Protein AF-A0A1Y1WIS0-F1 (afdb_monomer)

Organism: NCBI:txid61395

Nearest PDB structures (foldseek):
  7bo7-assembly1_AAA  TM=9.308E-01  e=7.725E-65  Homo sapiens
  8g1u-assembly1_M  TM=9.184E-01  e=1.164E-64  Homo sapiens
  6v0p-assembly1_A  TM=9.233E-01  e=1.388E-64  Homo sapiens
  7mxg-assembly1_A  TM=9.320E-01  e=3.154E-64  Homo sapiens
  7s0u-assembly1_A  TM=9.059E-01  e=1.343E-62  Homo sapiens

Structure (mmCIF, N/CA/C/O backbone):
data_AF-A0A1Y1WIS0-F1
#
_entry.id   AF-A0A1Y1WIS0-F1
#
loop_
_atom_site.group_PDB
_atom_site.id
_atom_site.type_symbol
_atom_site.label_atom_id
_atom_site.label_alt_id
_atom_site.label_comp_id
_atom_site.label_asym_id
_atom_site.label_entity_id
_atom_site.label_seq_id
_atom_site.pdbx_PDB_ins_code
_atom_site.Cartn_x
_atom_site.Cartn_y
_atom_site.Cartn_z
_atom_site.occupancy
_atom_site.B_iso_or_equiv
_atom_site.auth_seq_id
_atom_site.auth_comp_id
_atom_site.auth_asym_id
_atom_site.auth_atom_id
_atom_site.pdbx_PDB_model_num
ATOM 1 N N . MET A 1 1 ? 42.390 -12.615 -34.802 1.00 35.47 1 MET A N 1
ATOM 2 C CA . MET A 1 1 ? 42.098 -12.560 -33.358 1.00 35.47 1 MET A CA 1
ATOM 3 C C . MET A 1 1 ? 43.009 -11.518 -32.736 1.00 35.47 1 MET A C 1
ATOM 5 O O . MET A 1 1 ? 44.215 -11.689 -32.873 1.00 35.47 1 MET A O 1
ATOM 9 N N . PRO A 1 2 ? 42.492 -10.436 -32.137 1.00 27.25 2 PRO A N 1
ATOM 10 C CA . PRO A 1 2 ? 43.310 -9.546 -31.332 1.00 27.25 2 PRO A CA 1
ATOM 11 C C . PRO A 1 2 ? 42.933 -9.633 -29.846 1.00 27.25 2 PRO A C 1
ATOM 13 O O . PRO A 1 2 ? 41.808 -9.337 -29.464 1.00 27.25 2 PRO A O 1
ATOM 16 N N . HIS A 1 3 ? 43.951 -9.995 -29.069 1.00 24.56 3 HIS A N 1
ATOM 17 C CA . HIS A 1 3 ? 44.224 -9.646 -27.674 1.00 24.56 3 HIS A CA 1
ATOM 18 C C . HIS A 1 3 ? 43.219 -10.046 -26.587 1.00 24.56 3 HIS A C 1
ATOM 20 O O . HIS A 1 3 ? 42.264 -9.343 -26.267 1.00 24.56 3 HIS A O 1
ATOM 26 N N . ASP A 1 4 ? 43.584 -11.153 -25.943 1.00 29.61 4 ASP A N 1
ATOM 27 C CA . ASP A 1 4 ? 43.155 -11.610 -24.630 1.00 29.61 4 ASP A CA 1
ATOM 28 C C . ASP A 1 4 ? 43.255 -10.496 -23.572 1.00 29.61 4 ASP A C 1
ATOM 30 O O . ASP A 1 4 ? 44.343 -10.039 -23.209 1.00 29.61 4 ASP A O 1
ATOM 34 N N . LEU A 1 5 ? 42.105 -10.085 -23.036 1.00 27.08 5 LEU A N 1
ATOM 35 C CA . LEU A 1 5 ? 42.015 -9.411 -21.746 1.00 27.08 5 LEU A CA 1
ATOM 36 C C . LEU A 1 5 ? 42.003 -10.490 -20.661 1.00 27.08 5 LEU A C 1
ATOM 38 O O . LEU A 1 5 ? 40.980 -11.112 -20.383 1.00 27.08 5 LEU A O 1
ATOM 42 N N . VAL A 1 6 ? 43.162 -10.702 -20.042 1.00 27.97 6 VAL A N 1
ATOM 43 C CA . VAL A 1 6 ? 43.271 -11.383 -18.750 1.00 27.97 6 VAL A CA 1
ATOM 44 C C . VAL A 1 6 ? 42.554 -10.514 -17.716 1.00 27.97 6 VAL A C 1
ATOM 46 O O . VAL A 1 6 ? 43.018 -9.417 -17.405 1.00 27.97 6 VAL A O 1
ATOM 49 N N . ILE A 1 7 ? 41.426 -10.986 -17.182 1.00 33.34 7 ILE A N 1
ATOM 50 C CA . ILE A 1 7 ? 40.719 -10.322 -16.081 1.00 33.34 7 ILE A CA 1
ATOM 51 C C . ILE A 1 7 ? 40.799 -11.221 -14.849 1.00 33.34 7 ILE A C 1
ATOM 53 O O . ILE A 1 7 ? 40.333 -12.357 -14.848 1.00 33.34 7 ILE A O 1
ATOM 57 N N . ASN A 1 8 ? 41.444 -10.698 -13.807 1.00 27.84 8 ASN A N 1
ATOM 58 C CA . ASN A 1 8 ? 41.588 -11.327 -12.500 1.00 27.84 8 ASN A CA 1
ATOM 59 C C . ASN A 1 8 ? 40.209 -11.423 -11.819 1.00 27.84 8 ASN A C 1
ATOM 61 O O . ASN A 1 8 ? 39.588 -10.410 -11.511 1.00 27.84 8 ASN A O 1
ATOM 65 N N . THR A 1 9 ? 39.736 -12.648 -11.602 1.00 36.03 9 THR A N 1
ATOM 66 C CA . THR A 1 9 ? 38.376 -13.015 -11.172 1.00 36.03 9 THR A CA 1
ATOM 67 C C . THR A 1 9 ? 38.115 -12.899 -9.666 1.00 36.03 9 THR A C 1
ATOM 69 O O . THR A 1 9 ? 37.066 -13.337 -9.203 1.00 36.03 9 THR A O 1
ATOM 72 N N . SER A 1 10 ? 39.032 -12.335 -8.870 1.00 34.25 10 SER A N 1
ATOM 73 C CA . SER A 1 10 ? 38.993 -12.540 -7.410 1.00 34.25 10 SER A CA 1
ATOM 74 C C . SER A 1 10 ? 38.720 -11.313 -6.535 1.00 34.25 10 SER A C 1
ATOM 76 O O . SER A 1 10 ? 38.461 -11.494 -5.348 1.00 34.25 10 SER A O 1
ATOM 78 N N . GLN A 1 11 ? 38.724 -10.079 -7.053 1.00 32.22 11 GLN A N 1
ATOM 79 C CA . GLN A 1 11 ? 38.511 -8.894 -6.208 1.00 32.22 11 GLN A CA 1
ATOM 80 C C . GLN A 1 11 ? 37.678 -7.825 -6.925 1.00 32.22 11 GLN A C 1
ATOM 82 O O . GLN A 1 11 ? 38.159 -7.144 -7.825 1.00 32.22 11 GLN A O 1
ATOM 87 N N . ASN A 1 12 ? 36.430 -7.675 -6.466 1.00 35.31 12 ASN A N 1
ATOM 88 C CA . ASN A 1 12 ? 35.371 -6.780 -6.948 1.00 35.31 12 ASN A CA 1
ATOM 89 C C . ASN A 1 12 ? 34.746 -7.193 -8.287 1.00 35.31 12 ASN A C 1
ATOM 91 O O . ASN A 1 12 ? 35.320 -6.999 -9.354 1.00 35.31 12 ASN A O 1
ATOM 95 N N . ALA A 1 13 ? 33.516 -7.709 -8.214 1.00 35.38 13 ALA A N 1
ATOM 96 C CA . ALA A 1 13 ? 32.622 -7.927 -9.343 1.00 35.38 13 ALA A CA 1
ATOM 97 C C . ALA A 1 13 ? 32.288 -6.594 -10.043 1.00 35.38 13 ALA A C 1
ATOM 99 O O . ALA A 1 13 ? 31.209 -6.025 -9.877 1.00 35.38 13 ALA A O 1
ATOM 100 N N . TYR A 1 14 ? 33.221 -6.064 -10.830 1.00 44.31 14 TYR A N 1
ATOM 101 C CA . TYR A 1 14 ? 32.885 -5.115 -11.875 1.00 44.31 14 TYR A CA 1
ATOM 102 C C . TYR A 1 14 ? 31.940 -5.850 -12.827 1.00 44.31 14 TYR A C 1
ATOM 104 O O . TYR A 1 14 ? 32.324 -6.851 -13.429 1.00 44.31 14 TYR A O 1
ATOM 112 N N . ARG A 1 15 ? 30.682 -5.394 -12.904 1.00 56.09 15 ARG A N 1
ATOM 113 C CA . ARG A 1 15 ? 29.670 -5.867 -13.857 1.00 56.09 15 ARG A CA 1
ATOM 114 C C . ARG A 1 15 ? 30.181 -5.582 -15.268 1.00 56.09 15 ARG A C 1
ATOM 116 O O . ARG A 1 15 ? 29.914 -4.523 -15.830 1.00 56.09 15 ARG A O 1
ATOM 123 N N . LEU A 1 16 ? 31.000 -6.476 -15.803 1.00 58.47 16 LEU A N 1
ATOM 124 C CA . LEU A 1 16 ? 31.435 -6.413 -17.185 1.00 58.47 16 LEU A CA 1
ATOM 125 C C . LEU A 1 16 ? 30.202 -6.675 -18.045 1.00 58.47 16 LEU A C 1
ATOM 127 O O . LEU A 1 16 ? 29.525 -7.691 -17.895 1.00 58.47 16 LEU A O 1
ATOM 131 N N . ILE A 1 17 ? 29.896 -5.715 -18.908 1.00 59.66 17 ILE A N 1
ATOM 132 C CA . ILE A 1 17 ? 28.785 -5.799 -19.845 1.00 59.66 17 ILE A CA 1
ATOM 133 C C . ILE A 1 17 ? 29.390 -6.092 -21.211 1.00 59.66 17 ILE A C 1
ATOM 135 O O . ILE A 1 17 ? 30.136 -5.275 -21.755 1.00 59.66 17 ILE A O 1
ATOM 139 N N . GLY A 1 18 ? 29.090 -7.269 -21.754 1.00 63.62 18 GLY A N 1
ATOM 140 C CA . GLY A 1 18 ? 29.466 -7.609 -23.124 1.00 63.62 18 GLY A CA 1
ATOM 141 C C . GLY A 1 18 ? 28.663 -6.761 -24.105 1.00 63.62 18 GLY A C 1
ATOM 142 O O . GLY A 1 18 ? 27.506 -6.453 -23.834 1.00 63.62 18 GLY A O 1
ATOM 143 N N . LYS A 1 19 ? 29.247 -6.377 -25.241 1.00 70.00 19 LYS A N 1
ATOM 144 C CA . LYS A 1 19 ? 28.520 -5.704 -26.324 1.00 70.00 19 LYS A CA 1
ATOM 145 C C . LYS A 1 19 ? 28.497 -6.613 -27.540 1.00 70.00 19 LYS A C 1
ATOM 147 O O . LYS A 1 19 ? 29.556 -7.006 -28.019 1.00 70.00 19 LYS A O 1
ATOM 152 N N . THR A 1 20 ? 27.304 -6.885 -28.047 1.00 67.44 20 THR A N 1
ATOM 153 C CA . THR A 1 20 ? 27.106 -7.598 -29.313 1.00 67.44 20 THR A CA 1
ATOM 154 C C . THR A 1 20 ? 26.896 -6.601 -30.460 1.00 67.44 20 THR A C 1
ATOM 156 O O . THR A 1 20 ? 26.396 -5.490 -30.252 1.00 67.44 20 THR A O 1
ATOM 159 N N . GLN A 1 21 ? 27.308 -6.961 -31.675 1.00 61.03 21 GLN A N 1
ATOM 160 C CA . GLN A 1 21 ? 26.895 -6.275 -32.903 1.00 61.03 21 GLN A CA 1
ATOM 161 C C . GLN A 1 21 ? 25.784 -7.118 -33.520 1.00 61.03 21 GLN A C 1
ATOM 163 O O . GLN A 1 21 ? 26.097 -8.214 -33.957 1.00 61.03 21 GLN A O 1
ATOM 168 N N . LEU A 1 22 ? 24.526 -6.646 -33.526 1.00 59.94 22 LEU A N 1
ATOM 169 C CA . LEU A 1 22 ? 23.337 -7.415 -33.954 1.00 59.94 22 LEU A CA 1
ATOM 170 C C . LEU A 1 22 ? 23.622 -8.189 -35.242 1.00 59.94 22 LEU A C 1
ATOM 172 O O . LEU A 1 22 ? 23.715 -7.568 -36.304 1.00 59.94 22 LEU A O 1
ATOM 176 N N . PRO A 1 23 ? 23.761 -9.518 -35.174 1.00 54.09 23 PRO A N 1
ATOM 177 C CA . PRO A 1 23 ? 24.139 -10.287 -36.335 1.00 54.09 23 PRO A CA 1
ATOM 178 C C . PRO A 1 23 ? 23.074 -11.343 -36.639 1.00 54.09 23 PRO A C 1
ATOM 180 O O . PRO A 1 23 ? 22.205 -11.663 -35.833 1.00 54.09 23 PRO A O 1
ATOM 183 N N . THR A 1 24 ? 23.167 -11.936 -37.818 1.00 59.56 24 THR A N 1
ATOM 184 C CA . THR A 1 24 ? 22.511 -13.206 -38.150 1.00 59.56 24 THR A CA 1
ATOM 185 C C . THR A 1 24 ? 22.505 -14.185 -36.960 1.00 59.56 24 THR A C 1
ATOM 187 O O . THR A 1 24 ? 23.515 -14.281 -36.255 1.00 59.56 24 THR A O 1
ATOM 190 N N . SER A 1 25 ? 21.418 -14.946 -36.776 1.00 62.06 25 SER A N 1
ATOM 191 C CA . SER A 1 25 ? 21.138 -15.786 -35.591 1.00 62.06 25 SER A CA 1
ATOM 192 C C . SER A 1 25 ? 22.335 -16.565 -35.015 1.00 62.06 25 SER A C 1
ATOM 194 O O . SER A 1 25 ? 22.492 -16.628 -33.799 1.00 62.06 25 SER A O 1
ATOM 196 N N . GLY A 1 26 ? 23.206 -17.117 -35.868 1.00 66.69 26 GLY A N 1
ATOM 197 C CA . GLY A 1 26 ? 24.343 -17.942 -35.442 1.00 66.69 26 GLY A CA 1
ATOM 198 C C . GLY A 1 26 ? 25.510 -17.197 -34.778 1.00 66.69 26 GLY A C 1
ATOM 199 O O . GLY A 1 26 ? 26.268 -17.810 -34.031 1.00 66.69 26 GLY A O 1
ATOM 200 N N . THR A 1 27 ? 25.688 -15.896 -35.019 1.00 74.88 27 THR A N 1
ATOM 201 C CA . THR A 1 27 ? 26.751 -15.117 -34.352 1.00 74.88 27 THR A CA 1
ATOM 202 C C . THR A 1 27 ? 26.295 -14.659 -32.967 1.00 74.88 27 THR A C 1
ATOM 204 O O . THR A 1 27 ? 27.083 -14.691 -32.027 1.00 74.88 27 THR A O 1
ATOM 207 N N . PHE A 1 28 ? 25.010 -14.324 -32.815 1.00 75.56 28 PHE A N 1
ATOM 208 C CA . PHE A 1 28 ? 24.433 -13.886 -31.545 1.00 75.56 28 PHE A CA 1
ATOM 209 C C . PHE A 1 28 ? 24.485 -14.989 -30.480 1.00 75.56 28 PHE A C 1
ATOM 211 O O . PHE A 1 28 ? 24.931 -14.753 -29.360 1.00 75.56 28 PHE A O 1
ATOM 218 N N . GLU A 1 29 ? 24.121 -16.216 -30.860 1.00 78.00 29 GLU A N 1
ATOM 219 C CA . GLU A 1 29 ? 24.231 -17.405 -30.006 1.00 78.00 29 GLU A CA 1
ATOM 220 C C . GLU A 1 29 ? 25.664 -17.618 -29.492 1.00 78.00 29 GLU A C 1
ATOM 222 O O . GLU A 1 29 ? 25.879 -17.831 -28.299 1.00 78.00 29 GLU A O 1
ATOM 227 N N . ARG A 1 30 ? 26.668 -17.501 -30.373 1.00 80.75 30 ARG A N 1
ATOM 228 C CA . ARG A 1 30 ? 28.082 -17.663 -29.995 1.00 80.75 30 ARG A CA 1
ATOM 229 C C . ARG A 1 30 ? 28.555 -16.577 -29.037 1.00 80.75 30 ARG A C 1
ATOM 231 O O . ARG A 1 30 ? 29.301 -16.881 -28.111 1.00 80.75 30 ARG A O 1
ATOM 238 N N . GLU A 1 31 ? 28.146 -15.331 -29.256 1.00 80.69 31 GLU A N 1
ATOM 239 C CA . GLU A 1 31 ? 28.513 -14.212 -28.384 1.00 80.69 31 GLU A CA 1
ATOM 240 C C . GLU A 1 31 ? 27.876 -14.339 -26.995 1.00 80.69 31 GLU A C 1
ATOM 242 O O . GLU A 1 31 ? 28.558 -14.099 -25.999 1.00 80.69 31 GLU A O 1
ATOM 247 N N . LEU A 1 32 ? 26.619 -14.788 -26.905 1.00 79.25 32 LEU A N 1
ATOM 248 C CA . LEU A 1 32 ? 25.968 -15.079 -25.623 1.00 79.25 32 LEU A CA 1
ATOM 249 C C . LEU A 1 32 ? 26.608 -16.271 -24.905 1.00 79.25 32 LEU A C 1
ATOM 251 O O . LEU A 1 32 ? 26.878 -16.189 -23.708 1.00 79.25 32 LEU A O 1
ATOM 255 N N . ALA A 1 33 ? 26.917 -17.351 -25.626 1.00 80.94 33 ALA A N 1
ATOM 256 C CA . ALA A 1 33 ? 27.620 -18.498 -25.057 1.00 80.94 33 ALA A CA 1
ATOM 257 C C . ALA A 1 33 ? 29.015 -18.107 -24.537 1.00 80.94 33 ALA A C 1
ATOM 259 O O . ALA A 1 33 ? 29.427 -18.550 -23.465 1.00 80.94 33 ALA A O 1
ATOM 260 N N . TYR A 1 34 ? 29.730 -17.240 -25.260 1.00 82.44 34 TYR A N 1
ATOM 261 C CA . TYR A 1 34 ? 31.023 -16.721 -24.819 1.00 82.44 34 TYR A CA 1
ATOM 262 C C . TYR A 1 34 ? 30.889 -15.793 -23.606 1.00 82.44 34 TYR A C 1
ATOM 264 O O . TYR A 1 34 ? 31.662 -15.912 -22.657 1.00 82.44 34 TYR A O 1
ATOM 272 N N . ALA A 1 35 ? 29.878 -14.921 -23.586 1.00 81.31 35 ALA A N 1
ATOM 273 C CA . ALA A 1 35 ? 29.571 -14.081 -22.433 1.00 81.31 35 ALA A CA 1
ATOM 274 C C . ALA A 1 35 ? 29.331 -14.923 -21.170 1.00 81.31 35 ALA A C 1
ATOM 276 O O . ALA A 1 35 ? 29.949 -14.658 -20.135 1.00 81.31 35 ALA A O 1
ATOM 277 N N . ALA A 1 36 ? 28.522 -15.981 -21.282 1.00 79.88 36 ALA A N 1
ATOM 278 C CA . ALA A 1 36 ? 28.277 -16.932 -20.203 1.00 79.88 36 ALA A CA 1
ATOM 279 C C . ALA A 1 36 ? 29.564 -17.657 -19.770 1.00 79.88 36 ALA A C 1
ATOM 281 O O . ALA A 1 36 ? 29.858 -17.716 -18.578 1.00 79.88 36 ALA A O 1
ATOM 282 N N . TYR A 1 37 ? 30.377 -18.131 -20.724 1.00 82.25 37 TYR A N 1
ATOM 283 C CA . TYR A 1 37 ? 31.680 -18.754 -20.450 1.00 82.25 37 TYR A CA 1
ATOM 284 C C . TYR A 1 37 ? 32.620 -17.829 -19.660 1.00 82.25 37 TYR A C 1
ATOM 286 O O . TYR A 1 37 ? 33.292 -18.272 -18.731 1.00 82.25 37 TYR A O 1
ATOM 294 N N . THR A 1 38 ? 32.643 -16.536 -19.990 1.00 81.88 38 THR A N 1
ATOM 295 C CA . THR A 1 38 ? 33.457 -15.533 -19.280 1.00 81.88 38 THR A CA 1
ATOM 296 C C . THR A 1 38 ? 32.848 -15.048 -17.958 1.00 81.88 38 THR A C 1
ATOM 298 O O . THR A 1 38 ? 33.487 -14.276 -17.246 1.00 81.88 38 THR A O 1
ATOM 301 N N . GLY A 1 39 ? 31.633 -15.487 -17.610 1.00 78.44 39 GLY A N 1
ATOM 302 C CA . GLY A 1 39 ? 30.949 -15.098 -16.376 1.00 78.44 39 GLY A CA 1
ATOM 303 C C . GLY A 1 39 ? 30.385 -13.673 -16.382 1.00 78.44 39 GLY A C 1
ATOM 304 O O . GLY A 1 39 ? 30.272 -13.061 -15.319 1.00 78.44 39 GLY A O 1
ATOM 305 N N . LEU A 1 40 ? 30.043 -13.114 -17.552 1.00 80.44 40 LEU A N 1
ATOM 306 C CA . LEU A 1 40 ? 29.424 -11.785 -17.630 1.00 80.44 40 LEU A CA 1
ATOM 307 C C . LEU A 1 40 ? 28.023 -11.797 -17.008 1.00 80.44 40 LEU A C 1
ATOM 309 O O . LEU A 1 40 ? 27.181 -12.637 -17.331 1.00 80.44 40 LEU A O 1
ATOM 313 N N . SER A 1 41 ? 27.749 -10.804 -16.157 1.00 78.81 41 SER A N 1
ATOM 314 C CA . SER A 1 41 ? 26.449 -10.668 -15.489 1.00 78.81 41 SER A CA 1
ATOM 315 C C . SER A 1 41 ? 25.327 -10.283 -16.454 1.00 78.81 41 SER A C 1
ATOM 317 O O . SER A 1 41 ? 24.176 -10.679 -16.255 1.00 78.81 41 SER A O 1
ATOM 319 N N . SER A 1 42 ? 25.664 -9.497 -17.483 1.00 84.25 42 SER A N 1
ATOM 320 C CA . SER A 1 42 ? 24.707 -8.978 -18.459 1.00 84.25 42 SER A CA 1
ATOM 321 C C . SER A 1 42 ? 25.354 -8.756 -19.833 1.00 84.25 42 SER A C 1
ATOM 323 O O . SER A 1 42 ? 26.547 -8.458 -19.927 1.00 84.25 42 SER A O 1
ATOM 325 N N . VAL A 1 43 ? 24.556 -8.832 -20.900 1.00 86.25 43 VAL A N 1
ATOM 326 C CA . VAL A 1 43 ? 24.981 -8.538 -22.280 1.00 86.25 43 VAL A CA 1
ATOM 327 C C . VAL A 1 43 ? 24.140 -7.402 -22.854 1.00 86.25 43 VAL A C 1
ATOM 329 O O . VAL A 1 43 ? 22.916 -7.490 -22.880 1.00 86.25 43 VAL A O 1
ATOM 332 N N . LEU A 1 44 ? 24.796 -6.334 -23.312 1.00 87.38 44 LEU A N 1
ATOM 333 C CA . LEU A 1 44 ? 24.177 -5.196 -23.984 1.00 87.38 44 LEU A CA 1
ATOM 334 C C . LEU A 1 44 ? 23.955 -5.491 -25.459 1.00 87.38 44 LEU A C 1
ATOM 336 O O . LEU A 1 44 ? 24.902 -5.681 -26.231 1.00 87.38 44 LEU A O 1
ATOM 340 N N . LEU A 1 45 ? 22.684 -5.458 -25.836 1.00 84.94 45 LEU A N 1
ATOM 341 C CA . LEU A 1 45 ? 22.252 -5.516 -27.216 1.00 84.94 45 LEU A CA 1
ATOM 342 C C . LEU A 1 45 ? 22.349 -4.139 -27.871 1.00 84.94 45 LEU A C 1
ATOM 344 O O . LEU A 1 45 ? 22.324 -3.110 -27.190 1.00 84.94 45 LEU A O 1
ATOM 348 N N . PRO A 1 46 ? 22.429 -4.077 -29.204 1.00 78.81 46 PRO A N 1
ATOM 349 C CA . PRO A 1 46 ? 22.239 -2.830 -29.911 1.00 78.81 46 PRO A CA 1
ATOM 350 C C . PRO A 1 46 ? 20.783 -2.390 -29.811 1.00 78.81 46 PRO A C 1
ATOM 352 O O . PRO A 1 46 ? 19.908 -3.101 -29.314 1.00 78.81 46 PRO A O 1
ATOM 355 N N . GLU A 1 47 ? 20.563 -1.184 -30.309 1.00 80.00 47 GLU A N 1
ATOM 356 C CA . GLU A 1 47 ? 19.249 -0.575 -30.388 1.00 80.00 47 GLU A CA 1
ATOM 357 C C . GLU A 1 47 ? 18.279 -1.429 -31.211 1.00 80.00 47 GLU A C 1
ATOM 359 O O . GLU A 1 47 ? 18.665 -2.054 -32.203 1.00 80.00 47 GLU A O 1
ATOM 364 N N . ILE A 1 48 ? 17.023 -1.461 -30.770 1.00 75.12 48 ILE A N 1
ATOM 365 C CA . ILE A 1 48 ? 15.948 -2.174 -31.457 1.00 75.12 48 ILE A CA 1
ATOM 366 C C . ILE A 1 48 ? 15.700 -1.496 -32.814 1.00 75.12 48 ILE A C 1
ATOM 368 O O . ILE A 1 48 ? 15.526 -0.281 -32.875 1.00 75.12 48 ILE A O 1
ATOM 372 N N . SER A 1 49 ? 15.658 -2.273 -33.899 1.00 73.00 49 SER A N 1
ATOM 373 C CA . SER A 1 49 ? 15.206 -1.787 -35.209 1.00 73.00 49 SER A CA 1
ATOM 374 C C . SER A 1 49 ? 13.703 -2.023 -35.376 1.00 73.00 49 SER A C 1
ATOM 376 O O . SER A 1 49 ? 13.204 -3.093 -35.027 1.00 73.00 49 SER A O 1
ATOM 378 N N . GLU A 1 50 ? 12.980 -1.045 -35.926 1.00 70.06 50 GLU A N 1
ATOM 379 C CA . GLU A 1 50 ? 11.531 -1.141 -36.150 1.00 70.06 50 GLU A CA 1
ATOM 380 C C . GLU A 1 50 ? 11.134 -2.149 -37.240 1.00 70.06 50 GLU A C 1
ATOM 382 O O . GLU A 1 50 ? 10.004 -2.640 -37.219 1.00 70.06 50 GLU A O 1
ATOM 387 N N . SER A 1 51 ? 12.027 -2.459 -38.191 1.00 73.38 51 SER A N 1
ATOM 388 C CA . SER A 1 51 ? 11.666 -3.221 -39.395 1.00 73.38 51 SER A CA 1
ATOM 389 C C . SER A 1 51 ? 11.336 -4.692 -39.135 1.00 73.38 51 SER A C 1
ATOM 391 O O . SER A 1 51 ? 10.605 -5.266 -39.932 1.00 73.38 51 SER A O 1
ATOM 393 N N . ASP A 1 52 ? 11.809 -5.284 -38.028 1.00 78.12 52 ASP A N 1
ATOM 394 C CA . ASP A 1 52 ? 11.754 -6.738 -37.784 1.00 78.12 52 ASP A CA 1
ATOM 395 C C . ASP A 1 52 ? 11.623 -7.100 -36.285 1.00 78.12 52 ASP A C 1
ATOM 397 O O . ASP A 1 52 ? 12.331 -7.963 -35.756 1.00 78.12 52 ASP A O 1
ATOM 401 N N . VAL A 1 53 ? 10.730 -6.421 -35.557 1.00 86.94 53 VAL A N 1
ATOM 402 C CA . VAL A 1 53 ? 10.576 -6.581 -34.094 1.00 86.94 53 VAL A CA 1
ATOM 403 C C . VAL A 1 53 ? 10.231 -8.018 -33.680 1.00 86.94 53 VAL A C 1
ATOM 405 O O . VAL A 1 53 ? 10.748 -8.510 -32.677 1.00 86.94 53 VAL A O 1
ATOM 408 N N . GLU A 1 54 ? 9.382 -8.709 -34.442 1.00 88.69 54 GLU A N 1
ATOM 409 C CA . GLU A 1 54 ? 9.017 -10.109 -34.199 1.00 88.69 54 GLU A CA 1
ATOM 410 C C . GLU A 1 54 ? 10.214 -11.050 -34.298 1.00 88.69 54 GLU A C 1
ATOM 412 O O . GLU A 1 54 ? 10.410 -11.894 -33.422 1.00 88.69 54 GLU A O 1
ATOM 417 N N . ASP A 1 55 ? 11.028 -10.901 -35.342 1.00 84.56 55 ASP A N 1
ATOM 418 C CA . ASP A 1 55 ? 12.211 -11.734 -35.536 1.00 84.56 55 ASP A CA 1
ATOM 419 C C . ASP A 1 55 ? 13.295 -11.418 -34.509 1.00 84.56 55 ASP A C 1
ATOM 421 O O . ASP A 1 55 ? 13.942 -12.338 -34.000 1.00 84.56 55 ASP A O 1
ATOM 425 N N . TYR A 1 56 ? 13.433 -10.144 -34.132 1.00 85.06 56 TYR A N 1
ATOM 426 C CA . TYR A 1 56 ? 14.269 -9.730 -33.012 1.00 85.06 56 TYR A CA 1
ATOM 427 C C . TYR A 1 56 ? 13.832 -10.429 -31.717 1.00 85.06 56 TYR A C 1
ATOM 429 O O . TYR A 1 56 ? 14.636 -11.120 -31.093 1.00 85.06 56 TYR A O 1
ATOM 437 N N . ALA A 1 57 ? 12.551 -10.338 -31.342 1.00 89.00 57 ALA A N 1
ATOM 438 C CA . ALA A 1 57 ? 12.022 -10.971 -30.134 1.00 89.00 57 ALA A CA 1
ATOM 439 C C . ALA A 1 57 ? 12.156 -12.504 -30.168 1.00 89.00 57 ALA A C 1
ATOM 441 O O . ALA A 1 57 ? 12.579 -13.111 -29.184 1.00 89.00 57 ALA A O 1
ATOM 442 N N . ARG A 1 58 ? 11.878 -13.141 -31.313 1.00 87.12 58 ARG A N 1
ATOM 443 C CA . ARG A 1 58 ? 12.059 -14.588 -31.515 1.00 87.12 58 ARG A CA 1
ATOM 444 C C . ARG A 1 58 ? 13.515 -15.005 -31.319 1.00 87.12 58 ARG A C 1
ATOM 446 O O . ARG A 1 58 ? 13.776 -16.020 -30.675 1.00 87.12 58 ARG A O 1
ATOM 453 N N . MET A 1 59 ? 14.459 -14.242 -31.873 1.00 82.06 59 MET A N 1
ATOM 454 C CA . MET A 1 59 ? 15.891 -14.487 -31.707 1.00 82.06 59 MET A CA 1
ATOM 455 C C . MET A 1 59 ? 16.306 -14.363 -30.240 1.00 82.06 59 MET A C 1
ATOM 457 O O . MET A 1 59 ? 17.042 -15.221 -29.758 1.00 82.06 59 MET A O 1
ATOM 461 N N . LEU A 1 60 ? 15.817 -13.346 -29.523 1.00 84.62 60 LEU A N 1
ATOM 462 C CA . LEU A 1 60 ? 16.062 -13.223 -28.087 1.00 84.62 60 LEU A CA 1
ATOM 463 C C . LEU A 1 60 ? 15.525 -14.436 -27.338 1.00 84.62 60 LEU A C 1
ATOM 465 O O . LEU A 1 60 ? 16.279 -15.102 -26.636 1.00 84.62 60 LEU A O 1
ATOM 469 N N . LEU A 1 61 ? 14.253 -14.775 -27.539 1.00 85.44 61 LEU A N 1
ATOM 470 C CA . LEU A 1 61 ? 13.602 -15.871 -26.830 1.00 85.44 61 LEU A CA 1
ATOM 471 C C . LEU A 1 61 ? 14.294 -17.220 -27.062 1.00 85.44 61 LEU A C 1
ATOM 473 O O . LEU A 1 61 ? 14.453 -17.990 -26.118 1.00 85.44 61 LEU A O 1
ATOM 477 N N . ALA A 1 62 ? 14.771 -17.479 -28.283 1.00 83.25 62 ALA A N 1
ATOM 478 C CA . ALA A 1 62 ? 15.530 -18.686 -28.604 1.00 83.25 62 ALA A CA 1
ATOM 479 C C . ALA A 1 62 ? 16.845 -18.806 -27.811 1.00 83.25 62 ALA A C 1
ATOM 481 O O . ALA A 1 62 ? 17.327 -19.916 -27.604 1.00 83.25 62 ALA A O 1
ATOM 482 N N . GLN A 1 63 ? 17.417 -17.683 -27.370 1.00 78.31 63 GLN A N 1
ATOM 483 C CA . GLN A 1 63 ? 18.723 -17.627 -26.711 1.00 78.31 63 GLN A CA 1
ATOM 484 C C . GLN A 1 63 ? 18.653 -17.295 -25.216 1.00 78.31 63 GLN A C 1
ATOM 486 O O . GLN A 1 63 ? 19.642 -17.458 -24.508 1.00 78.31 63 GLN A O 1
ATOM 491 N N . LEU A 1 64 ? 17.499 -16.870 -24.691 1.00 76.38 64 LEU A N 1
ATOM 492 C CA . LEU A 1 64 ? 17.370 -16.436 -23.294 1.00 76.38 64 LEU A CA 1
ATOM 493 C C . LEU A 1 64 ? 17.622 -17.564 -22.265 1.00 76.38 64 LEU A C 1
ATOM 495 O O . LEU A 1 64 ? 17.794 -17.276 -21.088 1.00 76.38 64 LEU A O 1
ATOM 499 N N . GLY A 1 65 ? 17.743 -18.836 -22.667 1.00 64.69 65 GLY A N 1
ATOM 500 C CA . GLY A 1 65 ? 17.975 -19.994 -21.786 1.00 64.69 65 GLY A CA 1
ATOM 501 C C . GLY A 1 65 ? 19.374 -20.149 -21.155 1.00 64.69 65 GLY A C 1
ATOM 502 O O . GLY A 1 65 ? 19.513 -20.912 -20.199 1.00 64.69 65 GLY A O 1
ATOM 503 N N . SER A 1 66 ? 20.407 -19.450 -21.638 1.00 60.22 66 SER A N 1
ATOM 504 C CA . SER A 1 66 ? 21.823 -19.832 -21.438 1.00 60.22 66 SER A CA 1
ATOM 505 C C . SER A 1 66 ? 22.667 -18.947 -20.494 1.00 60.22 66 SER A C 1
ATOM 507 O O . SER A 1 66 ? 23.885 -18.939 -20.604 1.00 60.22 66 SER A O 1
ATOM 509 N N . HIS A 1 67 ? 22.046 -18.337 -19.471 1.00 61.12 67 HIS A N 1
ATOM 510 C CA . HIS A 1 67 ? 22.658 -17.959 -18.165 1.00 61.12 67 HIS A CA 1
ATOM 511 C C . HIS A 1 67 ? 22.934 -16.464 -17.854 1.00 61.12 67 HIS A C 1
ATOM 513 O O . HIS A 1 67 ? 23.227 -16.170 -16.697 1.00 61.12 67 HIS A O 1
ATOM 519 N N . SER A 1 68 ? 22.750 -15.503 -18.771 1.00 68.44 68 SER A N 1
ATOM 520 C CA . SER A 1 68 ? 22.969 -14.063 -18.477 1.00 68.44 68 SER A CA 1
ATOM 521 C C . SER A 1 68 ? 21.720 -13.200 -18.691 1.00 68.44 68 SER A C 1
ATOM 523 O O . SER A 1 68 ? 20.865 -13.518 -19.518 1.00 68.44 68 SER A O 1
ATOM 525 N N . ASN A 1 69 ? 21.635 -12.071 -17.974 1.00 81.94 69 ASN A N 1
ATOM 526 C CA . ASN A 1 69 ? 20.645 -11.035 -18.278 1.00 81.94 69 ASN A CA 1
ATOM 527 C C . ASN A 1 69 ? 20.958 -10.394 -19.633 1.00 81.94 69 ASN A C 1
ATOM 529 O O . ASN A 1 69 ? 22.120 -10.173 -19.985 1.00 81.94 69 ASN A O 1
ATOM 533 N N . VAL A 1 70 ? 19.917 -10.032 -20.367 1.00 87.75 70 VAL A N 1
ATOM 534 C CA . VAL A 1 70 ? 20.036 -9.355 -21.653 1.00 87.75 70 VAL A CA 1
ATOM 535 C C . VAL A 1 70 ? 19.520 -7.933 -21.497 1.00 87.75 70 VAL A C 1
ATOM 537 O O . VAL A 1 70 ? 18.371 -7.720 -21.119 1.00 87.75 70 VAL A O 1
ATOM 540 N N . LEU A 1 71 ? 20.384 -6.961 -21.778 1.00 90.12 71 LEU A N 1
ATOM 541 C CA . LEU A 1 71 ? 20.074 -5.539 -21.730 1.00 90.12 71 LEU A CA 1
ATOM 542 C C . LEU A 1 71 ? 19.687 -5.064 -23.130 1.00 90.12 71 LEU A C 1
ATOM 544 O O . LEU A 1 71 ? 20.545 -4.914 -24.003 1.00 90.12 71 LEU A O 1
ATOM 548 N N . VAL A 1 72 ? 18.404 -4.802 -23.343 1.00 90.94 72 VAL A N 1
ATOM 549 C CA . VAL A 1 72 ? 17.909 -4.197 -24.579 1.00 90.94 72 VAL A CA 1
ATOM 550 C C . VAL A 1 72 ? 18.172 -2.699 -24.525 1.00 90.94 72 VAL A C 1
ATOM 552 O O . VAL A 1 72 ? 17.663 -2.012 -23.637 1.00 90.94 72 VAL A O 1
ATOM 555 N N . ARG A 1 73 ? 18.983 -2.188 -25.456 1.00 90.94 73 ARG A N 1
ATOM 556 C CA . ARG A 1 73 ? 19.259 -0.753 -25.545 1.00 90.94 73 ARG A CA 1
ATOM 557 C C . ARG A 1 73 ? 18.063 -0.026 -26.148 1.00 90.94 73 ARG A C 1
ATOM 559 O O . ARG A 1 73 ? 17.655 -0.337 -27.265 1.00 90.94 73 ARG A O 1
ATOM 566 N N . VAL A 1 74 ? 17.549 0.968 -25.432 1.00 91.50 74 VAL A N 1
ATOM 567 C CA . VAL A 1 74 ? 16.427 1.806 -25.871 1.00 91.50 74 VAL A CA 1
ATOM 568 C C . VAL A 1 74 ? 16.775 3.270 -25.650 1.00 91.50 74 VAL A C 1
ATOM 570 O O . VAL A 1 74 ? 17.232 3.623 -24.567 1.00 91.50 74 VAL A O 1
ATOM 573 N N . ARG A 1 75 ? 16.553 4.127 -26.650 1.00 90.62 75 ARG A N 1
ATOM 574 C CA . ARG A 1 75 ? 16.677 5.583 -26.490 1.00 90.62 75 ARG A CA 1
ATOM 575 C C . ARG A 1 75 ? 15.381 6.140 -25.914 1.00 90.62 75 ARG A C 1
ATOM 577 O O . ARG A 1 75 ? 14.349 6.043 -26.566 1.00 90.62 75 ARG A O 1
ATOM 584 N N . ALA A 1 76 ? 15.425 6.678 -24.699 1.00 87.19 76 ALA A N 1
ATOM 585 C CA . ALA A 1 76 ? 14.232 6.976 -23.905 1.00 87.19 76 ALA A CA 1
ATOM 586 C C . ALA A 1 76 ? 13.286 7.989 -24.560 1.00 87.19 76 ALA A C 1
ATOM 588 O O . ALA A 1 76 ? 12.071 7.814 -24.496 1.00 87.19 76 ALA A O 1
ATOM 589 N N . GLU A 1 77 ? 13.844 9.036 -25.170 1.00 86.44 77 GLU A N 1
ATOM 590 C CA . GLU A 1 77 ? 13.102 10.166 -25.738 1.00 86.44 77 GLU A CA 1
ATOM 591 C C . GLU A 1 77 ? 12.861 10.029 -27.251 1.00 86.44 77 GLU A C 1
ATOM 593 O O . GLU A 1 77 ? 12.436 10.986 -27.894 1.00 86.44 77 GLU A O 1
ATOM 598 N N . ALA A 1 78 ? 13.150 8.863 -27.843 1.00 81.19 78 ALA A N 1
ATOM 599 C CA . ALA A 1 78 ? 12.781 8.595 -29.229 1.00 81.19 78 ALA A CA 1
ATOM 600 C C . ALA A 1 78 ? 11.269 8.335 -29.347 1.00 81.19 78 ALA A C 1
ATOM 602 O O . ALA A 1 78 ? 10.663 7.687 -28.486 1.00 81.19 78 ALA A O 1
ATOM 603 N N . ASP A 1 79 ? 10.662 8.818 -30.432 1.00 81.38 79 ASP A N 1
ATOM 604 C CA . ASP A 1 79 ? 9.236 8.623 -30.693 1.00 81.38 79 ASP A CA 1
ATOM 605 C C . ASP A 1 79 ? 8.894 7.125 -30.702 1.00 81.38 79 ASP A C 1
ATOM 607 O O . ASP A 1 79 ? 9.514 6.329 -31.401 1.00 81.38 79 ASP A O 1
ATOM 611 N N . GLY A 1 80 ? 7.921 6.718 -29.883 1.00 86.56 80 GLY A N 1
ATOM 612 C CA . GLY A 1 80 ? 7.495 5.317 -29.794 1.00 86.56 80 GLY A CA 1
ATOM 613 C C . GLY A 1 80 ? 8.472 4.367 -29.086 1.00 86.56 80 GLY A C 1
ATOM 614 O O . GLY A 1 80 ? 8.211 3.163 -29.065 1.00 86.56 80 GLY A O 1
ATOM 615 N N . ALA A 1 81 ? 9.544 4.860 -28.454 1.00 90.00 81 ALA A N 1
ATOM 616 C CA . ALA A 1 81 ? 10.562 4.029 -27.800 1.00 90.00 81 ALA A CA 1
ATOM 617 C C . ALA A 1 81 ? 9.995 3.047 -26.764 1.00 90.00 81 ALA A C 1
ATOM 619 O O . ALA A 1 81 ? 10.309 1.853 -26.785 1.00 90.00 81 ALA A O 1
ATOM 620 N N . TRP A 1 82 ? 9.123 3.532 -25.873 1.00 92.25 82 TRP A N 1
ATOM 621 C CA . TRP A 1 82 ? 8.468 2.674 -24.884 1.00 92.25 82 TRP A CA 1
ATOM 622 C C . TRP A 1 82 ? 7.557 1.640 -25.553 1.00 92.25 82 TRP A C 1
ATOM 624 O O . TRP A 1 82 ? 7.548 0.480 -25.152 1.00 92.25 82 TRP A O 1
ATOM 634 N N . THR A 1 83 ? 6.835 2.021 -26.608 1.00 91.44 83 THR A N 1
ATOM 635 C CA . THR A 1 83 ? 5.944 1.121 -27.357 1.00 91.44 83 THR A CA 1
ATOM 636 C C . THR A 1 83 ? 6.725 0.011 -28.055 1.00 91.44 83 THR A C 1
ATOM 638 O O . THR A 1 83 ? 6.301 -1.147 -28.039 1.00 91.44 83 THR A O 1
ATOM 641 N N . LEU A 1 84 ? 7.891 0.339 -28.613 1.00 91.50 84 LEU A N 1
ATOM 642 C CA . LEU A 1 84 ? 8.802 -0.614 -29.235 1.00 91.50 84 LEU A CA 1
ATOM 643 C C . LEU A 1 84 ? 9.352 -1.615 -28.208 1.00 91.50 84 LEU A C 1
ATOM 645 O O . LEU A 1 84 ? 9.251 -2.826 -28.414 1.00 91.50 84 LEU A O 1
ATOM 649 N N . TRP A 1 85 ? 9.846 -1.123 -27.067 1.00 93.31 85 TRP A N 1
ATOM 650 C CA . TRP A 1 85 ? 10.237 -1.963 -25.930 1.00 93.31 85 TRP A CA 1
ATOM 651 C C . TRP A 1 85 ? 9.083 -2.854 -25.455 1.00 93.31 85 TRP A C 1
ATOM 653 O O . TRP A 1 85 ? 9.249 -4.065 -25.289 1.00 93.31 85 TRP A O 1
ATOM 663 N N . ASN A 1 86 ? 7.896 -2.267 -25.287 1.00 93.38 86 ASN A N 1
ATOM 664 C CA . ASN A 1 86 ? 6.705 -2.974 -24.849 1.00 93.38 86 ASN A CA 1
ATOM 665 C C . ASN A 1 86 ? 6.365 -4.129 -25.807 1.00 93.38 86 ASN A C 1
ATOM 667 O O . ASN A 1 86 ? 6.110 -5.243 -25.358 1.00 93.38 86 ASN A O 1
ATOM 671 N N . ARG A 1 87 ? 6.427 -3.910 -27.125 1.00 92.38 87 ARG A N 1
ATOM 672 C CA . ARG A 1 87 ? 6.197 -4.968 -28.122 1.00 92.38 87 ARG A CA 1
ATOM 673 C C . ARG A 1 87 ? 7.194 -6.118 -27.966 1.00 92.38 87 ARG A C 1
ATOM 675 O O . ARG A 1 87 ? 6.768 -7.270 -27.939 1.00 92.38 87 ARG A O 1
ATOM 682 N N . VAL A 1 88 ? 8.486 -5.823 -27.787 1.00 92.44 88 VAL A N 1
ATOM 683 C CA . VAL A 1 88 ? 9.518 -6.852 -27.563 1.00 92.44 88 VAL A CA 1
ATOM 684 C C . VAL A 1 88 ? 9.235 -7.658 -26.292 1.00 92.44 88 VAL A C 1
ATOM 686 O O . VAL A 1 88 ? 9.172 -8.885 -26.360 1.00 92.44 88 VAL A O 1
ATOM 689 N N . ARG A 1 89 ? 9.016 -7.011 -25.136 1.00 92.25 89 ARG A N 1
ATOM 690 C CA . ARG A 1 89 ? 8.774 -7.747 -23.877 1.00 92.25 89 ARG A CA 1
ATOM 691 C C . ARG A 1 89 ? 7.492 -8.585 -23.920 1.00 92.25 89 ARG A C 1
ATOM 693 O O . ARG A 1 89 ? 7.473 -9.672 -23.347 1.00 92.25 89 ARG A O 1
ATOM 700 N N . MET A 1 90 ? 6.445 -8.106 -24.602 1.00 91.25 90 MET A N 1
ATOM 701 C CA . MET A 1 90 ? 5.175 -8.826 -24.740 1.00 91.25 90 MET A CA 1
ATOM 702 C C . MET A 1 90 ? 5.363 -10.089 -25.588 1.00 91.25 90 MET A C 1
ATOM 704 O O . MET A 1 90 ? 4.914 -11.162 -25.191 1.00 91.25 90 MET A O 1
ATOM 708 N N . LEU A 1 91 ? 6.088 -9.990 -26.711 1.00 92.19 91 LEU A N 1
ATOM 709 C CA . LEU A 1 91 ? 6.444 -11.141 -27.554 1.00 92.19 91 LEU A CA 1
ATOM 710 C C . LEU A 1 91 ? 7.332 -12.155 -26.814 1.00 92.19 91 LEU A C 1
ATOM 712 O O . LEU A 1 91 ? 7.202 -13.359 -27.024 1.00 92.19 91 LEU A O 1
ATOM 716 N N . CYS A 1 92 ? 8.183 -11.680 -25.903 1.00 90.88 92 CYS A N 1
ATOM 717 C CA . CYS A 1 92 ? 9.005 -12.512 -25.023 1.00 90.88 92 CYS A CA 1
ATOM 718 C C . CYS A 1 92 ? 8.284 -12.958 -23.732 1.00 90.88 92 CYS A C 1
ATOM 720 O O . CYS A 1 92 ? 8.939 -13.459 -22.821 1.00 90.88 92 CYS A O 1
ATOM 722 N N . ASN A 1 93 ? 6.962 -12.775 -23.616 1.00 87.94 93 ASN A N 1
ATOM 723 C CA . ASN A 1 93 ? 6.149 -13.187 -22.461 1.00 87.94 93 ASN A CA 1
ATOM 724 C C . ASN A 1 93 ? 6.667 -12.677 -21.094 1.00 87.94 93 ASN A C 1
ATOM 726 O O . ASN A 1 93 ? 6.634 -13.401 -20.091 1.00 87.94 93 ASN A O 1
ATOM 730 N N . HIS A 1 94 ? 7.145 -11.427 -21.059 1.00 88.88 94 HIS A N 1
ATOM 731 C CA . HIS A 1 94 ? 7.715 -10.779 -19.871 1.00 88.88 94 HIS A CA 1
ATOM 732 C C . HIS A 1 94 ? 8.875 -11.563 -19.230 1.00 88.88 94 HIS A C 1
ATOM 734 O O . HIS A 1 94 ? 8.995 -11.595 -18.006 1.00 88.88 94 HIS A O 1
ATOM 740 N N . ASP A 1 95 ? 9.728 -12.208 -20.034 1.00 89.81 95 ASP A N 1
ATOM 741 C CA . 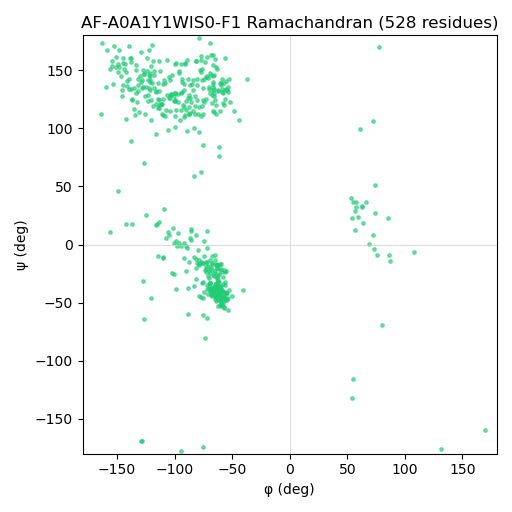ASP A 1 95 ? 10.882 -12.946 -19.510 1.00 89.81 95 ASP A CA 1
ATOM 742 C C . ASP A 1 95 ? 11.726 -12.070 -18.556 1.00 89.81 95 ASP A C 1
ATOM 744 O O . ASP A 1 95 ? 12.197 -11.003 -18.961 1.00 89.81 95 ASP A O 1
ATOM 748 N N . PRO A 1 96 ? 11.942 -12.486 -17.293 1.00 89.31 96 PRO A N 1
ATOM 749 C CA . PRO A 1 96 ? 12.604 -11.654 -16.290 1.00 89.31 96 PRO A CA 1
ATOM 750 C C . PRO A 1 96 ? 14.087 -11.399 -16.589 1.00 89.31 96 PRO A C 1
ATOM 752 O O . PRO A 1 96 ? 14.674 -10.487 -16.009 1.00 89.31 96 PRO A O 1
ATOM 755 N N . ARG A 1 97 ? 14.709 -12.167 -17.493 1.00 88.81 97 ARG A N 1
ATOM 756 C CA . ARG A 1 97 ? 16.097 -11.942 -17.933 1.00 88.81 97 ARG A CA 1
ATOM 757 C C . ARG A 1 97 ? 16.207 -10.791 -18.929 1.00 88.81 97 ARG A C 1
ATOM 759 O O . ARG A 1 97 ? 17.313 -10.307 -19.169 1.00 88.81 97 ARG A O 1
ATOM 766 N N . LEU A 1 98 ? 15.086 -10.358 -19.509 1.00 90.75 98 LEU A N 1
ATOM 767 C CA . LEU A 1 98 ? 15.022 -9.213 -20.401 1.00 90.75 98 LEU A CA 1
ATOM 768 C C . LEU A 1 98 ? 14.935 -7.923 -19.578 1.00 90.75 98 LEU A C 1
ATOM 770 O O . LEU A 1 98 ? 13.947 -7.655 -18.899 1.00 90.75 98 LEU A O 1
ATOM 774 N N . GLN A 1 99 ? 15.988 -7.122 -19.645 1.00 92.31 99 GLN A N 1
ATOM 775 C CA . GLN A 1 99 ? 16.157 -5.887 -18.885 1.00 92.31 99 GLN A CA 1
ATOM 776 C C . GLN A 1 99 ? 16.407 -4.725 -19.853 1.00 92.31 99 GLN A C 1
ATOM 778 O O . GLN A 1 99 ? 16.821 -4.929 -20.996 1.00 92.31 99 GLN A O 1
ATOM 783 N N . VAL A 1 100 ? 16.190 -3.492 -19.403 1.00 93.81 100 VAL A N 1
ATOM 784 C CA . VAL A 1 100 ? 16.380 -2.289 -20.225 1.00 93.81 100 VAL A CA 1
ATOM 785 C C . VAL A 1 100 ? 17.727 -1.639 -19.913 1.00 93.81 100 VAL A C 1
ATOM 787 O O . VAL A 1 100 ? 18.064 -1.389 -18.751 1.00 93.81 100 VAL A O 1
ATOM 790 N N . ALA A 1 101 ? 18.483 -1.340 -20.970 1.00 93.38 101 ALA A N 1
ATOM 791 C CA . ALA A 1 101 ? 19.532 -0.330 -20.962 1.00 93.38 101 ALA A CA 1
ATOM 792 C C . ALA A 1 101 ? 18.978 0.948 -21.595 1.00 93.38 101 ALA A C 1
ATOM 794 O O . ALA A 1 101 ? 18.852 1.052 -22.815 1.00 93.38 101 ALA A O 1
ATOM 795 N N . LEU A 1 102 ? 18.615 1.907 -20.755 1.00 93.69 102 LEU A N 1
ATOM 796 C CA . LEU A 1 102 ? 17.946 3.121 -21.178 1.00 93.69 102 LEU A CA 1
ATOM 797 C C . LEU A 1 102 ? 18.978 4.206 -21.481 1.00 93.69 102 LEU A C 1
ATOM 799 O O . LEU A 1 102 ? 19.667 4.692 -20.588 1.00 93.69 102 LEU A O 1
ATOM 803 N N . GLU A 1 103 ? 19.111 4.575 -22.743 1.00 93.06 103 GLU A N 1
ATOM 804 C CA . GLU A 1 103 ? 19.954 5.678 -23.178 1.00 93.06 103 GLU A CA 1
ATOM 805 C C . GLU A 1 103 ? 19.160 6.977 -23.186 1.00 93.06 103 GLU A C 1
ATOM 807 O O . GLU A 1 103 ? 18.125 7.066 -23.843 1.00 93.06 103 GLU A O 1
ATOM 812 N N . LEU A 1 104 ? 19.656 7.972 -22.453 1.00 92.81 104 LEU A N 1
ATOM 813 C CA . LEU A 1 104 ? 19.044 9.295 -22.397 1.00 92.81 104 LEU A CA 1
ATOM 814 C C . LEU A 1 104 ? 19.605 10.207 -23.486 1.00 92.81 104 LEU A C 1
ATOM 816 O O . LEU A 1 104 ? 20.721 10.021 -23.977 1.00 92.81 104 LEU A O 1
ATOM 820 N N . SER A 1 105 ? 18.852 11.244 -23.812 1.00 8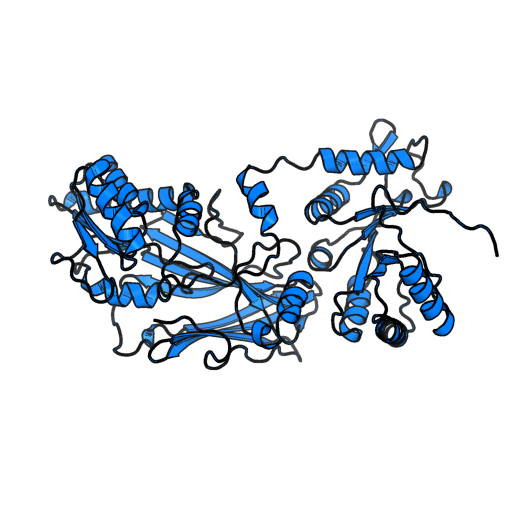8.50 105 SER A N 1
ATOM 821 C CA . SER A 1 105 ? 19.255 12.323 -24.709 1.00 88.50 105 SER A CA 1
ATOM 822 C C . SER A 1 105 ? 18.993 13.680 -24.050 1.00 88.50 105 SER A C 1
ATOM 824 O O . SER A 1 105 ? 18.761 13.769 -22.852 1.00 88.50 105 SER A O 1
ATOM 826 N N . SER A 1 106 ? 19.091 14.776 -24.804 1.00 84.56 106 SER A N 1
ATOM 827 C CA . SER A 1 106 ? 18.814 16.127 -24.285 1.00 84.56 106 SER A CA 1
ATOM 828 C C . SER A 1 106 ? 17.326 16.516 -24.357 1.00 84.56 106 SER A C 1
ATOM 830 O O . SER A 1 106 ? 16.993 17.679 -24.094 1.00 84.56 106 SER A O 1
ATOM 832 N N . GLY A 1 107 ? 16.464 15.591 -24.797 1.00 84.94 107 GLY A N 1
ATOM 833 C CA . GLY A 1 107 ? 15.029 15.791 -24.998 1.00 84.94 107 GLY A CA 1
ATOM 834 C C . GLY A 1 107 ? 14.205 15.743 -23.704 1.00 84.94 107 GLY A C 1
ATOM 835 O O . GLY A 1 107 ? 14.753 15.548 -22.621 1.00 84.94 107 GLY A O 1
ATOM 836 N N . PRO A 1 108 ? 12.882 15.961 -23.792 1.00 81.56 108 PRO A N 1
ATOM 837 C CA . PRO A 1 108 ? 11.979 15.781 -22.660 1.00 81.56 108 PRO A CA 1
ATOM 838 C C . PRO A 1 108 ? 11.829 14.291 -22.316 1.00 81.56 108 PRO A C 1
ATOM 840 O O . PRO A 1 108 ? 11.581 13.470 -23.195 1.00 81.56 108 PRO A O 1
ATOM 843 N N . LEU A 1 109 ? 11.927 13.956 -21.028 1.00 82.31 109 LEU A N 1
ATOM 844 C CA . LEU A 1 109 ? 11.863 12.584 -20.520 1.00 82.31 109 LEU A CA 1
ATOM 845 C C . LEU A 1 109 ? 10.612 12.376 -19.656 1.00 82.31 109 LEU A C 1
ATOM 847 O O . LEU A 1 109 ? 10.490 12.976 -18.586 1.00 82.31 109 LEU A O 1
ATOM 851 N N . ASP A 1 110 ? 9.707 11.483 -20.070 1.00 82.56 110 ASP A N 1
ATOM 852 C CA . ASP A 1 110 ? 8.613 11.022 -19.205 1.00 82.56 110 ASP A CA 1
ATOM 853 C C . ASP A 1 110 ? 9.046 9.800 -18.385 1.00 82.56 110 ASP A C 1
ATOM 855 O O . ASP A 1 110 ? 9.015 8.649 -18.826 1.00 82.56 110 ASP A O 1
ATOM 859 N N . MET A 1 111 ? 9.438 10.059 -17.141 1.00 84.38 111 MET A N 1
ATOM 860 C CA . MET A 1 111 ? 9.871 9.028 -16.197 1.00 84.38 111 MET A CA 1
ATOM 861 C C . MET A 1 111 ? 8.768 8.044 -15.805 1.00 84.38 111 MET A C 1
ATOM 863 O O . MET A 1 111 ? 9.071 6.926 -15.385 1.00 84.38 111 MET A O 1
ATOM 867 N N . ARG A 1 112 ? 7.490 8.430 -15.907 1.00 81.12 112 ARG A N 1
ATOM 868 C CA . ARG A 1 112 ? 6.374 7.634 -15.367 1.00 81.12 112 ARG A CA 1
ATOM 869 C C . ARG A 1 112 ? 6.183 6.315 -16.098 1.00 81.12 112 ARG A C 1
ATOM 871 O O . ARG A 1 112 ? 5.648 5.381 -15.501 1.00 81.12 112 ARG A O 1
ATOM 878 N N . GLN A 1 113 ? 6.587 6.253 -17.366 1.00 82.44 113 GLN A N 1
ATOM 879 C CA . GLN A 1 113 ? 6.569 5.026 -18.155 1.00 82.44 113 GLN A CA 1
ATOM 880 C C . GLN A 1 113 ? 7.732 4.113 -17.770 1.00 82.44 113 GLN A C 1
ATOM 882 O O . GLN A 1 113 ? 7.512 2.932 -17.538 1.00 82.44 113 GLN A O 1
ATOM 887 N N . TRP A 1 114 ? 8.940 4.665 -17.622 1.00 92.44 114 TRP A N 1
ATOM 888 C CA . TRP A 1 114 ? 10.168 3.897 -17.390 1.00 92.44 114 TRP A CA 1
ATOM 889 C C . TRP A 1 114 ? 10.394 3.466 -15.936 1.00 92.44 114 TRP A C 1
ATOM 891 O O . TRP A 1 114 ? 11.128 2.512 -15.696 1.00 92.44 114 TRP A O 1
ATOM 901 N N . ILE A 1 115 ? 9.761 4.116 -14.954 1.00 91.75 115 ILE A N 1
ATOM 902 C CA . ILE A 1 115 ? 9.918 3.759 -13.533 1.00 91.75 115 ILE A CA 1
ATOM 903 C C . ILE A 1 115 ? 9.351 2.373 -13.188 1.00 91.75 115 ILE A C 1
ATOM 905 O O . ILE A 1 115 ? 9.801 1.731 -12.243 1.00 91.75 115 ILE A O 1
ATOM 909 N N . ALA A 1 116 ? 8.357 1.920 -13.956 1.00 92.88 116 ALA A N 1
ATOM 910 C CA . ALA A 1 116 ? 7.711 0.619 -13.803 1.00 92.88 116 ALA A CA 1
ATOM 911 C C . ALA A 1 116 ? 8.387 -0.490 -14.635 1.00 92.88 116 ALA A C 1
ATOM 913 O O . ALA A 1 116 ? 7.941 -1.643 -14.611 1.00 92.88 116 ALA A O 1
ATOM 914 N N . GLU A 1 117 ? 9.425 -0.137 -15.395 1.00 94.38 117 GLU A N 1
ATOM 915 C CA . GLU A 1 117 ? 10.154 -1.026 -16.295 1.00 94.38 117 GLU A CA 1
ATOM 916 C C . GLU A 1 117 ? 11.385 -1.628 -15.611 1.00 94.38 117 GLU A C 1
ATOM 918 O O . GLU A 1 117 ? 11.943 -1.020 -14.695 1.00 94.38 117 GLU A O 1
ATOM 923 N N . PRO A 1 118 ? 11.863 -2.801 -16.065 1.00 93.50 118 PRO A N 1
ATOM 924 C CA . PRO A 1 118 ? 13.063 -3.434 -15.529 1.00 93.50 118 PRO A CA 1
ATOM 925 C C . PRO A 1 118 ? 14.338 -2.741 -16.054 1.00 93.50 118 PRO A C 1
ATOM 927 O O . PRO A 1 118 ? 15.135 -3.326 -16.787 1.00 93.50 118 PRO A O 1
ATOM 930 N N . VAL A 1 119 ? 14.517 -1.455 -15.735 1.00 94.06 119 VAL A N 1
ATOM 931 C CA . VAL A 1 119 ? 15.710 -0.677 -16.104 1.00 94.06 119 VAL A CA 1
ATOM 932 C C . VAL A 1 119 ? 16.872 -1.086 -15.205 1.00 94.06 119 VAL A C 1
ATOM 934 O O . VAL A 1 119 ? 16.877 -0.801 -14.013 1.00 94.06 119 VAL A O 1
ATOM 937 N N . GLN A 1 120 ? 17.883 -1.732 -15.784 1.00 91.88 120 GLN A N 1
ATOM 938 C CA . GLN A 1 120 ? 19.083 -2.163 -15.057 1.00 91.88 120 GLN A CA 1
ATOM 939 C C . GLN A 1 120 ? 20.278 -1.230 -15.305 1.00 91.88 120 GLN A C 1
ATOM 941 O O . GLN A 1 120 ? 21.178 -1.142 -14.463 1.00 91.88 120 GLN A O 1
ATOM 946 N N . LEU A 1 121 ? 20.287 -0.522 -16.439 1.00 93.12 121 LEU A N 1
ATOM 947 C CA . LEU A 1 121 ? 21.352 0.396 -16.830 1.00 93.12 121 LEU A CA 1
ATOM 948 C C . LEU A 1 121 ? 20.765 1.683 -17.418 1.00 93.12 121 LEU A C 1
ATOM 950 O O . LEU A 1 121 ? 19.926 1.618 -18.309 1.00 93.12 121 LEU A O 1
ATOM 954 N N . VAL A 1 122 ? 21.265 2.837 -16.985 1.00 93.94 122 VAL A N 1
ATOM 955 C CA . VAL A 1 122 ? 21.027 4.136 -17.624 1.00 93.94 122 VAL A CA 1
ATOM 956 C C . VAL A 1 122 ? 22.321 4.612 -18.283 1.00 93.94 122 VAL A C 1
ATOM 958 O O . VAL A 1 122 ? 23.374 4.691 -17.643 1.00 93.94 122 VAL A O 1
ATOM 961 N N . MET A 1 123 ? 22.256 4.916 -19.575 1.00 93.25 123 MET A N 1
ATOM 962 C CA . MET A 1 123 ? 23.374 5.427 -20.362 1.00 93.25 123 MET A CA 1
ATOM 963 C C . MET A 1 123 ? 23.240 6.942 -20.513 1.00 93.25 123 MET A C 1
ATOM 965 O O . MET A 1 123 ? 22.194 7.437 -20.927 1.00 93.25 123 MET A O 1
ATOM 969 N N . LEU A 1 124 ? 24.309 7.664 -20.182 1.00 93.25 124 LEU A N 1
ATOM 970 C CA . LEU A 1 124 ? 24.384 9.122 -20.198 1.00 93.25 124 LEU A CA 1
ATOM 971 C C . LEU A 1 124 ? 25.417 9.570 -21.246 1.00 93.25 124 LEU A C 1
ATOM 973 O O . LEU A 1 124 ? 26.616 9.609 -20.936 1.00 93.25 124 LEU A O 1
ATOM 977 N N . PRO A 1 125 ? 24.996 9.886 -22.483 1.00 92.44 125 PRO A N 1
ATOM 978 C CA . PRO A 1 125 ? 25.893 10.392 -23.515 1.00 92.44 125 PRO A CA 1
ATOM 979 C C . PRO A 1 125 ? 26.555 11.709 -23.110 1.00 92.44 125 PRO A C 1
ATOM 981 O O . PRO A 1 125 ? 25.901 12.607 -22.586 1.00 92.44 125 PRO A O 1
ATOM 984 N N . THR A 1 126 ? 27.845 11.890 -23.400 1.00 91.81 126 THR A N 1
ATOM 985 C CA . THR A 1 126 ? 28.564 13.124 -23.020 1.00 91.81 126 THR A CA 1
ATOM 986 C C . THR A 1 126 ? 27.979 14.400 -23.640 1.00 91.81 126 THR A C 1
ATOM 988 O O . THR A 1 126 ? 28.173 15.477 -23.083 1.00 91.81 126 THR A O 1
ATOM 991 N N . CYS A 1 127 ? 27.229 14.306 -24.745 1.00 90.88 127 CYS A N 1
ATOM 992 C CA . CYS A 1 127 ? 26.540 15.444 -25.368 1.00 90.88 127 CYS A CA 1
ATOM 993 C C . CYS A 1 127 ? 25.322 15.960 -24.587 1.00 90.88 127 CYS A C 1
ATOM 995 O O . CYS A 1 127 ? 24.875 17.073 -24.859 1.00 90.88 127 CYS A O 1
ATOM 997 N N . MET A 1 128 ? 24.792 15.205 -23.616 1.00 91.75 128 MET A N 1
ATOM 998 C CA . MET A 1 128 ? 23.640 15.654 -22.818 1.00 91.75 128 MET A CA 1
ATOM 999 C C . MET A 1 128 ? 24.022 16.645 -21.708 1.00 91.75 128 MET A C 1
ATOM 1001 O O . MET A 1 128 ? 23.170 17.331 -21.139 1.00 91.75 128 MET A O 1
ATOM 1005 N N . PHE A 1 129 ? 25.308 16.697 -21.362 1.00 93.06 129 PHE A N 1
ATOM 1006 C CA . PHE A 1 129 ? 25.812 17.555 -20.303 1.00 93.06 129 PHE A CA 1
ATOM 1007 C C . PHE A 1 129 ? 25.994 18.981 -20.819 1.00 93.06 129 PHE A C 1
ATOM 1009 O O . PHE A 1 129 ? 26.432 19.216 -21.945 1.00 93.06 129 PHE A O 1
ATOM 1016 N N . ILE A 1 130 ? 25.688 19.937 -19.953 1.00 92.88 130 ILE A N 1
ATOM 1017 C CA . ILE A 1 130 ? 25.856 21.370 -20.185 1.00 92.88 130 ILE A CA 1
ATOM 1018 C C . ILE A 1 130 ? 26.923 21.928 -19.242 1.00 92.88 130 ILE A C 1
ATOM 1020 O O . ILE A 1 130 ? 27.216 21.329 -18.207 1.00 92.88 130 ILE A O 1
ATOM 1024 N N . GLY A 1 131 ? 27.523 23.064 -19.597 1.00 92.25 131 GLY A N 1
ATOM 1025 C CA . GLY A 1 131 ? 28.465 23.752 -18.720 1.00 92.25 131 GLY A CA 1
ATOM 1026 C C . GLY A 1 131 ? 27.720 24.469 -17.596 1.00 92.25 131 GLY A C 1
ATOM 1027 O O . GLY A 1 131 ? 26.722 25.149 -17.833 1.00 92.25 131 GLY A O 1
ATOM 1028 N N . ASN A 1 132 ? 28.189 24.341 -16.356 1.00 92.06 132 ASN A N 1
ATOM 1029 C CA . ASN A 1 132 ? 27.753 25.233 -15.282 1.00 92.06 132 ASN A CA 1
ATOM 1030 C C . ASN A 1 132 ? 28.417 26.625 -15.416 1.00 92.06 132 ASN A C 1
ATOM 1032 O O . ASN A 1 132 ? 29.164 26.890 -16.354 1.00 92.06 132 ASN A O 1
ATOM 1036 N N . LYS A 1 133 ? 28.210 27.522 -14.437 1.00 90.62 133 LYS A N 1
ATOM 1037 C CA . LYS A 1 133 ? 28.820 28.873 -14.432 1.00 90.62 133 LYS A CA 1
ATOM 1038 C C . LYS A 1 133 ? 30.354 28.879 -14.527 1.00 90.62 133 LYS A C 1
ATOM 1040 O O . LYS A 1 133 ? 30.926 29.889 -14.920 1.00 90.62 133 LYS A O 1
ATOM 1045 N N . THR A 1 134 ? 31.014 27.792 -14.132 1.00 89.50 134 THR A N 1
ATOM 1046 C CA . THR A 1 134 ? 32.472 27.616 -14.190 1.00 89.50 134 THR A CA 1
ATOM 1047 C C . THR A 1 134 ? 32.913 26.679 -15.324 1.00 89.50 134 THR A C 1
ATOM 1049 O O . THR A 1 134 ? 34.090 26.342 -15.406 1.00 89.50 134 THR A O 1
ATOM 1052 N N . GLY A 1 135 ? 31.989 26.273 -16.202 1.00 87.38 135 GLY A N 1
ATOM 1053 C CA . GLY A 1 135 ? 32.220 25.419 -17.367 1.00 87.38 135 GLY A CA 1
ATOM 1054 C C . GLY A 1 135 ? 32.165 23.910 -17.104 1.00 87.38 135 GLY A C 1
ATOM 1055 O O . GLY A 1 135 ? 32.153 23.147 -18.059 1.00 87.38 135 GLY A O 1
ATOM 1056 N N . TYR A 1 136 ? 32.094 23.433 -15.859 1.00 92.44 136 TYR A N 1
ATOM 1057 C CA . TYR A 1 136 ? 32.102 21.987 -15.578 1.00 92.44 136 TYR A CA 1
ATOM 1058 C C . TYR A 1 136 ? 30.808 21.288 -16.037 1.00 92.44 136 TYR A C 1
ATOM 1060 O O . TYR A 1 136 ? 29.739 21.904 -15.958 1.00 92.44 136 TYR A O 1
ATOM 1068 N N . PRO A 1 137 ? 30.881 20.008 -16.465 1.00 94.25 137 PRO A N 1
ATOM 1069 C CA . PRO A 1 137 ? 29.731 19.266 -16.970 1.00 94.25 137 PRO A CA 1
ATOM 1070 C C . PRO A 1 137 ? 28.690 19.028 -15.875 1.00 94.25 137 PRO A C 1
ATOM 1072 O O . PRO A 1 137 ? 28.999 18.480 -14.817 1.00 94.25 137 PRO A O 1
ATOM 1075 N N . VAL A 1 138 ? 27.443 19.396 -16.158 1.00 95.38 138 VAL A N 1
ATOM 1076 C CA . VAL A 1 138 ? 26.272 19.150 -15.310 1.00 95.38 138 VAL A CA 1
ATOM 1077 C C . VAL A 1 138 ? 25.067 18.733 -16.158 1.00 95.38 138 VAL A C 1
ATOM 1079 O O . VAL A 1 138 ? 25.023 18.994 -17.358 1.00 95.38 138 VAL A O 1
ATOM 1082 N N . LEU A 1 139 ? 24.069 18.099 -15.544 1.00 94.31 139 LEU A N 1
ATOM 1083 C CA . LEU A 1 139 ? 22.797 17.772 -16.194 1.00 94.31 139 LEU A CA 1
ATOM 1084 C C . LEU A 1 139 ? 21.775 18.895 -15.994 1.00 94.31 139 LEU A C 1
ATOM 1086 O O . LEU A 1 139 ? 21.839 19.648 -15.018 1.00 94.31 139 LEU A O 1
ATOM 1090 N N . ARG A 1 140 ? 20.785 18.982 -16.887 1.00 92.38 140 ARG A N 1
ATOM 1091 C CA . ARG A 1 140 ? 19.597 19.828 -16.680 1.00 92.38 140 ARG A CA 1
ATOM 1092 C C . ARG A 1 140 ? 18.786 19.328 -15.485 1.00 92.38 140 ARG A C 1
ATOM 1094 O O . ARG A 1 140 ? 18.800 18.136 -15.197 1.00 92.38 140 ARG A O 1
ATOM 1101 N N . LYS A 1 141 ? 18.044 20.219 -14.820 1.00 91.12 141 LYS A N 1
ATOM 1102 C CA . LYS A 1 141 ? 17.298 19.901 -13.589 1.00 91.12 141 LYS A CA 1
ATOM 1103 C C . LYS A 1 141 ? 16.360 18.693 -13.745 1.00 91.12 141 LYS A C 1
ATOM 1105 O O . LYS A 1 141 ? 16.445 17.775 -12.942 1.00 91.12 141 LYS A O 1
ATOM 1110 N N . GLU A 1 142 ? 15.586 18.641 -14.826 1.00 88.31 142 GLU A N 1
ATOM 1111 C CA . GLU A 1 142 ? 14.688 17.514 -15.143 1.00 88.31 142 GLU A CA 1
ATOM 1112 C C . GLU A 1 142 ? 15.430 16.163 -15.200 1.00 88.31 142 GLU A C 1
ATOM 1114 O O . GLU A 1 142 ? 14.977 15.166 -14.644 1.00 88.31 142 GLU A O 1
ATOM 1119 N N . HIS A 1 143 ? 16.629 16.146 -15.790 1.00 92.12 143 HIS A N 1
ATOM 1120 C CA . HIS A 1 143 ? 17.471 14.952 -15.880 1.00 92.12 143 HIS A CA 1
ATOM 1121 C C . HIS A 1 143 ? 18.153 14.618 -14.551 1.00 92.12 143 HIS A C 1
ATOM 1123 O O . HIS A 1 143 ? 18.369 13.447 -14.253 1.00 92.12 143 HIS A O 1
ATOM 1129 N N . GLN A 1 144 ? 18.490 15.623 -13.734 1.00 94.19 144 GLN A N 1
ATOM 1130 C CA . GLN A 1 144 ? 19.005 15.384 -12.384 1.00 94.19 144 GLN A CA 1
ATOM 1131 C C . GLN A 1 144 ? 17.968 14.644 -11.539 1.00 94.19 144 GLN A C 1
ATOM 1133 O O . GLN A 1 144 ? 18.323 13.684 -10.862 1.00 94.19 144 GLN A O 1
ATOM 1138 N N . ASP A 1 145 ? 16.704 15.064 -11.599 1.00 91.62 145 ASP A N 1
ATOM 1139 C CA . ASP A 1 145 ? 15.625 14.458 -10.815 1.00 91.62 145 ASP A CA 1
ATOM 1140 C C . ASP A 1 145 ? 15.351 13.015 -11.281 1.00 91.62 145 ASP A C 1
ATOM 1142 O O . ASP A 1 145 ? 15.265 12.104 -10.456 1.00 91.62 145 ASP A O 1
ATOM 1146 N N . ALA A 1 146 ? 15.347 12.774 -12.597 1.00 91.62 146 ALA A N 1
ATOM 1147 C CA . ALA A 1 146 ? 15.274 11.435 -13.186 1.00 91.62 146 ALA A CA 1
ATOM 1148 C C . ALA A 1 146 ? 16.434 10.519 -12.750 1.00 91.62 146 ALA A C 1
ATOM 1150 O O . ALA A 1 146 ? 16.217 9.407 -12.264 1.00 91.62 146 ALA A O 1
ATOM 1151 N N . VAL A 1 147 ? 17.677 10.998 -12.874 1.00 92.69 147 VAL A N 1
ATOM 1152 C CA . VAL A 1 147 ? 18.881 10.258 -12.467 1.00 92.69 147 VAL A CA 1
ATOM 1153 C C . VAL A 1 147 ? 18.842 9.938 -10.976 1.00 92.69 147 VAL A C 1
ATOM 1155 O O . VAL A 1 147 ? 19.062 8.789 -10.604 1.00 92.69 147 VAL A O 1
ATOM 1158 N N . LYS A 1 148 ? 18.495 10.906 -10.121 1.00 92.75 148 LYS A N 1
ATOM 1159 C CA . LYS A 1 148 ? 18.341 10.680 -8.676 1.00 92.75 148 LYS A CA 1
ATOM 1160 C C . LYS A 1 148 ? 17.277 9.628 -8.373 1.00 92.75 148 LYS A C 1
ATOM 1162 O O . LYS A 1 148 ? 17.496 8.776 -7.515 1.00 92.75 148 LYS A O 1
ATOM 1167 N N . ARG A 1 149 ? 16.158 9.630 -9.103 1.00 91.88 149 ARG A N 1
ATOM 1168 C CA . ARG A 1 149 ? 15.121 8.610 -8.930 1.00 91.88 149 ARG A CA 1
ATOM 1169 C C . ARG A 1 149 ? 15.629 7.208 -9.285 1.00 91.88 149 ARG A C 1
ATOM 1171 O O . ARG A 1 149 ? 15.381 6.271 -8.535 1.00 91.88 149 ARG A O 1
ATOM 1178 N N . TRP A 1 150 ? 16.387 7.047 -10.368 1.00 92.12 150 TRP A N 1
ATOM 1179 C CA . TRP A 1 150 ? 17.007 5.757 -10.706 1.00 92.12 150 TRP A CA 1
ATOM 1180 C C . TRP A 1 150 ? 18.136 5.346 -9.753 1.00 92.12 150 TRP A C 1
ATOM 1182 O O . TRP A 1 150 ? 18.329 4.155 -9.518 1.00 92.12 150 TRP A O 1
ATOM 1192 N N . MET A 1 151 ? 18.840 6.305 -9.147 1.00 91.06 151 MET A N 1
ATOM 1193 C CA . MET A 1 151 ? 19.790 6.024 -8.066 1.00 91.06 151 MET A CA 1
ATOM 1194 C C . MET A 1 151 ? 19.089 5.390 -6.858 1.00 91.06 151 MET A C 1
ATOM 1196 O O . MET A 1 151 ? 19.557 4.373 -6.358 1.00 91.06 151 MET A O 1
ATOM 1200 N N . GLN A 1 152 ? 17.928 5.919 -6.456 1.00 87.88 152 GLN A N 1
ATOM 1201 C CA . GLN A 1 152 ? 17.090 5.342 -5.389 1.00 87.88 152 GLN A CA 1
ATOM 1202 C C . GLN A 1 152 ? 16.529 3.953 -5.743 1.00 87.88 152 GLN A C 1
ATOM 1204 O O . GLN A 1 152 ? 16.199 3.168 -4.858 1.00 87.88 152 GLN A O 1
ATOM 1209 N N . LEU A 1 153 ? 16.432 3.630 -7.036 1.00 88.56 153 LEU A N 1
ATOM 1210 C CA . LEU A 1 153 ? 16.086 2.295 -7.535 1.00 88.56 153 LEU A CA 1
ATOM 1211 C C . LEU A 1 153 ? 17.304 1.365 -7.689 1.00 88.56 153 LEU A C 1
ATOM 1213 O O . LEU A 1 153 ? 17.162 0.255 -8.197 1.00 88.56 153 LEU A O 1
ATOM 1217 N N . ASN A 1 154 ? 18.501 1.789 -7.268 1.00 88.12 154 ASN A N 1
ATOM 1218 C CA . ASN A 1 154 ? 19.753 1.035 -7.400 1.00 88.12 154 ASN A CA 1
ATOM 1219 C C . ASN A 1 154 ? 20.115 0.653 -8.851 1.00 88.12 154 ASN A C 1
ATOM 1221 O O . ASN A 1 154 ? 20.738 -0.384 -9.108 1.00 88.12 154 ASN A O 1
ATOM 1225 N N . VAL A 1 155 ? 19.748 1.503 -9.814 1.00 90.75 155 VAL A N 1
ATOM 1226 C CA . VAL A 1 155 ? 20.080 1.320 -11.233 1.00 90.75 155 VAL A CA 1
ATOM 1227 C C . VAL A 1 155 ? 21.542 1.687 -11.494 1.00 90.75 155 VAL A C 1
ATOM 1229 O O . VAL A 1 155 ? 22.080 2.634 -10.918 1.00 90.75 155 VAL A O 1
ATOM 1232 N N . ALA A 1 156 ? 22.212 0.931 -12.369 1.00 91.06 156 ALA A N 1
ATOM 1233 C CA . ALA A 1 156 ? 23.588 1.227 -12.759 1.00 91.06 156 ALA A CA 1
ATOM 1234 C C . ALA A 1 156 ? 23.641 2.372 -13.781 1.00 91.06 156 ALA A C 1
ATOM 1236 O O . ALA A 1 156 ? 22.752 2.509 -14.616 1.00 91.06 156 ALA A O 1
ATOM 1237 N N . PHE A 1 157 ? 24.726 3.148 -13.778 1.00 90.88 157 PHE A N 1
ATOM 1238 C CA . PHE A 1 157 ? 24.937 4.238 -14.733 1.00 90.88 157 PHE A CA 1
ATOM 1239 C C . PHE A 1 157 ? 26.217 4.025 -15.535 1.00 90.88 157 PHE A C 1
ATOM 1241 O O . PHE A 1 157 ? 27.245 3.629 -14.982 1.00 90.88 157 PHE A O 1
ATOM 1248 N N . VAL A 1 158 ? 26.179 4.354 -16.826 1.00 90.56 158 VAL A N 1
ATOM 1249 C CA . VAL A 1 158 ? 27.368 4.441 -17.681 1.00 90.56 158 VAL A CA 1
ATOM 1250 C C . VAL A 1 158 ? 27.397 5.787 -18.389 1.00 90.56 158 VAL A C 1
ATOM 1252 O O . VAL A 1 158 ? 26.386 6.244 -18.912 1.00 90.56 158 VAL A O 1
ATOM 1255 N N . VAL A 1 159 ? 28.565 6.426 -18.423 1.00 90.56 159 VAL A N 1
ATOM 1256 C CA . VAL A 1 159 ? 28.783 7.607 -19.263 1.00 90.56 159 VAL A CA 1
ATOM 1257 C C . VAL A 1 159 ? 29.301 7.129 -20.614 1.00 90.56 159 VAL A C 1
ATOM 1259 O O . VAL A 1 159 ? 30.388 6.554 -20.689 1.00 90.56 159 VAL A O 1
ATOM 1262 N N . SER A 1 160 ? 28.530 7.349 -21.677 1.00 86.00 160 SER A N 1
ATOM 1263 C CA . SER A 1 160 ? 28.926 7.008 -23.044 1.00 86.00 160 SER A CA 1
ATOM 1264 C C . SER A 1 160 ? 29.586 8.213 -23.710 1.00 86.00 160 SER A C 1
ATOM 1266 O O . SER A 1 160 ? 28.989 9.277 -23.854 1.00 86.00 160 SER A O 1
ATOM 1268 N N . HIS A 1 161 ? 30.845 8.067 -24.123 1.00 82.06 161 HIS A N 1
ATOM 1269 C CA . HIS A 1 161 ? 31.514 9.127 -24.869 1.00 82.06 161 HIS A CA 1
ATOM 1270 C C . HIS A 1 161 ? 30.978 9.176 -26.301 1.00 82.06 161 HIS A C 1
ATOM 1272 O O . HIS A 1 161 ? 31.066 8.188 -27.032 1.00 82.06 161 HIS A O 1
ATOM 1278 N N . VAL A 1 162 ? 30.453 10.334 -26.686 1.00 77.44 162 VAL A N 1
ATOM 1279 C CA . VAL A 1 162 ? 30.203 10.689 -28.087 1.00 77.44 162 VAL A CA 1
ATOM 1280 C C . VAL A 1 162 ? 31.341 11.575 -28.587 1.00 77.44 162 VAL A C 1
ATOM 1282 O O . VAL A 1 162 ? 32.029 12.200 -27.777 1.00 77.44 162 VAL A O 1
ATOM 1285 N N . GLY A 1 163 ? 31.577 11.610 -29.902 1.00 74.75 163 GLY A N 1
ATOM 1286 C CA . GLY A 1 163 ? 32.712 12.338 -30.474 1.00 74.75 163 GLY A CA 1
ATOM 1287 C C . GLY A 1 163 ? 32.764 13.794 -30.000 1.00 74.75 163 GLY A C 1
ATOM 1288 O O . GLY A 1 163 ? 31.730 14.444 -29.871 1.00 74.75 163 GLY A O 1
ATOM 1289 N N . SER A 1 164 ? 33.964 14.335 -29.755 1.00 74.50 164 SER A N 1
ATOM 1290 C CA . SER A 1 164 ? 34.140 15.658 -29.126 1.00 74.50 164 SER A CA 1
ATOM 1291 C C . SER A 1 164 ? 33.417 16.812 -29.836 1.00 74.50 164 SER A C 1
ATOM 1293 O O . SER A 1 164 ? 33.134 17.826 -29.209 1.00 74.50 164 SER A O 1
ATOM 1295 N N . ALA A 1 165 ? 33.109 16.671 -31.129 1.00 74.75 165 ALA A N 1
ATOM 1296 C CA . ALA A 1 165 ? 32.353 17.656 -31.903 1.00 74.75 165 ALA A CA 1
ATOM 1297 C C . ALA A 1 165 ? 30.868 17.762 -31.499 1.00 74.75 165 ALA A C 1
ATOM 1299 O O . ALA A 1 165 ? 30.240 18.780 -31.777 1.00 74.75 165 ALA A O 1
ATOM 1300 N N . GLU A 1 166 ? 30.316 16.731 -30.857 1.00 76.62 166 GLU A N 1
ATOM 1301 C CA . GLU A 1 166 ? 28.917 16.658 -30.414 1.00 76.62 166 GLU A CA 1
ATOM 1302 C C . GLU A 1 166 ? 28.723 17.170 -28.979 1.00 76.62 166 GLU A C 1
ATOM 1304 O O . GLU A 1 166 ? 27.596 17.369 -28.530 1.00 76.62 166 GLU A O 1
ATOM 1309 N N . ILE A 1 167 ? 29.815 17.387 -28.240 1.00 81.56 167 ILE A N 1
ATOM 1310 C CA . ILE A 1 167 ? 29.775 17.941 -26.886 1.00 81.56 167 ILE A CA 1
ATOM 1311 C C . ILE A 1 167 ? 29.617 19.463 -26.984 1.00 81.56 167 ILE A C 1
ATOM 1313 O O . ILE A 1 167 ? 30.273 20.117 -27.798 1.00 81.56 167 ILE A O 1
ATOM 1317 N N . SER A 1 168 ? 28.754 20.043 -26.143 1.00 79.69 168 SER A N 1
ATOM 1318 C CA . SER A 1 168 ? 28.583 21.498 -26.086 1.00 79.69 168 SER A CA 1
ATOM 1319 C C . SER A 1 168 ? 29.924 22.200 -25.849 1.00 79.69 168 SER A C 1
ATOM 1321 O O . SER A 1 168 ? 30.675 21.846 -24.942 1.00 79.69 168 SER A O 1
ATOM 1323 N N . ARG A 1 169 ? 30.199 23.251 -26.633 1.00 81.00 169 ARG A N 1
ATOM 1324 C CA . ARG A 1 169 ? 31.429 24.059 -26.526 1.00 81.00 169 ARG A CA 1
ATOM 1325 C C . ARG A 1 169 ? 31.563 24.785 -25.186 1.00 81.00 169 ARG A C 1
ATOM 1327 O O . ARG A 1 169 ? 32.650 25.234 -24.844 1.00 81.00 169 ARG A O 1
ATOM 1334 N N . GLU A 1 170 ? 30.463 24.914 -24.453 1.00 81.81 170 GLU A N 1
ATOM 1335 C CA . GLU A 1 170 ? 30.413 25.524 -23.122 1.00 81.81 170 GLU A CA 1
ATOM 1336 C C . GLU A 1 170 ? 30.899 24.568 -22.022 1.00 81.81 170 GLU A C 1
ATOM 1338 O O . GLU A 1 170 ? 31.141 24.997 -20.894 1.00 81.81 170 GLU A O 1
ATOM 1343 N N . VAL A 1 171 ? 31.037 23.274 -22.334 1.00 85.94 171 VAL A N 1
ATOM 1344 C CA . VAL A 1 171 ? 31.485 22.252 -21.388 1.00 85.94 171 VAL A CA 1
ATOM 1345 C C . VAL A 1 171 ? 33.006 22.168 -21.405 1.00 85.94 171 VAL A C 1
ATOM 1347 O O . VAL A 1 171 ? 33.627 21.688 -22.351 1.00 85.94 171 VAL A O 1
ATOM 1350 N N . PHE A 1 172 ? 33.608 22.579 -20.302 1.00 85.88 172 PHE A N 1
ATOM 1351 C CA . PHE A 1 172 ? 34.999 22.332 -19.978 1.00 85.88 172 PHE A CA 1
ATOM 1352 C C . PHE A 1 172 ? 35.145 20.983 -19.262 1.00 85.88 172 PHE A C 1
ATOM 1354 O O . PHE A 1 172 ? 34.629 20.789 -18.160 1.00 85.88 172 PHE A O 1
ATOM 1361 N N . TYR A 1 173 ? 35.891 20.060 -19.869 1.00 83.81 173 TYR A N 1
ATOM 1362 C CA . TYR A 1 173 ? 36.270 18.782 -19.267 1.00 83.81 173 TYR A CA 1
ATOM 1363 C C . TYR A 1 173 ? 37.728 18.448 -19.608 1.00 83.81 173 TYR A C 1
ATOM 1365 O O . TYR A 1 173 ? 38.206 18.726 -20.707 1.00 83.81 173 TYR A O 1
ATOM 1373 N N . ARG A 1 174 ? 38.453 17.858 -18.658 1.00 82.00 174 ARG A N 1
ATOM 1374 C CA . ARG A 1 174 ? 39.845 17.404 -18.823 1.00 82.00 174 ARG A CA 1
ATOM 1375 C C . ARG A 1 174 ? 39.902 15.983 -19.357 1.00 82.00 174 ARG A C 1
ATOM 1377 O O . ARG A 1 174 ? 40.782 15.646 -20.141 1.00 82.00 174 ARG A O 1
ATOM 1384 N N . SER A 1 175 ? 38.972 15.144 -18.910 1.00 83.81 175 SER A N 1
ATOM 1385 C CA . SER A 1 175 ? 38.795 13.787 -19.417 1.00 83.81 175 SER A CA 1
ATOM 1386 C C . SER A 1 175 ? 37.345 13.331 -19.249 1.00 83.81 175 SER A C 1
ATOM 1388 O O . SER A 1 175 ? 36.545 13.979 -18.571 1.00 83.81 175 SER A O 1
ATOM 1390 N N . THR A 1 176 ? 36.997 12.186 -19.835 1.00 78.50 176 THR A N 1
ATOM 1391 C CA . THR A 1 176 ? 35.664 11.583 -19.689 1.00 78.50 176 THR A CA 1
ATOM 1392 C C . THR A 1 176 ? 35.313 11.239 -18.231 1.00 78.50 176 THR A C 1
ATOM 1394 O O . THR A 1 176 ? 34.134 11.092 -17.908 1.00 78.50 176 THR A O 1
ATOM 1397 N N . SER A 1 177 ? 36.293 11.184 -17.315 1.00 85.44 177 SER A N 1
ATOM 1398 C CA . SER A 1 177 ? 36.051 10.966 -15.882 1.00 85.44 177 SER A CA 1
ATOM 1399 C C . SER A 1 177 ? 35.321 12.118 -15.190 1.00 85.44 177 SER A C 1
ATOM 1401 O O . SER A 1 177 ? 34.725 11.903 -14.132 1.00 85.44 177 SER A O 1
ATOM 1403 N N . ASP A 1 178 ? 35.361 13.331 -15.746 1.00 88.88 178 ASP A N 1
ATOM 1404 C CA . ASP A 1 178 ? 34.754 14.515 -15.122 1.00 88.88 178 ASP A CA 1
ATOM 1405 C C . ASP A 1 178 ? 33.221 14.408 -15.124 1.00 88.88 178 ASP A C 1
ATOM 1407 O O . ASP A 1 178 ? 32.567 14.695 -14.122 1.00 88.88 178 ASP A O 1
ATOM 1411 N N . PHE A 1 179 ? 32.651 13.860 -16.199 1.00 91.94 179 PHE A N 1
ATOM 1412 C CA . PHE A 1 179 ? 31.225 13.538 -16.304 1.00 91.94 179 PHE A CA 1
ATOM 1413 C C . PHE A 1 179 ? 30.803 12.493 -15.261 1.00 91.94 179 PHE A C 1
ATOM 1415 O O . PHE A 1 179 ? 29.817 12.675 -14.548 1.00 91.94 179 PHE A O 1
ATOM 1422 N N . ALA A 1 180 ? 31.585 11.418 -15.107 1.00 90.00 180 ALA A N 1
ATOM 1423 C CA . ALA A 1 180 ? 31.324 10.393 -14.094 1.00 90.00 180 ALA A CA 1
ATOM 1424 C C . ALA A 1 180 ? 31.459 10.948 -12.665 1.00 90.00 180 ALA A C 1
ATOM 1426 O O . ALA A 1 180 ? 30.721 10.551 -11.766 1.00 90.00 180 ALA A O 1
ATOM 1427 N N . THR A 1 181 ? 32.379 11.891 -12.450 1.00 92.38 181 THR A N 1
ATOM 1428 C CA . THR A 1 181 ? 32.527 12.601 -11.171 1.00 92.38 181 THR A CA 1
ATOM 1429 C C . THR A 1 181 ? 31.279 13.410 -10.840 1.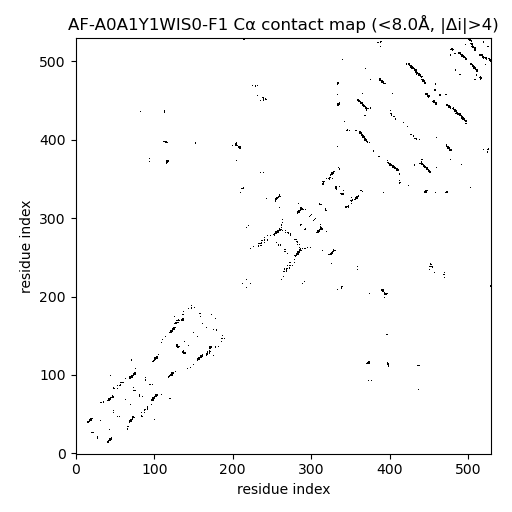00 92.38 181 THR A C 1
ATOM 1431 O O . THR A 1 181 ? 30.815 13.352 -9.704 1.00 92.38 181 THR A O 1
ATOM 1434 N N . TYR A 1 182 ? 30.676 14.084 -11.821 1.00 94.44 182 TYR A N 1
ATOM 1435 C CA . TYR A 1 182 ? 29.401 14.770 -11.619 1.00 94.44 182 TYR A CA 1
ATOM 1436 C C . TYR A 1 182 ? 28.251 13.805 -11.278 1.00 94.44 182 TYR A C 1
ATOM 1438 O O . TYR A 1 182 ? 27.471 14.081 -10.370 1.00 94.44 182 TYR A O 1
ATOM 1446 N N . VAL A 1 183 ? 28.164 12.641 -11.930 1.00 93.50 183 VAL A N 1
ATOM 1447 C CA . VAL A 1 183 ? 27.148 11.627 -11.580 1.00 93.50 183 VAL A CA 1
ATOM 1448 C C . VAL A 1 183 ? 27.331 11.137 -10.135 1.00 93.50 183 VAL A C 1
ATOM 1450 O O . VAL A 1 183 ? 26.358 11.031 -9.394 1.00 93.50 183 VAL A O 1
ATOM 1453 N N . ARG A 1 184 ? 28.574 10.924 -9.677 1.00 92.38 184 ARG A N 1
ATOM 1454 C CA . ARG A 1 184 ? 28.854 10.619 -8.257 1.00 92.38 184 ARG A CA 1
ATOM 1455 C C . ARG A 1 184 ? 28.503 11.779 -7.327 1.00 92.38 184 ARG A C 1
ATOM 1457 O O . ARG A 1 184 ? 28.030 11.548 -6.220 1.00 92.38 184 ARG A O 1
ATOM 1464 N N . HIS A 1 185 ? 28.715 13.018 -7.767 1.00 93.69 185 HIS A N 1
ATOM 1465 C CA . HIS A 1 185 ? 28.282 14.190 -7.015 1.00 93.69 185 HIS A CA 1
ATOM 1466 C C . HIS A 1 185 ? 26.759 14.196 -6.837 1.00 93.69 185 HIS A C 1
ATOM 1468 O O . HIS A 1 185 ? 26.304 14.388 -5.716 1.00 93.69 185 HIS A O 1
ATOM 1474 N N . LEU A 1 186 ? 25.974 13.899 -7.882 1.00 93.56 186 LEU A N 1
ATOM 1475 C CA . LEU A 1 186 ? 24.516 13.784 -7.762 1.00 93.56 186 LEU A CA 1
ATOM 1476 C C . LEU A 1 186 ? 24.098 12.753 -6.709 1.00 93.56 186 LEU A C 1
ATOM 1478 O O . LEU A 1 186 ? 23.222 13.068 -5.903 1.00 93.56 186 LEU A O 1
ATOM 1482 N N . TRP A 1 187 ? 24.766 11.596 -6.657 1.00 90.06 187 TRP A N 1
ATOM 1483 C CA . TRP A 1 187 ? 24.550 10.591 -5.608 1.00 90.06 187 TRP A CA 1
ATOM 1484 C C . TRP A 1 187 ? 24.781 11.166 -4.205 1.00 90.06 187 TRP A C 1
ATOM 1486 O O . TRP A 1 187 ? 23.957 10.992 -3.314 1.00 90.06 187 TRP A O 1
ATOM 1496 N N . GLY A 1 188 ? 25.865 11.924 -4.014 1.00 89.25 188 GLY A N 1
ATOM 1497 C CA . GLY A 1 188 ? 26.155 12.609 -2.749 1.00 89.25 188 GLY A CA 1
ATOM 1498 C C . GLY A 1 188 ? 25.182 13.740 -2.388 1.00 89.25 188 GLY A C 1
ATOM 1499 O O . GLY A 1 188 ? 25.244 14.251 -1.276 1.00 89.25 188 GLY A O 1
ATOM 1500 N N . THR A 1 189 ? 24.295 14.140 -3.306 1.00 91.38 189 THR A N 1
ATOM 1501 C CA . THR A 1 189 ? 23.234 15.138 -3.071 1.00 91.38 189 THR A CA 1
ATOM 1502 C C . THR A 1 189 ? 21.840 14.521 -2.952 1.00 91.38 189 THR A C 1
ATOM 1504 O O . THR A 1 189 ? 20.843 15.246 -3.044 1.00 91.38 189 THR A O 1
ATOM 1507 N N . LEU A 1 190 ? 21.734 13.193 -2.850 1.00 86.81 190 LEU A N 1
ATOM 1508 C CA . LEU A 1 190 ? 20.479 12.560 -2.456 1.00 86.81 190 LEU A CA 1
ATOM 1509 C C . LEU A 1 190 ? 20.140 13.028 -1.037 1.00 86.81 190 LEU A C 1
ATOM 1511 O O . LEU A 1 190 ? 21.017 13.100 -0.177 1.00 86.81 190 LEU A O 1
ATOM 1515 N N . GLU A 1 191 ? 18.888 13.425 -0.829 1.00 77.75 191 GLU A N 1
ATOM 1516 C CA . GLU A 1 191 ? 18.428 13.882 0.480 1.00 77.75 191 GLU A CA 1
ATOM 1517 C C . GLU A 1 191 ? 18.606 12.760 1.503 1.00 77.75 191 GLU A C 1
ATOM 1519 O O . GLU A 1 191 ? 18.334 11.592 1.215 1.00 77.75 191 GLU A O 1
ATOM 1524 N N . THR A 1 192 ? 19.086 13.113 2.695 1.00 70.81 192 THR A N 1
ATOM 1525 C CA . THR A 1 192 ? 19.139 12.176 3.815 1.00 70.81 192 THR A CA 1
ATOM 1526 C C . THR A 1 192 ? 17.713 11.835 4.209 1.00 70.81 192 THR A C 1
ATOM 1528 O O . THR A 1 192 ? 16.970 12.704 4.667 1.00 70.81 192 THR A O 1
ATOM 1531 N N . GLN A 1 193 ? 17.341 10.579 4.002 1.00 69.00 193 GLN A N 1
ATOM 1532 C CA . GLN A 1 193 ? 16.094 10.027 4.500 1.00 69.00 193 GLN A CA 1
ATOM 1533 C C . GLN A 1 193 ? 16.122 9.960 6.032 1.00 69.00 193 GLN A C 1
ATOM 1535 O O . GLN A 1 193 ? 17.194 9.903 6.640 1.00 69.00 193 GLN A O 1
ATOM 1540 N N . ASP A 1 194 ? 14.946 9.990 6.658 1.00 70.81 194 ASP A N 1
ATOM 1541 C CA . ASP A 1 194 ? 14.849 9.685 8.083 1.00 70.81 194 ASP A CA 1
ATOM 1542 C C . ASP A 1 194 ? 15.186 8.203 8.354 1.00 70.81 194 ASP A C 1
ATOM 1544 O O . ASP A 1 194 ? 15.220 7.370 7.442 1.00 70.81 194 ASP A O 1
ATOM 1548 N N . GLU A 1 195 ? 15.477 7.875 9.616 1.00 70.00 195 GLU A N 1
ATOM 1549 C CA . GLU A 1 195 ? 15.888 6.520 10.019 1.00 70.00 195 GLU A CA 1
ATOM 1550 C C . GLU A 1 195 ? 14.865 5.450 9.610 1.00 70.00 195 GLU A C 1
ATOM 1552 O O . GLU A 1 195 ? 15.238 4.319 9.291 1.00 70.00 195 GLU A O 1
ATOM 1557 N N . TYR A 1 196 ? 13.579 5.806 9.587 1.00 67.06 196 TYR A N 1
ATOM 1558 C CA . TYR A 1 196 ? 12.518 4.879 9.234 1.00 67.06 196 TYR A CA 1
ATOM 1559 C C . TYR A 1 196 ? 12.467 4.622 7.727 1.00 67.06 196 TYR A C 1
ATOM 1561 O O . TYR A 1 196 ? 12.402 3.469 7.309 1.00 67.06 196 TYR A O 1
ATOM 1569 N N . ALA A 1 197 ? 12.534 5.667 6.902 1.00 71.38 197 ALA A N 1
ATOM 1570 C CA . ALA A 1 197 ? 12.588 5.541 5.453 1.00 71.38 197 ALA A CA 1
ATOM 1571 C C . ALA A 1 197 ? 13.762 4.637 5.036 1.00 71.38 197 ALA A C 1
ATOM 1573 O O . ALA A 1 197 ? 13.554 3.700 4.264 1.00 71.38 197 ALA A O 1
ATOM 1574 N N . MET A 1 198 ? 14.929 4.789 5.673 1.00 73.06 198 MET A N 1
ATOM 1575 C CA . MET A 1 198 ? 16.071 3.888 5.476 1.00 73.06 198 MET A CA 1
ATOM 1576 C C . MET A 1 198 ? 15.786 2.435 5.893 1.00 73.06 198 MET A C 1
ATOM 1578 O O . MET A 1 198 ? 16.224 1.501 5.224 1.00 73.06 198 MET A O 1
ATOM 1582 N N . ALA A 1 199 ? 15.058 2.207 6.991 1.00 74.12 199 ALA A N 1
ATOM 1583 C CA . ALA A 1 199 ? 14.650 0.859 7.398 1.00 74.12 199 ALA A CA 1
ATOM 1584 C C . ALA A 1 199 ? 13.604 0.255 6.438 1.00 74.12 199 ALA A C 1
ATOM 1586 O O . ALA A 1 199 ? 13.607 -0.953 6.186 1.00 74.12 199 ALA A O 1
ATOM 1587 N N . SER A 1 200 ? 12.733 1.094 5.871 1.00 80.50 200 SER A N 1
ATOM 1588 C CA . SER A 1 200 ? 11.690 0.702 4.921 1.00 80.50 200 SER A CA 1
ATOM 1589 C C . SER A 1 200 ? 12.239 0.334 3.537 1.00 80.50 200 SER A C 1
ATOM 1591 O O . SER A 1 200 ? 11.593 -0.438 2.821 1.00 80.50 200 SER A O 1
ATOM 1593 N N . ASP A 1 201 ? 13.447 0.800 3.190 1.00 81.69 201 ASP A N 1
ATOM 1594 C CA . ASP A 1 201 ? 14.121 0.490 1.922 1.00 81.69 201 ASP A CA 1
ATOM 1595 C C . ASP A 1 201 ? 14.312 -1.018 1.718 1.00 81.69 201 ASP A C 1
ATOM 1597 O O . ASP A 1 201 ? 14.211 -1.517 0.595 1.00 81.69 201 ASP A O 1
ATOM 1601 N N . ALA A 1 202 ? 14.539 -1.764 2.805 1.00 85.62 202 ALA A N 1
ATOM 1602 C CA . ALA A 1 202 ? 14.671 -3.220 2.770 1.00 85.62 202 ALA A CA 1
ATOM 1603 C C . ALA A 1 202 ? 13.386 -3.929 2.298 1.00 85.62 202 ALA A C 1
ATOM 1605 O O . ALA A 1 202 ? 13.444 -5.070 1.842 1.00 85.62 202 ALA A O 1
ATOM 1606 N N . TYR A 1 203 ? 12.239 -3.250 2.380 1.00 89.50 203 TYR A N 1
ATOM 1607 C CA . TYR A 1 203 ? 10.927 -3.763 1.992 1.00 89.50 203 TYR A CA 1
ATOM 1608 C C . TYR A 1 203 ? 10.470 -3.271 0.613 1.00 89.50 203 TYR A C 1
ATOM 1610 O O . TYR A 1 203 ? 9.376 -3.634 0.169 1.00 89.50 203 TYR A O 1
ATOM 1618 N N . HIS A 1 204 ? 11.286 -2.475 -0.089 1.00 92.69 204 HIS A N 1
ATOM 1619 C CA . HIS A 1 204 ? 10.952 -1.987 -1.423 1.00 92.69 204 HIS A CA 1
ATOM 1620 C C . HIS A 1 204 ? 10.683 -3.132 -2.407 1.00 92.69 204 HIS A C 1
ATOM 1622 O O . HIS A 1 204 ? 11.524 -3.997 -2.664 1.00 92.69 204 HIS A O 1
ATOM 1628 N N . ASP A 1 205 ? 9.479 -3.111 -2.977 1.00 94.31 205 ASP A N 1
ATOM 1629 C CA . ASP A 1 205 ? 8.951 -4.109 -3.905 1.00 94.31 205 ASP A CA 1
ATOM 1630 C C . ASP A 1 205 ? 9.000 -5.556 -3.372 1.00 94.31 205 ASP A C 1
ATOM 1632 O O . ASP A 1 205 ? 9.028 -6.509 -4.157 1.00 94.31 205 ASP A O 1
ATOM 1636 N N . VAL A 1 206 ? 9.054 -5.757 -2.053 1.00 94.88 206 VAL A N 1
ATOM 1637 C CA . VAL A 1 206 ? 9.001 -7.088 -1.434 1.00 94.88 206 VAL A CA 1
ATOM 1638 C C . VAL A 1 206 ? 7.539 -7.491 -1.254 1.00 94.88 206 VAL A C 1
ATOM 1640 O O . VAL A 1 206 ? 6.770 -6.784 -0.604 1.00 94.88 206 VAL A O 1
ATOM 1643 N N . LEU A 1 207 ? 7.157 -8.629 -1.842 1.00 95.31 207 LEU A N 1
ATOM 1644 C CA . LEU A 1 207 ? 5.816 -9.192 -1.699 1.00 95.31 207 LEU A CA 1
ATOM 1645 C C . LEU A 1 207 ? 5.680 -9.844 -0.322 1.00 95.31 207 LEU A C 1
ATOM 1647 O O . LEU A 1 207 ? 6.409 -10.784 -0.010 1.00 95.31 207 LEU A O 1
ATOM 1651 N N . GLN A 1 208 ? 4.752 -9.348 0.492 1.00 94.62 208 GLN A N 1
ATOM 1652 C CA . GLN A 1 208 ? 4.474 -9.882 1.825 1.00 94.62 208 GLN A CA 1
ATOM 1653 C C . GLN A 1 208 ? 3.028 -10.365 1.890 1.00 94.62 208 GLN A C 1
ATOM 1655 O O . GLN A 1 208 ? 2.126 -9.706 1.371 1.00 94.62 208 GLN A O 1
ATOM 1660 N N . ALA A 1 209 ? 2.791 -11.509 2.528 1.00 93.75 209 ALA A N 1
ATOM 1661 C CA . ALA A 1 209 ? 1.430 -11.952 2.801 1.00 93.75 209 ALA A CA 1
ATOM 1662 C C . ALA A 1 209 ? 0.760 -10.969 3.785 1.00 93.75 209 ALA A C 1
ATOM 1664 O O . ALA A 1 209 ? 1.391 -10.599 4.779 1.00 93.75 209 ALA A O 1
ATOM 1665 N N . PRO A 1 210 ? -0.490 -10.535 3.541 1.00 94.50 210 PRO A N 1
ATOM 1666 C CA . PRO A 1 210 ? -1.234 -9.749 4.517 1.00 94.50 210 PRO A CA 1
ATOM 1667 C C . PRO A 1 210 ? -1.408 -10.542 5.813 1.00 94.50 210 PRO A C 1
ATOM 1669 O O . PRO A 1 210 ? -1.701 -11.740 5.772 1.00 94.50 210 PRO A O 1
ATOM 1672 N N . LEU A 1 211 ? -1.251 -9.874 6.955 1.00 93.00 211 LEU A N 1
ATOM 1673 C CA . LEU A 1 211 ? -1.478 -10.491 8.258 1.00 93.00 211 LEU A CA 1
ATOM 1674 C C . LEU A 1 211 ? -2.949 -10.905 8.407 1.00 93.00 211 LEU A C 1
ATOM 1676 O O . LEU A 1 211 ? -3.844 -10.274 7.847 1.00 93.00 211 LEU A O 1
ATOM 1680 N N . GLN A 1 212 ? -3.204 -11.952 9.198 1.00 9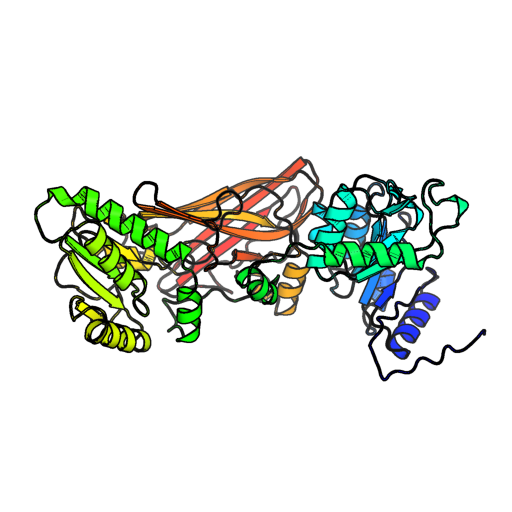3.94 212 GLN A N 1
ATOM 1681 C CA . GLN A 1 212 ? -4.558 -12.375 9.572 1.00 93.94 212 GLN A CA 1
ATOM 1682 C C . GLN A 1 212 ? -4.697 -12.482 11.103 1.00 93.94 212 GLN A C 1
ATOM 1684 O O . GLN A 1 212 ? -4.837 -13.587 11.627 1.00 93.94 212 GLN A O 1
ATOM 1689 N N . PRO A 1 213 ? -4.688 -11.365 11.865 1.00 91.94 213 PRO A N 1
ATOM 1690 C CA . PRO A 1 213 ? -4.663 -11.409 13.335 1.00 91.94 213 PRO A CA 1
ATOM 1691 C C . PRO A 1 213 ? -5.898 -12.060 13.973 1.00 91.94 213 PRO A C 1
ATOM 1693 O O . PRO A 1 213 ? -5.867 -12.450 15.144 1.00 91.94 213 PRO A O 1
ATOM 1696 N N . LEU A 1 214 ? -7.002 -12.187 13.227 1.00 90.44 214 LEU A N 1
ATOM 1697 C CA . LEU A 1 214 ? -8.171 -12.942 13.673 1.00 90.44 214 LEU A CA 1
ATOM 1698 C C . LEU A 1 214 ? -7.952 -14.460 13.600 1.00 90.44 214 LEU A C 1
ATOM 1700 O O . LEU A 1 214 ? -8.320 -15.162 14.543 1.00 90.44 214 LEU A O 1
ATOM 1704 N N . MET A 1 215 ? -7.310 -14.957 12.544 1.00 87.38 215 MET A N 1
ATOM 1705 C CA . MET A 1 215 ? -7.006 -16.381 12.388 1.00 87.38 215 MET A CA 1
ATOM 1706 C C . MET A 1 215 ? -5.794 -16.787 13.235 1.00 87.38 215 MET A C 1
ATOM 1708 O O . MET A 1 215 ? -5.848 -17.786 13.948 1.00 87.38 215 MET A O 1
ATOM 1712 N N . ASP A 1 216 ? -4.744 -15.969 13.222 1.00 89.00 216 ASP A N 1
ATOM 1713 C CA . ASP A 1 216 ? -3.451 -16.292 13.815 1.00 89.00 216 ASP A CA 1
ATOM 1714 C C . ASP A 1 216 ? -3.192 -15.523 15.115 1.00 89.00 216 ASP A C 1
ATOM 1716 O O . ASP A 1 216 ? -3.779 -14.475 15.400 1.00 89.00 216 ASP A O 1
ATOM 1720 N N . HIS A 1 217 ? -2.283 -16.045 15.936 1.00 86.50 217 HIS A N 1
ATOM 1721 C CA . HIS A 1 217 ? -1.726 -15.302 17.061 1.00 86.50 217 HIS A CA 1
ATOM 1722 C C . HIS A 1 217 ? -0.422 -14.640 16.631 1.00 86.50 217 HIS A C 1
ATOM 1724 O O . HIS A 1 217 ? 0.549 -15.323 16.322 1.00 86.50 217 HIS A O 1
ATOM 1730 N N . LEU A 1 218 ? -0.403 -13.306 16.639 1.00 89.19 218 LEU A N 1
ATOM 1731 C CA . LEU A 1 218 ? 0.786 -12.543 16.275 1.00 89.19 218 LEU A CA 1
ATOM 1732 C C . LEU A 1 218 ? 1.922 -12.750 17.283 1.00 89.19 218 LEU A C 1
ATOM 1734 O O . LEU A 1 218 ? 1.699 -12.866 18.496 1.00 89.19 218 LEU A O 1
ATOM 1738 N N . GLU A 1 219 ? 3.145 -12.738 16.763 1.00 88.75 219 GLU A N 1
ATOM 1739 C CA . GLU A 1 219 ? 4.370 -12.813 17.549 1.00 88.75 219 GLU A CA 1
ATOM 1740 C C . GLU A 1 219 ? 4.696 -11.471 18.223 1.00 88.75 219 GLU A C 1
ATOM 1742 O O . GLU A 1 219 ? 4.265 -10.398 17.797 1.00 88.75 219 GLU A O 1
ATOM 1747 N N . SER A 1 220 ? 5.511 -11.509 19.283 1.00 87.50 220 SER A N 1
ATOM 1748 C CA . SER A 1 220 ? 5.874 -10.301 20.041 1.00 87.50 220 SER A CA 1
ATOM 1749 C C . SER A 1 220 ? 6.597 -9.248 19.192 1.00 87.50 220 SER A C 1
ATOM 1751 O O . SER A 1 220 ? 6.378 -8.056 19.400 1.00 87.50 220 SER A O 1
ATOM 1753 N N . VAL A 1 221 ? 7.444 -9.675 18.248 1.00 87.62 221 VAL A N 1
ATOM 1754 C CA . VAL A 1 221 ? 8.190 -8.769 17.356 1.00 87.62 221 VAL A CA 1
ATOM 1755 C C . VAL A 1 221 ? 7.239 -8.004 16.435 1.00 87.62 221 VAL A C 1
ATOM 1757 O O . VAL A 1 221 ? 7.429 -6.812 16.220 1.00 87.62 221 VAL A O 1
ATOM 1760 N N . THR A 1 222 ? 6.163 -8.637 15.960 1.00 86.38 222 THR A N 1
ATOM 1761 C CA . THR A 1 222 ? 5.142 -7.969 15.139 1.00 86.38 222 THR A CA 1
ATOM 1762 C C . THR A 1 222 ? 4.479 -6.822 15.903 1.00 86.38 222 THR A C 1
ATOM 1764 O O . THR A 1 222 ? 4.378 -5.713 15.385 1.00 86.38 222 THR A O 1
ATOM 1767 N N . TYR A 1 223 ? 4.104 -7.046 17.170 1.00 88.19 223 TYR A N 1
ATOM 1768 C CA . TYR A 1 223 ? 3.569 -5.973 18.015 1.00 88.19 223 TYR A CA 1
ATOM 1769 C C . TYR A 1 223 ? 4.590 -4.857 18.267 1.00 88.19 223 TYR A C 1
ATOM 1771 O O . TYR A 1 223 ? 4.216 -3.692 18.332 1.00 88.19 223 TYR A O 1
ATOM 1779 N N . GLU A 1 224 ? 5.874 -5.190 18.410 1.00 88.62 224 GLU A N 1
ATOM 1780 C CA . GLU A 1 224 ? 6.928 -4.192 18.607 1.00 88.62 224 GLU A CA 1
ATOM 1781 C C . GLU A 1 224 ? 7.075 -3.265 17.401 1.00 88.62 224 GLU A C 1
ATOM 1783 O O . GLU A 1 224 ? 7.130 -2.052 17.587 1.00 88.62 224 GLU A O 1
ATOM 1788 N N . VAL A 1 225 ? 7.028 -3.808 16.181 1.00 86.12 225 VAL A N 1
ATOM 1789 C CA . VAL A 1 225 ? 7.004 -3.004 14.950 1.00 86.12 225 VAL A CA 1
ATOM 1790 C C . VAL A 1 225 ? 5.773 -2.095 14.923 1.00 86.12 225 VAL A C 1
ATOM 1792 O O . VAL A 1 225 ? 5.898 -0.899 14.668 1.00 86.12 225 VAL A O 1
ATOM 1795 N N . PHE A 1 226 ? 4.588 -2.612 15.267 1.00 87.50 226 PHE A N 1
ATOM 1796 C CA . PHE A 1 226 ? 3.372 -1.792 15.331 1.00 87.50 226 PHE A CA 1
ATOM 1797 C C . PHE A 1 226 ? 3.456 -0.661 16.351 1.00 87.50 226 PHE A C 1
ATOM 1799 O O . PHE A 1 226 ? 2.795 0.358 16.180 1.00 87.50 226 PHE A O 1
ATOM 1806 N N . GLU A 1 227 ? 4.178 -0.859 17.450 1.00 90.44 227 GLU A N 1
ATOM 1807 C CA . GLU A 1 227 ? 4.285 0.089 18.562 1.00 90.44 227 GLU A CA 1
ATOM 1808 C C . GLU A 1 227 ? 5.259 1.243 18.286 1.00 90.44 227 GLU A C 1
ATOM 1810 O O . GLU A 1 227 ? 5.174 2.271 18.959 1.00 90.44 227 GLU A O 1
ATOM 1815 N N . GLN A 1 228 ? 6.131 1.110 17.282 1.00 89.00 228 GLN A N 1
ATOM 1816 C CA . GLN A 1 228 ? 7.061 2.163 16.859 1.00 89.00 228 GLN A CA 1
ATOM 1817 C C . GLN A 1 228 ? 6.362 3.308 16.098 1.00 89.00 228 GLN A C 1
ATOM 1819 O O . GLN A 1 228 ? 6.846 4.444 16.114 1.00 89.00 228 GLN A O 1
ATOM 1824 N N . ASP A 1 229 ? 5.180 3.060 15.520 1.00 89.31 229 ASP A N 1
ATOM 1825 C CA . ASP A 1 229 ? 4.394 4.074 14.806 1.00 89.31 229 ASP A CA 1
ATOM 1826 C C . ASP A 1 229 ? 3.696 5.043 15.771 1.00 89.31 229 ASP A C 1
ATOM 1828 O O . ASP A 1 229 ? 2.538 4.890 16.170 1.00 89.31 229 ASP A O 1
ATOM 1832 N N . THR A 1 230 ? 4.432 6.078 16.163 1.00 92.62 230 THR A N 1
ATOM 1833 C CA . THR A 1 230 ? 3.937 7.112 17.076 1.00 92.62 230 THR A CA 1
ATOM 1834 C C . THR A 1 230 ? 2.768 7.926 16.493 1.00 92.62 230 THR A C 1
ATOM 1836 O O . THR A 1 230 ? 1.798 8.136 17.234 1.00 92.62 230 THR A O 1
ATOM 1839 N N . PRO A 1 231 ? 2.787 8.367 15.214 1.00 94.56 231 PRO A N 1
ATOM 1840 C CA . PRO A 1 231 ? 1.667 9.092 14.608 1.00 94.56 231 PRO A CA 1
ATOM 1841 C C . PRO A 1 231 ? 0.331 8.348 14.674 1.00 94.56 231 PRO A C 1
ATOM 1843 O O . PRO A 1 231 ? -0.677 8.964 15.028 1.00 94.56 231 PRO A O 1
ATOM 1846 N N . LYS A 1 232 ? 0.314 7.027 14.433 1.00 97.25 232 LYS A N 1
ATOM 1847 C CA . LYS A 1 232 ? -0.902 6.205 14.561 1.00 97.25 232 LYS A CA 1
ATOM 1848 C C . LYS A 1 232 ? -1.546 6.363 15.938 1.00 97.25 232 LYS A C 1
ATOM 1850 O O . LYS A 1 232 ? -2.711 6.742 16.054 1.00 97.25 232 LYS A O 1
ATOM 1855 N N . TYR A 1 233 ? -0.791 6.098 17.004 1.00 98.00 233 TYR A N 1
ATOM 1856 C CA . TYR A 1 233 ? -1.333 6.138 18.365 1.00 98.00 233 TYR A CA 1
ATOM 1857 C C . TYR A 1 233 ? -1.646 7.554 18.852 1.00 98.00 233 TYR A C 1
ATOM 1859 O O . TYR A 1 233 ? -2.530 7.713 19.694 1.00 98.00 233 TYR A O 1
ATOM 1867 N N . ALA A 1 234 ? -0.953 8.572 18.336 1.00 98.06 234 ALA A N 1
ATOM 1868 C CA . ALA A 1 234 ? -1.275 9.966 18.618 1.00 98.06 234 ALA A CA 1
ATOM 1869 C C . ALA A 1 234 ? -2.665 10.341 18.078 1.00 98.06 234 ALA A C 1
ATOM 1871 O O . ALA A 1 234 ? -3.444 10.964 18.796 1.00 98.06 234 ALA A O 1
ATOM 1872 N N . GLN A 1 235 ? -3.016 9.889 16.869 1.00 98.50 235 GLN A N 1
ATOM 1873 C CA . GLN A 1 235 ? -4.350 10.110 16.303 1.00 98.50 235 GLN A CA 1
ATOM 1874 C C . GLN A 1 235 ? -5.437 9.358 17.079 1.00 98.50 235 GLN A C 1
ATOM 1876 O O . GLN A 1 235 ? -6.500 9.916 17.334 1.00 98.50 235 GLN A O 1
ATOM 1881 N N . TYR A 1 236 ? -5.180 8.126 17.527 1.00 98.75 236 TYR A N 1
ATOM 1882 C CA . TYR A 1 236 ? -6.128 7.422 18.402 1.00 98.75 236 TYR A CA 1
ATOM 1883 C C . TYR A 1 236 ? -6.317 8.124 19.755 1.00 98.75 236 TYR A C 1
ATOM 1885 O O . TYR A 1 236 ? -7.445 8.224 20.231 1.00 98.75 236 TYR A O 1
ATOM 1893 N N . GLU A 1 237 ? -5.247 8.637 20.372 1.00 98.81 237 GLU A N 1
ATOM 1894 C CA . GLU A 1 237 ? -5.353 9.435 21.603 1.00 98.81 237 GLU A CA 1
ATOM 1895 C C . GLU A 1 237 ? -6.189 10.696 21.384 1.00 98.81 237 GLU A C 1
ATOM 1897 O O . GLU A 1 237 ? -7.047 11.009 22.207 1.00 98.81 237 GLU A O 1
ATOM 1902 N N . GLU A 1 238 ? -5.966 11.394 20.269 1.00 98.81 238 GLU A N 1
ATOM 1903 C CA . GLU A 1 238 ? -6.724 12.588 19.902 1.00 98.81 238 GLU A CA 1
ATOM 1904 C C . GLU A 1 238 ? -8.208 12.279 19.681 1.00 98.81 238 GLU A C 1
ATOM 1906 O O . GLU A 1 238 ? -9.065 12.969 20.230 1.00 98.81 238 GLU A O 1
ATOM 1911 N N . ALA A 1 239 ? -8.523 11.201 18.959 1.00 98.88 239 ALA A N 1
ATOM 1912 C CA . ALA A 1 239 ? -9.896 10.766 18.724 1.00 98.88 239 ALA A CA 1
ATOM 1913 C C . ALA A 1 239 ? -10.625 10.421 20.033 1.00 98.88 239 ALA A C 1
ATOM 1915 O O . ALA A 1 239 ? -11.742 10.884 20.264 1.00 98.88 239 ALA A O 1
ATOM 1916 N N . VAL A 1 240 ? -9.981 9.654 20.922 1.00 98.88 240 VAL A N 1
ATOM 1917 C CA . VAL A 1 240 ? -10.553 9.315 22.235 1.00 98.88 240 VAL A CA 1
ATOM 1918 C C . VAL A 1 240 ? -10.704 10.567 23.098 1.00 98.88 240 VAL A C 1
ATOM 1920 O O . VAL A 1 240 ? -11.723 10.730 23.761 1.00 98.88 240 VAL A O 1
ATOM 1923 N N . TYR A 1 241 ? -9.731 11.480 23.080 1.00 98.88 241 TYR A N 1
ATOM 1924 C CA . TYR A 1 241 ? -9.807 12.737 23.823 1.00 98.88 241 TYR A CA 1
ATOM 1925 C C . TYR A 1 241 ? -11.006 13.583 23.389 1.00 98.88 241 TYR A C 1
ATOM 1927 O O . TYR A 1 241 ? -11.779 14.006 24.247 1.00 98.88 241 TYR A O 1
ATOM 1935 N N . GLN A 1 242 ? -11.193 13.795 22.084 1.00 98.81 242 GLN A N 1
ATOM 1936 C CA . GLN A 1 242 ? -12.331 14.558 21.567 1.00 98.81 242 GLN A CA 1
ATOM 1937 C C . GLN A 1 242 ? -13.663 13.893 21.935 1.00 98.81 242 GLN A C 1
ATOM 1939 O O . GLN A 1 242 ? -14.568 14.560 22.433 1.00 98.81 242 GLN A O 1
ATOM 1944 N N . ALA A 1 243 ? -13.754 12.567 21.803 1.00 98.69 243 ALA A N 1
ATOM 1945 C CA . ALA A 1 243 ? -14.947 11.818 22.186 1.00 98.69 243 ALA A CA 1
ATOM 1946 C C . ALA A 1 243 ? -15.288 11.922 23.684 1.00 98.69 243 ALA A C 1
ATOM 1948 O O . ALA A 1 243 ? -16.470 11.951 24.043 1.00 98.69 243 ALA A O 1
ATOM 1949 N N . LEU A 1 244 ? -14.273 11.974 24.554 1.00 98.69 244 LEU A N 1
ATOM 1950 C CA . LEU A 1 244 ? -14.448 12.178 25.994 1.00 98.69 244 LEU A CA 1
ATOM 1951 C C . LEU A 1 244 ? -14.896 13.607 26.314 1.00 98.69 244 LEU A C 1
ATOM 1953 O O . LEU A 1 244 ? -15.798 13.780 27.131 1.00 98.69 244 LEU A O 1
ATOM 1957 N N . VAL A 1 245 ? -14.313 14.617 25.661 1.00 98.19 245 VAL A N 1
ATOM 1958 C CA . VAL A 1 245 ? -14.707 16.027 25.828 1.00 98.19 245 VAL A CA 1
ATOM 1959 C C . VAL A 1 245 ? -16.178 16.228 25.459 1.00 98.19 245 VAL A C 1
ATOM 1961 O O . VAL A 1 245 ? -16.928 16.801 26.248 1.00 98.19 245 VAL A O 1
ATOM 1964 N N . ASP A 1 246 ? -16.632 15.672 24.335 1.00 97.88 246 ASP A N 1
ATOM 1965 C CA . ASP A 1 246 ? -18.032 15.782 23.896 1.00 97.88 246 ASP A CA 1
ATOM 1966 C C . ASP A 1 246 ? -19.027 15.135 24.879 1.00 97.88 246 ASP A C 1
ATOM 1968 O O . ASP A 1 246 ? -20.195 15.529 24.970 1.00 97.88 246 ASP A O 1
ATOM 1972 N N . ARG A 1 247 ? -18.562 14.147 25.652 1.00 96.75 247 ARG A N 1
ATOM 1973 C CA . ARG A 1 247 ? -19.349 13.412 26.656 1.00 96.75 247 ARG A CA 1
ATOM 1974 C C . ARG A 1 247 ? -19.155 13.917 28.082 1.00 96.75 247 ARG A C 1
ATOM 1976 O O . ARG A 1 247 ? -19.830 13.435 28.988 1.00 96.75 247 ARG A O 1
ATOM 1983 N N . GLN A 1 248 ? -18.305 14.920 28.306 1.00 94.19 248 GLN A N 1
ATOM 1984 C CA . GLN A 1 248 ? -18.014 15.452 29.643 1.00 94.19 248 GLN A CA 1
ATOM 1985 C C . GLN A 1 248 ? -19.283 15.921 30.375 1.00 94.19 248 GLN A C 1
ATOM 1987 O O . GLN A 1 248 ? -19.417 15.750 31.588 1.00 94.19 248 GLN A O 1
ATOM 1992 N N . GLN A 1 249 ? -20.247 16.463 29.627 1.00 94.00 249 GLN A N 1
ATOM 1993 C CA . GLN A 1 249 ? -21.527 16.951 30.145 1.00 94.00 249 GLN A CA 1
ATOM 1994 C C . GLN A 1 249 ? -22.438 15.864 30.739 1.00 94.00 249 GLN A C 1
ATOM 1996 O O . GLN A 1 249 ? -23.402 16.197 31.423 1.00 94.00 249 GLN A O 1
ATOM 2001 N N . TRP A 1 250 ? -22.157 14.575 30.516 1.00 94.75 250 TRP A N 1
ATOM 2002 C CA . TRP A 1 250 ? -22.958 13.482 31.080 1.00 94.75 250 TRP A CA 1
ATOM 2003 C C . TRP A 1 250 ? -22.822 13.365 32.602 1.00 94.75 250 TRP A C 1
ATOM 2005 O O . TRP A 1 250 ? -23.673 12.753 33.243 1.00 94.75 250 TRP A O 1
ATOM 2015 N N . GLY A 1 251 ? -21.764 13.936 33.194 1.00 91.50 251 GLY A N 1
ATOM 2016 C CA . GLY A 1 251 ? -21.593 13.989 34.649 1.00 91.50 251 GLY A CA 1
ATOM 2017 C C . GLY A 1 251 ? -21.443 12.620 35.326 1.00 91.50 251 GLY A C 1
ATOM 2018 O O . GLY A 1 251 ? -21.643 12.515 36.535 1.00 91.50 251 GLY A O 1
ATOM 2019 N N . ARG A 1 252 ? -21.097 11.575 34.564 1.00 94.75 252 ARG A N 1
ATOM 2020 C CA . ARG A 1 252 ? -20.842 10.211 35.046 1.00 94.75 252 ARG A CA 1
ATOM 2021 C C . ARG A 1 252 ? -19.508 9.683 34.530 1.00 94.75 252 ARG A C 1
ATOM 2023 O O . ARG A 1 252 ? -18.932 10.240 33.600 1.00 94.75 252 ARG A O 1
ATOM 2030 N N . GLU A 1 253 ? -19.041 8.592 35.128 1.00 96.75 253 GLU A N 1
ATOM 2031 C CA . GLU A 1 253 ? -17.901 7.839 34.605 1.00 96.75 253 GLU A CA 1
ATOM 2032 C C . GLU A 1 253 ? -18.234 7.271 33.214 1.00 96.75 253 GLU A C 1
ATOM 2034 O O . GLU A 1 253 ? -19.314 6.703 33.008 1.00 96.75 253 GLU A O 1
ATOM 2039 N N . ILE A 1 254 ? -17.311 7.457 32.266 1.00 98.44 254 ILE A N 1
ATOM 2040 C CA . ILE A 1 254 ? -17.438 6.998 30.879 1.00 98.44 254 ILE A CA 1
ATOM 2041 C C . ILE A 1 254 ? -16.760 5.635 30.725 1.00 98.44 254 ILE A C 1
ATOM 2043 O O . ILE A 1 254 ? -15.612 5.441 31.128 1.00 98.44 254 ILE A O 1
ATOM 2047 N N . VAL A 1 255 ? -17.449 4.673 30.123 1.00 98.69 255 VAL A N 1
ATOM 2048 C CA . VAL A 1 255 ? -16.927 3.320 29.914 1.00 98.69 255 VAL A CA 1
ATOM 2049 C C . VAL A 1 255 ? -16.243 3.234 28.553 1.00 98.69 255 VAL A C 1
ATOM 2051 O O . VAL A 1 255 ? -16.885 3.395 27.516 1.00 98.69 255 VAL A O 1
ATOM 2054 N N . VAL A 1 256 ? -14.943 2.937 28.550 1.00 98.81 256 VAL A N 1
ATOM 2055 C CA . VAL A 1 256 ? -14.143 2.751 27.332 1.00 98.81 256 VAL A CA 1
ATOM 2056 C C . VAL A 1 256 ? -13.754 1.283 27.205 1.00 98.81 256 VAL A C 1
ATOM 2058 O O . VAL A 1 256 ? -13.079 0.741 28.079 1.00 98.81 256 VAL A O 1
ATOM 2061 N N . ALA A 1 257 ? -14.141 0.630 26.114 1.00 98.75 257 ALA A N 1
ATOM 2062 C CA . ALA A 1 257 ? -13.745 -0.743 25.820 1.00 98.75 257 ALA A CA 1
ATOM 2063 C C . ALA A 1 257 ? -12.777 -0.770 24.635 1.00 98.75 257 ALA A C 1
ATOM 2065 O O . ALA A 1 257 ? -13.161 -0.505 23.501 1.00 98.75 257 ALA A O 1
ATOM 2066 N N . VAL A 1 258 ? -11.516 -1.111 24.901 1.00 98.81 258 VAL A N 1
ATOM 2067 C CA . VAL A 1 258 ? -10.507 -1.360 23.869 1.00 98.81 258 VAL A CA 1
ATOM 2068 C C . VAL A 1 258 ? -10.596 -2.829 23.457 1.00 98.81 258 VAL A C 1
ATOM 2070 O O . VAL A 1 258 ? -10.284 -3.709 24.262 1.00 98.81 258 VAL A O 1
ATOM 2073 N N . VAL A 1 259 ? -11.028 -3.104 22.226 1.00 98.62 259 VAL A N 1
ATOM 2074 C CA . VAL A 1 259 ? -11.197 -4.463 21.690 1.00 98.62 259 VAL A CA 1
ATOM 2075 C C . VAL A 1 259 ? -10.102 -4.792 20.677 1.00 98.62 259 VAL A C 1
ATOM 2077 O O . VAL A 1 259 ? -9.835 -4.010 19.768 1.00 98.62 259 VAL A O 1
ATOM 2080 N N . GLY A 1 260 ? -9.437 -5.937 20.860 1.00 98.00 260 GLY A N 1
ATOM 2081 C CA . GLY A 1 260 ? -8.170 -6.227 20.177 1.00 98.00 260 GLY A CA 1
ATOM 2082 C C . GLY A 1 260 ? -7.027 -5.420 20.793 1.00 98.00 260 GLY A C 1
ATOM 2083 O O . GLY A 1 260 ? -6.326 -4.684 20.107 1.00 98.00 260 GLY A O 1
ATOM 2084 N N . ALA A 1 261 ? -6.892 -5.478 22.121 1.00 98.06 261 ALA A N 1
ATOM 2085 C CA . ALA A 1 261 ? -5.989 -4.597 22.859 1.00 98.06 261 ALA A CA 1
ATOM 2086 C C . ALA A 1 261 ? -4.491 -4.846 22.585 1.00 98.06 261 ALA A C 1
ATOM 2088 O O . ALA A 1 261 ? -3.667 -3.987 22.924 1.00 98.06 261 ALA A O 1
ATOM 2089 N N . GLY A 1 262 ? -4.116 -5.991 22.007 1.00 97.38 262 GLY A N 1
ATOM 2090 C CA . GLY A 1 262 ? -2.733 -6.386 21.767 1.00 97.38 262 GLY A CA 1
ATOM 2091 C C . GLY A 1 262 ? -1.916 -6.326 23.055 1.00 97.38 262 GLY A C 1
ATOM 2092 O O . GLY A 1 262 ? -2.359 -6.768 24.112 1.00 97.38 262 GLY A O 1
ATOM 2093 N N . ARG A 1 263 ? -0.734 -5.703 23.004 1.00 97.50 263 ARG A N 1
ATOM 2094 C CA . ARG A 1 263 ? 0.083 -5.432 24.204 1.00 97.50 263 ARG A CA 1
ATOM 2095 C C . ARG A 1 263 ? -0.300 -4.123 24.914 1.00 97.50 263 ARG A C 1
ATOM 2097 O O . ARG A 1 263 ? 0.451 -3.634 25.755 1.00 97.50 263 ARG A O 1
ATOM 2104 N N . GLY A 1 264 ? -1.439 -3.513 24.590 1.00 98.00 264 GLY A N 1
ATOM 2105 C CA . GLY A 1 264 ? -2.017 -2.361 25.290 1.00 98.00 264 GLY A CA 1
ATOM 2106 C C . GLY A 1 264 ? -1.549 -0.944 24.918 1.00 98.00 264 GLY A C 1
ATOM 2107 O O . GLY A 1 264 ? -1.695 -0.062 25.776 1.00 98.00 264 GLY A O 1
ATOM 2108 N N . PRO A 1 265 ? -1.000 -0.641 23.722 1.00 98.12 265 PRO A N 1
ATOM 2109 C CA . PRO A 1 265 ? -0.703 0.749 23.373 1.00 98.12 265 PRO A CA 1
ATOM 2110 C C . PRO A 1 265 ? -1.978 1.609 23.342 1.00 98.12 265 PRO A C 1
ATOM 2112 O O . PRO A 1 265 ? -1.999 2.669 23.963 1.00 98.12 265 PRO A O 1
ATOM 2115 N N . LEU A 1 266 ? -3.079 1.126 22.752 1.00 98.62 266 LEU A N 1
ATOM 2116 C CA . LEU A 1 266 ? -4.358 1.852 22.746 1.00 98.62 266 LEU A CA 1
ATOM 2117 C C . LEU A 1 266 ? -4.973 2.023 24.137 1.00 98.62 266 LEU A C 1
ATOM 2119 O O . LEU A 1 266 ? -5.517 3.081 24.432 1.00 98.62 266 LEU A O 1
ATOM 2123 N N . VAL A 1 267 ? -4.829 1.032 25.019 1.00 98.81 267 VAL A N 1
ATOM 2124 C CA . VAL A 1 267 ? -5.239 1.153 26.430 1.00 98.81 267 VAL A CA 1
ATOM 2125 C C . VAL A 1 267 ? -4.490 2.305 27.102 1.00 98.81 267 VAL A C 1
ATOM 2127 O O . VAL A 1 267 ? -5.089 3.150 27.763 1.00 98.81 267 VAL A O 1
ATOM 2130 N N . THR A 1 268 ? -3.178 2.383 26.871 1.00 98.56 268 THR A N 1
ATOM 2131 C CA . THR A 1 268 ? -2.341 3.473 27.391 1.00 98.56 268 THR A CA 1
ATOM 2132 C C . THR A 1 268 ? -2.782 4.830 26.835 1.00 98.56 268 THR A C 1
ATOM 2134 O O . THR A 1 268 ? -2.875 5.793 27.595 1.00 98.56 268 THR A O 1
ATOM 2137 N N . ARG A 1 269 ? -3.112 4.908 25.539 1.00 98.62 269 ARG A N 1
ATOM 2138 C CA . ARG A 1 269 ? -3.619 6.138 24.908 1.00 98.62 269 ARG A CA 1
ATOM 2139 C C . ARG A 1 269 ? -4.997 6.544 25.420 1.00 98.62 269 ARG A C 1
ATOM 2141 O O . ARG A 1 269 ? -5.204 7.721 25.684 1.00 98.62 269 ARG A O 1
ATOM 2148 N N . ALA A 1 270 ? -5.904 5.599 25.656 1.00 98.75 270 ALA A N 1
ATOM 2149 C CA . ALA A 1 270 ? -7.212 5.890 26.238 1.00 98.75 270 ALA A CA 1
ATOM 2150 C C . ALA A 1 270 ? -7.091 6.486 27.654 1.00 98.75 270 ALA A C 1
ATOM 2152 O O . ALA A 1 270 ? -7.734 7.487 27.965 1.00 98.75 270 ALA A O 1
ATOM 2153 N N . LEU A 1 271 ? -6.207 5.932 28.493 1.00 98.75 271 LEU A N 1
ATOM 2154 C CA . LEU A 1 271 ? -5.914 6.481 29.824 1.00 98.75 271 LEU A CA 1
ATOM 2155 C C . LEU A 1 271 ? -5.264 7.874 29.748 1.00 98.75 271 LEU A C 1
ATOM 2157 O O . LEU A 1 271 ? -5.593 8.755 30.544 1.00 98.75 271 LEU A O 1
ATOM 2161 N N . ALA A 1 272 ? -4.360 8.095 28.789 1.00 98.62 272 ALA A N 1
ATOM 2162 C CA . ALA A 1 272 ? -3.746 9.403 28.560 1.00 98.62 272 ALA A CA 1
ATOM 2163 C C . ALA A 1 272 ? -4.782 10.452 28.121 1.00 98.62 272 ALA A C 1
ATOM 2165 O O . ALA A 1 272 ? -4.822 11.546 28.686 1.00 98.62 272 ALA A O 1
ATOM 2166 N N . ALA A 1 273 ? -5.671 10.096 27.191 1.00 98.75 273 ALA A N 1
ATOM 2167 C CA . ALA A 1 273 ? -6.778 10.934 26.743 1.00 98.75 273 ALA A CA 1
ATOM 2168 C C . ALA A 1 273 ? -7.746 11.284 27.887 1.00 98.75 273 ALA A C 1
ATOM 2170 O O . ALA A 1 273 ? -8.156 12.440 28.016 1.00 98.75 273 ALA A O 1
ATOM 2171 N N . ALA A 1 274 ? -8.056 10.327 28.767 1.00 98.44 274 ALA A N 1
ATOM 2172 C CA . ALA A 1 274 ? -8.866 10.559 29.964 1.00 98.44 274 ALA A CA 1
ATOM 2173 C C . ALA A 1 274 ? -8.200 11.531 30.944 1.00 98.44 274 ALA A C 1
ATOM 2175 O O . ALA A 1 274 ? -8.814 12.503 31.386 1.00 98.44 274 ALA A O 1
ATOM 2176 N N . LYS A 1 275 ? -6.902 11.345 31.212 1.00 98.12 275 LYS A N 1
ATOM 2177 C CA . LYS A 1 275 ? -6.126 12.281 32.035 1.00 98.12 275 LYS A CA 1
ATOM 2178 C C . LYS A 1 275 ? -6.106 13.687 31.428 1.00 98.12 275 LYS A C 1
ATOM 2180 O O . LYS A 1 275 ? -6.225 14.664 32.160 1.00 98.12 275 LYS A O 1
ATOM 2185 N N . ARG A 1 276 ? -5.961 13.794 30.104 1.00 98.44 276 ARG A N 1
ATOM 2186 C CA . ARG A 1 276 ? -5.900 15.070 29.378 1.00 98.44 276 ARG A CA 1
ATOM 2187 C C . ARG A 1 276 ? -7.245 15.799 29.354 1.00 98.44 276 ARG A C 1
ATOM 2189 O O . ARG A 1 276 ? -7.269 17.015 29.495 1.00 98.44 276 ARG A O 1
ATOM 2196 N N . SER A 1 277 ? -8.349 15.066 29.215 1.00 97.94 277 SER A N 1
ATOM 2197 C CA . SER A 1 277 ? -9.719 15.610 29.224 1.00 97.94 277 SER A CA 1
ATOM 2198 C C . SER A 1 277 ? -10.277 15.854 30.631 1.00 97.94 277 SER A C 1
ATOM 2200 O O . SER A 1 277 ? -11.289 16.532 30.774 1.00 97.94 277 SER A O 1
ATOM 2202 N N . SER A 1 278 ? -9.623 15.336 31.679 1.00 96.88 278 SER A N 1
ATOM 2203 C CA . SER A 1 278 ? -10.142 15.335 33.057 1.00 96.88 278 SER A CA 1
ATOM 2204 C C . SER A 1 278 ? -11.514 14.654 33.192 1.00 96.88 278 SER A C 1
ATOM 2206 O O . SER A 1 278 ? -12.295 14.991 34.082 1.00 96.88 278 SER A O 1
ATOM 2208 N N . VAL A 1 279 ? -11.806 13.687 32.317 1.00 97.81 279 VAL A N 1
ATOM 2209 C CA . VAL A 1 279 ? -13.020 12.863 32.362 1.00 97.81 279 VAL A CA 1
ATOM 2210 C C . VAL A 1 279 ? -12.695 11.542 33.054 1.00 97.81 279 VAL A C 1
ATOM 2212 O O . VAL A 1 279 ? -11.719 10.873 32.713 1.00 97.81 279 VAL A O 1
ATOM 2215 N N . ALA A 1 280 ? -13.506 11.163 34.044 1.00 97.50 280 ALA A N 1
ATOM 2216 C CA . ALA A 1 280 ? -13.373 9.874 34.715 1.00 97.50 280 ALA A CA 1
ATOM 2217 C C . ALA A 1 280 ? -13.765 8.740 33.760 1.00 97.50 280 ALA A C 1
ATOM 2219 O O . ALA A 1 280 ? -14.832 8.795 33.141 1.00 97.50 280 ALA A O 1
ATOM 2220 N N . VAL A 1 281 ? -12.915 7.715 33.658 1.00 98.38 281 VAL A N 1
ATOM 2221 C CA . VAL A 1 281 ? -13.142 6.575 32.766 1.00 98.38 281 VAL A CA 1
ATOM 2222 C C . VAL A 1 281 ? -12.981 5.239 33.472 1.00 98.38 281 VAL A C 1
ATOM 2224 O O . VAL A 1 281 ? -12.068 5.053 34.278 1.00 98.38 281 VAL A O 1
ATOM 2227 N N . LYS A 1 282 ? -13.800 4.273 33.059 1.00 98.44 282 LYS A N 1
ATOM 2228 C CA . LYS A 1 282 ? -13.616 2.852 33.346 1.00 98.44 282 LYS A CA 1
ATOM 2229 C C . LYS A 1 282 ? -13.165 2.140 32.079 1.00 98.44 282 LYS A C 1
ATOM 2231 O O . LYS A 1 282 ? -13.918 2.082 31.109 1.00 98.44 282 LYS A O 1
ATOM 2236 N N . VAL A 1 283 ? -11.948 1.594 32.084 1.00 98.69 283 VAL A N 1
ATOM 2237 C CA . VAL A 1 283 ? -11.343 0.996 30.882 1.00 98.69 283 VAL A CA 1
ATOM 2238 C C . VAL A 1 283 ? -11.389 -0.530 30.926 1.00 98.69 283 VAL A C 1
ATOM 2240 O O . VAL A 1 283 ? -10.933 -1.152 31.889 1.00 98.69 283 VAL A O 1
ATOM 2243 N N . PHE A 1 284 ? -11.884 -1.133 29.848 1.00 98.75 284 PHE A N 1
ATOM 2244 C CA . PHE A 1 284 ? -11.799 -2.564 29.570 1.00 98.75 284 PHE A CA 1
ATOM 2245 C C . PHE A 1 284 ? -10.816 -2.817 28.427 1.00 98.75 284 PHE A C 1
ATOM 2247 O O . PHE A 1 284 ? -10.809 -2.084 27.441 1.00 98.75 284 PHE A O 1
ATOM 2254 N N . ALA A 1 285 ? -10.005 -3.865 28.545 1.00 98.69 285 ALA A N 1
ATOM 2255 C CA . ALA A 1 285 ? -9.102 -4.323 27.492 1.00 98.69 285 ALA A CA 1
ATOM 2256 C C . ALA A 1 285 ? -9.453 -5.769 27.124 1.00 98.69 285 ALA A C 1
ATOM 2258 O O . ALA A 1 285 ? -9.195 -6.673 27.917 1.00 98.69 285 ALA A O 1
ATOM 2259 N N . VAL A 1 286 ? -10.056 -5.976 25.952 1.00 98.62 286 VAL A N 1
ATOM 2260 C CA . VAL A 1 286 ? -10.471 -7.294 25.447 1.00 98.62 286 VAL A CA 1
ATOM 2261 C C . VAL A 1 286 ? -9.433 -7.804 24.449 1.00 98.62 286 VAL A C 1
ATOM 2263 O O . VAL A 1 286 ? -9.141 -7.128 23.461 1.00 98.62 286 VAL A O 1
ATOM 2266 N N . GLU A 1 287 ? -8.876 -8.990 24.691 1.00 98.44 287 GLU A N 1
ATOM 2267 C CA . GLU A 1 287 ? -7.846 -9.594 23.837 1.00 98.44 287 GLU A CA 1
ATOM 2268 C C . GLU A 1 287 ? -7.978 -11.122 23.792 1.00 98.44 287 GLU A C 1
ATOM 2270 O O . GLU A 1 287 ? -8.087 -11.774 24.833 1.00 98.44 287 GLU A O 1
ATOM 2275 N N . LYS A 1 288 ? -7.928 -11.702 22.585 1.00 97.06 288 LYS A N 1
ATOM 2276 C CA . LYS A 1 288 ? -8.027 -13.155 22.367 1.00 97.06 288 LYS A CA 1
ATOM 2277 C C . LYS A 1 288 ? -6.675 -13.866 22.389 1.00 97.06 288 LYS A C 1
ATOM 2279 O O . LYS A 1 288 ? -6.640 -15.075 22.585 1.00 97.06 288 LYS A O 1
ATOM 2284 N N . ASN A 1 289 ? -5.576 -13.160 22.131 1.00 96.88 289 ASN A N 1
ATOM 2285 C CA . ASN A 1 289 ? -4.231 -13.717 22.088 1.00 96.88 289 ASN A CA 1
ATOM 2286 C C . ASN A 1 289 ? -3.713 -13.942 23.523 1.00 96.88 289 ASN A C 1
ATOM 2288 O O . ASN A 1 289 ? -3.420 -12.969 24.228 1.00 96.88 289 ASN A O 1
ATOM 2292 N N . PRO A 1 290 ? -3.555 -15.203 23.973 1.00 95.69 290 PRO A N 1
ATOM 2293 C CA . PRO A 1 290 ? -3.123 -15.497 25.340 1.00 95.69 290 PRO A CA 1
ATOM 2294 C C . PRO A 1 290 ? -1.707 -14.978 25.640 1.00 95.69 290 PRO A C 1
ATOM 2296 O O . PRO A 1 290 ? -1.404 -14.622 26.781 1.00 95.69 290 PRO A O 1
ATOM 2299 N N . SER A 1 291 ? -0.845 -14.868 24.625 1.00 94.94 291 SER A N 1
ATOM 2300 C CA . SER A 1 291 ? 0.507 -14.321 24.778 1.00 94.94 291 SER A CA 1
ATOM 2301 C C . SER A 1 291 ? 0.472 -12.820 25.077 1.00 94.94 291 SER A C 1
ATOM 2303 O O . SER A 1 291 ? 1.155 -12.347 25.987 1.00 94.94 291 SER A O 1
ATOM 2305 N N . ALA A 1 292 ? -0.375 -12.068 24.370 1.00 95.56 292 ALA A N 1
ATOM 2306 C CA . ALA A 1 292 ? -0.549 -10.632 24.586 1.00 95.56 292 ALA A CA 1
ATOM 2307 C C . ALA A 1 292 ? -1.237 -10.327 25.932 1.00 95.56 292 ALA A C 1
ATOM 2309 O O . ALA A 1 292 ? -0.884 -9.357 26.607 1.00 95.56 292 ALA A O 1
ATOM 2310 N N . LEU A 1 293 ? -2.144 -11.206 26.379 1.00 95.88 293 LEU A N 1
ATOM 2311 C CA . LEU A 1 293 ? -2.816 -11.110 27.679 1.00 95.88 293 LEU A CA 1
ATOM 2312 C C . LEU A 1 293 ? -1.831 -11.011 28.853 1.00 95.88 293 LEU A C 1
ATOM 2314 O O . LEU A 1 293 ? -2.033 -10.207 29.765 1.00 95.88 293 LEU A O 1
ATOM 2318 N N . THR A 1 294 ? -0.754 -11.801 28.821 1.00 94.88 294 THR A N 1
ATOM 2319 C CA . THR A 1 294 ? 0.279 -11.793 29.870 1.00 94.88 294 THR A CA 1
ATOM 2320 C C . THR A 1 294 ? 0.906 -10.402 30.010 1.00 94.88 294 THR A C 1
ATOM 2322 O O . THR A 1 294 ? 1.108 -9.900 31.119 1.00 94.88 294 THR A O 1
ATOM 2325 N N . GLU A 1 295 ? 1.154 -9.734 28.883 1.00 96.44 295 GLU A N 1
ATOM 2326 C CA . GLU A 1 295 ? 1.705 -8.382 28.860 1.00 96.44 295 GLU A CA 1
ATOM 2327 C C . GLU A 1 295 ? 0.681 -7.332 29.315 1.00 96.44 295 GLU A C 1
ATOM 2329 O O . GLU A 1 295 ? 1.031 -6.431 30.080 1.00 96.44 295 GLU A O 1
ATOM 2334 N N . LEU A 1 296 ? -0.596 -7.475 28.938 1.00 98.06 296 LEU A N 1
ATOM 2335 C CA . LEU A 1 296 ? -1.679 -6.609 29.422 1.00 98.06 296 LEU A CA 1
ATOM 2336 C C . LEU A 1 296 ? -1.823 -6.673 30.946 1.00 98.06 296 LEU A C 1
ATOM 2338 O O . LEU A 1 296 ? -1.890 -5.634 31.601 1.00 98.06 296 LEU A O 1
ATOM 2342 N N . GLN A 1 297 ? -1.829 -7.873 31.531 1.00 98.00 297 GLN A N 1
ATOM 2343 C CA . GLN A 1 297 ? -1.908 -8.058 32.985 1.00 98.00 297 GLN A CA 1
ATOM 2344 C C . GLN A 1 297 ? -0.696 -7.439 33.692 1.00 98.00 297 GLN A C 1
ATOM 2346 O O . GLN A 1 297 ? -0.844 -6.737 34.697 1.00 98.00 297 GLN A O 1
ATOM 2351 N N . ARG A 1 298 ? 0.508 -7.630 33.133 1.00 97.62 298 ARG A N 1
ATOM 2352 C CA . ARG A 1 298 ? 1.741 -7.024 33.648 1.00 97.62 298 ARG A CA 1
ATOM 2353 C C . ARG A 1 298 ? 1.689 -5.496 33.596 1.00 97.62 298 ARG A C 1
ATOM 2355 O O . ARG A 1 298 ? 2.037 -4.854 34.590 1.00 97.62 298 ARG A O 1
ATOM 2362 N N . LYS A 1 299 ? 1.264 -4.905 32.472 1.00 97.56 299 LYS A N 1
ATOM 2363 C CA . LYS A 1 299 ? 1.096 -3.448 32.328 1.00 97.56 299 LYS A CA 1
ATOM 2364 C C . LYS A 1 299 ? 0.024 -2.914 33.266 1.00 97.56 299 LYS A C 1
ATOM 2366 O O . LYS A 1 299 ? 0.248 -1.881 33.889 1.00 97.56 299 LYS A O 1
ATOM 2371 N N . ASN A 1 300 ? -1.074 -3.637 33.456 1.00 98.38 300 ASN A N 1
ATOM 2372 C CA . ASN A 1 300 ? -2.108 -3.227 34.394 1.00 98.38 300 ASN A CA 1
ATOM 2373 C C . ASN A 1 300 ? -1.568 -3.117 35.824 1.00 98.38 300 ASN A C 1
ATOM 2375 O O . ASN A 1 300 ? -1.715 -2.076 36.460 1.00 98.38 300 ASN A O 1
ATOM 2379 N N . ALA A 1 301 ? -0.841 -4.136 36.287 1.00 97.88 301 ALA A N 1
ATOM 2380 C CA . ALA A 1 301 ? -0.267 -4.148 37.628 1.00 97.88 301 ALA A CA 1
ATOM 2381 C C . ALA A 1 301 ? 0.866 -3.122 37.823 1.00 97.88 301 ALA A C 1
ATOM 2383 O O . ALA A 1 301 ? 0.979 -2.532 38.895 1.00 97.88 301 ALA A O 1
ATOM 2384 N N . LYS A 1 302 ? 1.728 -2.922 36.813 1.00 97.75 302 LYS A N 1
ATOM 2385 C CA . LYS A 1 302 ? 2.972 -2.138 36.957 1.00 97.75 302 LYS A CA 1
ATOM 2386 C C . LYS A 1 302 ? 2.907 -0.707 36.423 1.00 97.75 302 LYS A C 1
ATOM 2388 O O . LYS A 1 302 ? 3.706 0.116 36.851 1.00 97.75 302 LYS A O 1
ATOM 2393 N N . VAL A 1 303 ? 2.025 -0.427 35.466 1.00 97.62 303 VAL A N 1
ATOM 2394 C CA . VAL A 1 303 ? 1.985 0.845 34.721 1.00 97.62 303 VAL A CA 1
ATOM 2395 C C . VAL A 1 303 ? 0.643 1.545 34.896 1.00 97.62 303 VAL A C 1
ATOM 2397 O O . VAL A 1 303 ? 0.616 2.739 35.170 1.00 97.62 303 VAL A O 1
ATOM 2400 N N . TRP A 1 304 ? -0.470 0.816 34.777 1.00 98.31 304 TRP A N 1
ATOM 2401 C CA . TRP A 1 304 ? -1.813 1.405 34.855 1.00 98.31 304 TRP A CA 1
ATOM 2402 C C . TRP A 1 304 ? -2.403 1.409 36.271 1.00 98.31 304 TRP A C 1
ATOM 2404 O O . TRP A 1 304 ? -3.529 1.856 36.453 1.00 98.31 304 TRP A O 1
ATOM 2414 N N . GLY A 1 305 ? -1.673 0.921 37.280 1.00 96.88 305 GLY A N 1
ATOM 2415 C CA . GLY A 1 305 ? -2.106 0.963 38.681 1.00 96.88 305 GLY A CA 1
ATOM 2416 C C . GLY A 1 305 ? -3.385 0.169 38.963 1.00 96.88 305 GLY A C 1
ATOM 2417 O O . GLY A 1 305 ? -4.175 0.570 39.810 1.00 96.88 305 GLY A O 1
ATOM 2418 N N . ASN A 1 306 ? -3.601 -0.935 38.242 1.00 97.69 306 ASN A N 1
ATOM 2419 C CA . ASN A 1 306 ? -4.824 -1.743 38.260 1.00 97.69 306 ASN A CA 1
ATOM 2420 C C . ASN A 1 306 ? -6.101 -0.976 37.859 1.00 97.69 306 ASN A C 1
ATOM 2422 O O . ASN A 1 306 ? -7.201 -1.390 38.217 1.00 97.69 306 ASN A O 1
ATOM 2426 N N . ALA A 1 307 ? -5.974 0.120 37.102 1.00 97.12 307 ALA A N 1
ATOM 2427 C CA . ALA A 1 307 ? -7.114 0.903 36.621 1.00 97.12 307 ALA A CA 1
ATOM 2428 C C . ALA A 1 307 ? -7.889 0.239 35.464 1.00 97.12 307 ALA A C 1
ATOM 2430 O O . ALA A 1 307 ? -8.957 0.719 35.088 1.00 97.12 307 ALA A O 1
ATOM 2431 N N . VAL A 1 308 ? -7.365 -0.841 34.871 1.00 98.56 308 VAL A N 1
ATOM 2432 C CA . VAL A 1 308 ? -7.949 -1.494 33.688 1.00 98.56 308 VAL A CA 1
ATOM 2433 C C . VAL A 1 308 ? -8.526 -2.859 34.053 1.00 98.56 308 VAL A C 1
ATOM 2435 O O . VAL A 1 308 ? -7.899 -3.644 34.762 1.00 98.56 308 VAL A O 1
ATOM 2438 N N . THR A 1 309 ? -9.702 -3.190 33.522 1.00 98.44 309 THR A N 1
ATOM 2439 C CA . THR A 1 309 ? -10.244 -4.555 33.579 1.00 98.44 309 THR A CA 1
ATOM 2440 C C . THR A 1 309 ? -9.823 -5.320 32.327 1.00 98.44 309 THR A C 1
ATOM 2442 O O . THR A 1 309 ? -10.285 -5.026 31.226 1.00 98.44 309 THR A O 1
ATOM 2445 N N . VAL A 1 310 ? -8.924 -6.294 32.479 1.00 98.31 310 VAL A N 1
ATOM 2446 C CA . VAL A 1 310 ? -8.441 -7.124 31.365 1.00 98.31 310 VAL A CA 1
ATOM 2447 C C . VAL A 1 310 ? -9.381 -8.317 31.168 1.00 98.31 310 VAL A C 1
ATOM 2449 O O . VAL A 1 310 ? -9.627 -9.066 32.111 1.00 98.31 310 VAL A O 1
ATOM 2452 N N . VAL A 1 311 ? -9.888 -8.499 29.948 1.00 98.06 311 VAL A N 1
ATOM 2453 C CA . VAL A 1 311 ? -10.842 -9.549 29.565 1.00 98.06 311 VAL A CA 1
ATOM 2454 C C . VAL A 1 311 ? -10.207 -10.436 28.497 1.00 98.06 311 VAL A C 1
ATOM 2456 O O . VAL A 1 311 ? -9.858 -9.969 27.414 1.00 98.06 311 VAL A O 1
ATOM 2459 N N . PHE A 1 312 ? -10.054 -11.725 28.800 1.00 97.88 312 PHE A N 1
ATOM 2460 C CA . PHE A 1 312 ? -9.508 -12.696 27.855 1.00 97.88 312 PHE A CA 1
ATOM 2461 C C . PHE A 1 312 ? -10.603 -13.289 26.969 1.00 97.88 312 PHE A C 1
ATOM 2463 O O . PHE A 1 312 ? -11.594 -13.816 27.470 1.00 97.88 312 PHE A O 1
ATOM 2470 N N . GLY A 1 313 ? -10.379 -13.264 25.659 1.00 96.88 313 GLY A N 1
ATOM 2471 C CA . GLY A 1 313 ? -11.168 -13.982 24.668 1.00 96.88 313 GLY A CA 1
ATOM 2472 C C . GLY A 1 313 ? -11.593 -13.115 23.488 1.00 96.88 313 GLY A C 1
ATOM 2473 O O . GLY A 1 313 ? -11.211 -11.956 23.348 1.00 96.88 313 GLY A O 1
ATOM 2474 N N . ASP A 1 314 ? -12.389 -13.718 22.612 1.00 97.50 314 ASP A N 1
ATOM 2475 C CA . ASP A 1 314 ? -12.846 -13.092 21.378 1.00 97.50 314 ASP A CA 1
ATOM 2476 C C . ASP A 1 314 ? -13.902 -12.006 21.637 1.00 97.50 314 ASP A C 1
ATOM 2478 O O . ASP A 1 314 ? -14.954 -12.269 22.230 1.00 97.50 314 ASP A O 1
ATOM 2482 N N . MET A 1 315 ? -13.659 -10.792 21.136 1.00 97.44 315 MET A N 1
ATOM 2483 C CA . MET A 1 315 ? -14.574 -9.657 21.283 1.00 97.44 315 MET A CA 1
ATOM 2484 C C . MET A 1 315 ? -15.980 -9.927 20.747 1.00 97.44 315 MET A C 1
ATOM 2486 O O . MET A 1 315 ? -16.916 -9.284 21.208 1.00 97.44 315 MET A O 1
ATOM 2490 N N . ARG A 1 316 ? -16.162 -10.893 19.838 1.00 95.81 316 ARG A N 1
ATOM 2491 C CA . ARG A 1 316 ? -17.455 -11.306 19.269 1.00 95.81 316 ARG A CA 1
ATOM 2492 C C . ARG A 1 316 ? -18.300 -12.153 20.223 1.00 95.81 316 ARG A C 1
ATOM 2494 O O . ARG A 1 316 ? -19.501 -12.279 20.013 1.00 95.81 316 ARG A O 1
ATOM 2501 N N . THR A 1 317 ? -17.703 -12.706 21.284 1.00 95.81 317 THR A N 1
ATOM 2502 C CA . THR A 1 317 ? -18.403 -13.578 22.251 1.00 95.81 317 THR A CA 1
ATOM 2503 C C . THR A 1 317 ? -18.254 -13.156 23.717 1.00 95.81 317 THR A C 1
ATOM 2505 O O . THR A 1 317 ? -19.195 -13.318 24.491 1.00 95.81 317 THR A O 1
ATOM 2508 N N . GLN A 1 318 ? -17.131 -12.546 24.113 1.00 93.56 318 GLN A N 1
ATOM 2509 C CA . GLN A 1 318 ? -16.852 -12.165 25.506 1.00 93.56 318 GLN A CA 1
ATOM 2510 C C . GLN A 1 318 ? -17.703 -11.016 26.046 1.00 93.56 318 GLN A C 1
ATOM 2512 O O . GLN A 1 318 ? -17.841 -9.992 25.393 1.00 93.56 318 GLN A O 1
ATOM 2517 N N . ALA A 1 319 ? -18.226 -11.126 27.264 1.00 92.00 319 ALA A N 1
ATOM 2518 C CA . ALA A 1 319 ? -18.948 -10.032 27.912 1.00 92.00 319 ALA A CA 1
ATOM 2519 C C . ALA A 1 319 ? -18.016 -9.196 28.804 1.00 92.00 319 ALA A C 1
ATOM 2521 O O . ALA A 1 319 ? -17.203 -9.737 29.548 1.00 92.00 319 ALA A O 1
ATOM 2522 N N . THR A 1 320 ? -18.186 -7.875 28.789 1.00 90.75 320 THR A N 1
ATOM 2523 C CA . THR A 1 320 ? -17.554 -6.943 29.745 1.00 90.75 320 THR A CA 1
ATOM 2524 C C . THR A 1 320 ? -18.386 -6.763 31.020 1.00 90.75 320 THR A C 1
ATOM 2526 O O . THR A 1 320 ? -17.897 -6.235 32.016 1.00 90.75 320 THR A O 1
ATOM 2529 N N . GLY A 1 321 ? -19.659 -7.175 30.994 1.00 92.75 321 GLY A N 1
ATOM 2530 C CA . GLY A 1 321 ? -20.630 -6.989 32.080 1.00 92.75 321 GLY A CA 1
ATOM 2531 C C . GLY A 1 321 ? -21.189 -5.565 32.198 1.00 92.75 321 GLY A C 1
ATOM 2532 O O . GLY A 1 321 ? -22.141 -5.351 32.942 1.00 92.75 321 GLY A O 1
ATOM 2533 N N . VAL A 1 322 ? -20.628 -4.603 31.459 1.00 95.06 322 VAL A N 1
ATOM 2534 C CA . VAL A 1 322 ? -21.073 -3.205 31.395 1.00 95.06 322 VAL A CA 1
ATOM 2535 C C . VAL A 1 322 ? -20.974 -2.731 29.948 1.00 95.06 322 VAL A C 1
ATOM 2537 O O . VAL A 1 322 ? -19.956 -2.980 29.298 1.00 95.06 322 VAL A O 1
ATOM 2540 N N . ALA A 1 323 ? -22.016 -2.060 29.457 1.00 97.56 323 ALA A N 1
ATOM 2541 C CA . ALA A 1 323 ? -22.016 -1.466 28.125 1.00 97.56 323 ALA A CA 1
ATOM 2542 C C . ALA A 1 323 ? -21.001 -0.311 28.041 1.00 97.56 323 ALA A C 1
ATOM 2544 O O . ALA A 1 323 ? -20.867 0.480 28.974 1.00 97.56 323 ALA A O 1
ATOM 2545 N N . ALA A 1 324 ? -20.270 -0.247 26.934 1.00 98.31 324 ALA A N 1
ATOM 2546 C CA . ALA A 1 324 ? -19.270 0.762 26.641 1.00 98.31 324 ALA A CA 1
ATOM 2547 C C . ALA A 1 324 ? -19.911 1.987 25.988 1.00 98.31 324 ALA A C 1
ATOM 2549 O O . ALA A 1 324 ? -20.709 1.865 25.064 1.00 98.31 324 ALA A O 1
ATOM 2550 N N . ASP A 1 325 ? -19.496 3.169 26.424 1.00 98.69 325 ASP A N 1
ATOM 2551 C CA . ASP A 1 325 ? -19.853 4.438 25.789 1.00 98.69 325 ASP A CA 1
ATOM 2552 C C . ASP A 1 325 ? -18.954 4.711 24.572 1.00 98.69 325 ASP A C 1
ATOM 2554 O O . ASP A 1 325 ? -19.357 5.372 23.614 1.00 98.69 325 ASP A O 1
ATOM 2558 N N . ILE A 1 326 ? -17.716 4.202 24.616 1.00 98.81 326 ILE A N 1
ATOM 2559 C CA . ILE A 1 326 ? -16.724 4.313 23.546 1.00 98.81 326 ILE A CA 1
ATOM 2560 C C . ILE A 1 326 ? -16.061 2.948 23.346 1.00 98.81 326 ILE A C 1
ATOM 2562 O O . ILE A 1 326 ? -15.365 2.445 24.232 1.00 98.81 326 ILE A O 1
ATOM 2566 N N . LEU A 1 327 ? -16.245 2.358 22.170 1.00 98.81 327 LEU A N 1
ATOM 2567 C CA . LEU A 1 327 ? -15.540 1.157 21.729 1.00 98.81 327 LEU A CA 1
ATOM 2568 C C . LEU A 1 327 ? -14.351 1.574 20.857 1.00 98.81 327 LEU A C 1
ATOM 2570 O O . LEU A 1 327 ? -14.539 2.251 19.852 1.00 98.81 327 LEU A O 1
ATOM 2574 N N . VAL A 1 328 ? -13.133 1.1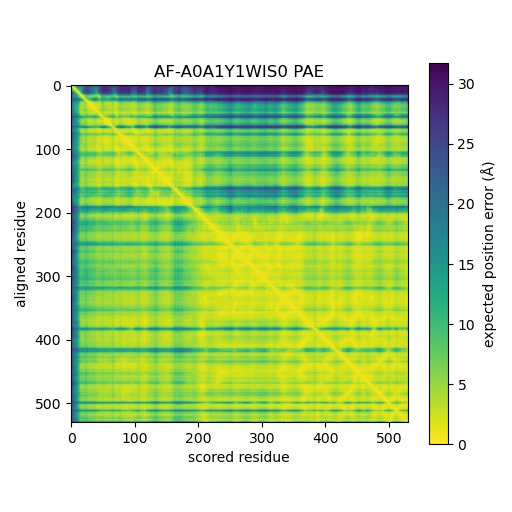85 21.227 1.00 98.88 328 VAL A N 1
ATOM 2575 C CA . VAL A 1 328 ? -11.903 1.536 20.500 1.00 98.88 328 VAL A CA 1
ATOM 2576 C C . VAL A 1 328 ? -11.259 0.269 19.951 1.00 98.88 328 VAL A C 1
ATOM 2578 O O . VAL A 1 328 ? -11.066 -0.693 20.691 1.00 98.88 328 VAL A O 1
ATOM 2581 N N . SER A 1 329 ? -10.889 0.268 18.676 1.00 98.75 329 SER A N 1
ATOM 2582 C CA . SER A 1 329 ? -10.219 -0.858 18.023 1.00 98.75 329 SER A CA 1
ATOM 2583 C C . SER A 1 329 ? -9.196 -0.378 16.996 1.00 98.75 329 SER A C 1
ATOM 2585 O O . SER A 1 329 ? -9.314 0.722 16.466 1.00 98.75 329 SER A O 1
ATOM 2587 N N . GLU A 1 330 ? -8.204 -1.213 16.703 1.00 98.38 330 GLU A N 1
ATOM 2588 C CA . GLU A 1 330 ? -7.285 -1.048 15.573 1.00 98.38 330 GLU A CA 1
ATOM 2589 C C . GLU A 1 330 ? -7.116 -2.438 14.959 1.00 98.38 330 GLU A C 1
ATOM 2591 O O . GLU A 1 330 ? -6.333 -3.253 15.436 1.00 98.38 330 GLU A O 1
ATOM 2596 N N . LEU A 1 331 ? -8.004 -2.738 14.010 1.00 98.19 331 LEU A N 1
ATOM 2597 C CA . LEU A 1 331 ? -8.142 -4.033 13.331 1.00 98.19 331 LEU A CA 1
ATOM 2598 C C . LEU A 1 331 ? -8.047 -3.836 11.809 1.00 98.19 331 LEU A C 1
ATOM 2600 O O . LEU A 1 331 ? -8.697 -4.549 11.042 1.00 98.19 331 LEU A O 1
ATOM 2604 N N . LEU A 1 332 ? -7.373 -2.762 11.384 1.00 98.44 332 LEU A N 1
ATOM 2605 C CA . LEU A 1 332 ? -7.344 -2.337 9.992 1.00 98.44 332 LEU A CA 1
ATOM 2606 C C . LEU A 1 332 ? -6.120 -2.930 9.308 1.00 98.44 332 LEU A C 1
ATOM 2608 O O . LEU A 1 332 ? -4.998 -2.779 9.781 1.00 98.44 332 LEU A O 1
ATOM 2612 N N . GLY A 1 333 ? -6.332 -3.528 8.141 1.00 98.12 333 GLY A N 1
ATOM 2613 C CA . GLY A 1 333 ? -5.234 -3.879 7.248 1.00 98.12 333 GLY A CA 1
ATOM 2614 C C . GLY A 1 333 ? -4.978 -2.796 6.196 1.00 98.12 333 GLY A C 1
ATOM 2615 O O . GLY A 1 333 ? -5.665 -1.775 6.128 1.00 98.12 333 GLY A O 1
ATOM 2616 N N . SER A 1 334 ? -4.025 -3.046 5.297 1.00 98.38 334 SER A N 1
ATOM 2617 C CA . SER A 1 334 ? -3.657 -2.132 4.201 1.00 98.38 334 SER A CA 1
ATOM 2618 C C . SER A 1 334 ? -4.789 -1.794 3.217 1.00 98.38 334 SER A C 1
ATOM 2620 O O . SER A 1 334 ? -4.693 -0.827 2.463 1.00 98.38 334 SER A O 1
ATOM 2622 N N . PHE A 1 335 ? -5.870 -2.569 3.204 1.00 98.62 335 PHE A N 1
ATOM 2623 C CA . PHE A 1 335 ? -7.079 -2.313 2.419 1.00 98.62 335 PHE A CA 1
ATOM 2624 C C . PHE A 1 335 ? -8.294 -2.001 3.306 1.00 98.62 335 PHE A C 1
ATOM 2626 O O . PHE A 1 335 ? -9.437 -2.099 2.869 1.00 98.62 335 PHE A O 1
ATOM 2633 N N . GLY A 1 336 ? -8.053 -1.613 4.561 1.00 98.44 336 GLY A N 1
ATOM 2634 C CA . GLY A 1 336 ? -9.064 -1.251 5.549 1.00 98.44 336 GLY A CA 1
ATOM 2635 C C . GLY A 1 336 ? -9.691 -2.480 6.196 1.00 98.44 336 GLY A C 1
ATOM 2636 O O . GLY A 1 336 ? -9.449 -2.754 7.364 1.00 98.44 336 GLY A O 1
ATOM 2637 N N . ASP A 1 337 ? -10.473 -3.248 5.439 1.00 98.56 337 ASP A N 1
ATOM 2638 C CA . ASP A 1 337 ? -11.270 -4.367 5.965 1.00 98.56 337 ASP A CA 1
ATOM 2639 C C . ASP A 1 337 ? -10.621 -5.758 5.832 1.00 98.56 337 ASP A C 1
ATOM 2641 O O . ASP A 1 337 ? -11.225 -6.751 6.245 1.00 98.56 337 ASP A O 1
ATOM 2645 N N . ASN A 1 338 ? -9.399 -5.852 5.290 1.00 98.31 338 ASN A N 1
ATOM 2646 C CA . ASN A 1 338 ? -8.725 -7.130 4.999 1.00 98.31 338 ASN A CA 1
ATOM 2647 C C . ASN A 1 338 ? -8.184 -7.877 6.228 1.00 98.31 338 ASN A C 1
ATOM 2649 O O . ASN A 1 338 ? -7.564 -8.924 6.072 1.00 98.31 338 ASN A O 1
ATOM 2653 N N . GLU A 1 339 ? -8.424 -7.356 7.429 1.00 98.00 339 GLU A N 1
ATOM 2654 C CA . GLU A 1 339 ? -8.178 -8.032 8.712 1.00 98.00 339 GLU A CA 1
ATOM 2655 C C . GLU A 1 339 ? -9.487 -8.286 9.485 1.00 98.00 339 GLU A C 1
ATOM 2657 O O . GLU A 1 339 ? -9.483 -8.570 10.679 1.00 98.00 339 GLU A O 1
ATOM 2662 N N . LEU A 1 340 ? -10.626 -8.227 8.780 1.00 97.94 340 LEU A N 1
ATOM 2663 C CA . LEU A 1 340 ? -11.966 -8.545 9.289 1.00 97.94 340 LEU A CA 1
ATOM 2664 C C . LEU A 1 340 ? -12.446 -7.637 10.423 1.00 97.94 340 LEU A C 1
ATOM 2666 O O . LEU A 1 340 ? -13.230 -8.056 11.278 1.00 97.94 340 LEU A O 1
ATOM 2670 N N . SER A 1 341 ? -12.029 -6.366 10.397 1.00 98.56 341 SER A N 1
ATOM 2671 C CA . SER A 1 341 ? -12.597 -5.331 11.264 1.00 98.56 341 SER A CA 1
ATOM 2672 C C . SER A 1 341 ? -14.134 -5.299 11.221 1.00 98.56 341 SER A C 1
ATOM 2674 O O . SER A 1 341 ? -14.704 -5.245 12.310 1.00 98.56 341 SER A O 1
ATOM 2676 N N . PRO A 1 342 ? -14.825 -5.387 10.058 1.00 98.19 342 PRO A N 1
ATOM 2677 C CA . PRO A 1 342 ? -16.288 -5.376 10.040 1.00 98.19 342 PRO A CA 1
ATOM 2678 C C . PRO A 1 342 ? -16.883 -6.502 10.887 1.00 98.19 342 PRO A C 1
ATOM 2680 O O . PRO A 1 342 ? -17.594 -6.241 11.846 1.00 98.19 342 PRO A O 1
ATOM 2683 N N . GLU A 1 343 ? -16.482 -7.746 10.627 1.00 97.50 343 GLU A N 1
ATOM 2684 C CA . GLU A 1 343 ? -17.002 -8.925 11.323 1.00 97.50 343 GLU A CA 1
ATOM 2685 C C . GLU A 1 343 ? -16.672 -8.924 12.823 1.00 97.50 343 GLU A C 1
ATOM 2687 O O . GLU A 1 343 ? -17.468 -9.374 13.653 1.00 97.50 343 GLU A O 1
ATOM 2692 N N . CYS A 1 344 ? -15.485 -8.431 13.184 1.00 98.00 344 CYS A N 1
ATOM 2693 C CA . CYS A 1 344 ? -15.085 -8.273 14.577 1.00 98.00 344 CYS A CA 1
ATOM 2694 C C . CYS A 1 344 ? -15.968 -7.251 15.301 1.00 98.00 344 CYS A C 1
ATOM 2696 O O . CYS A 1 344 ? -16.443 -7.522 16.409 1.00 98.00 344 CYS A O 1
ATOM 2698 N N . LEU A 1 345 ? -16.192 -6.091 14.677 1.00 98.25 345 LEU A N 1
ATOM 2699 C CA . LEU A 1 345 ? -16.931 -4.980 15.268 1.00 98.25 345 LEU A CA 1
ATOM 2700 C C . LEU A 1 345 ? -18.441 -5.205 15.273 1.00 98.25 345 LEU A C 1
ATOM 2702 O O . LEU A 1 345 ? -19.070 -4.847 16.264 1.00 98.25 345 LEU A O 1
ATOM 2706 N N . ASP A 1 346 ? -19.004 -5.897 14.282 1.00 97.25 346 ASP A N 1
ATOM 2707 C CA . ASP A 1 346 ? -20.404 -6.335 14.304 1.00 97.25 346 ASP A CA 1
ATOM 2708 C C . ASP A 1 346 ? -20.671 -7.218 15.525 1.00 97.25 346 ASP A C 1
ATOM 2710 O O . ASP A 1 346 ? -21.629 -7.018 16.272 1.00 97.25 346 ASP A O 1
ATOM 2714 N N . GLY A 1 347 ? -19.773 -8.176 15.786 1.00 96.19 347 GLY A N 1
ATOM 2715 C CA . GLY A 1 347 ? -19.845 -8.991 16.990 1.00 96.19 347 GLY A CA 1
ATOM 2716 C C . GLY A 1 347 ? -19.705 -8.130 18.243 1.00 96.19 347 GLY A C 1
ATOM 2717 O O . GLY A 1 347 ? -20.553 -8.194 19.136 1.00 96.19 347 GLY A O 1
ATOM 2718 N N . ALA A 1 348 ? -18.649 -7.316 18.321 1.00 97.69 348 ALA A N 1
ATOM 2719 C CA . ALA A 1 348 ? -18.350 -6.466 19.473 1.00 97.69 348 ALA A CA 1
ATOM 2720 C C . ALA A 1 348 ? -19.402 -5.376 19.740 1.00 97.69 348 ALA A C 1
ATOM 2722 O O . ALA A 1 348 ? -19.469 -4.889 20.866 1.00 97.69 348 ALA A O 1
ATOM 2723 N N . GLN A 1 349 ? -20.262 -5.037 18.777 1.00 97.31 349 GLN A N 1
ATOM 2724 C CA . GLN A 1 349 ? -21.300 -4.017 18.927 1.00 97.31 349 GLN A CA 1
ATOM 2725 C C . GLN A 1 349 ? -22.264 -4.308 20.083 1.00 97.31 349 GLN A C 1
ATOM 2727 O O . GLN A 1 349 ? -22.755 -3.378 20.712 1.00 97.31 349 GLN A O 1
ATOM 2732 N N . ARG A 1 350 ? -22.474 -5.579 20.458 1.00 95.81 350 ARG A N 1
ATOM 2733 C CA . ARG A 1 350 ? -23.265 -5.935 21.658 1.00 95.81 350 ARG A CA 1
ATOM 2734 C C . ARG A 1 350 ? -22.675 -5.396 22.972 1.00 95.81 350 ARG A C 1
ATOM 2736 O O . ARG A 1 350 ? -23.345 -5.425 23.999 1.00 95.81 350 ARG A O 1
ATOM 2743 N N . LEU A 1 351 ? -21.395 -5.013 22.965 1.00 97.12 351 LEU A N 1
ATOM 2744 C CA . LEU A 1 351 ? -20.709 -4.398 24.099 1.00 97.12 351 LEU A CA 1
ATOM 2745 C C . LEU A 1 351 ? -20.968 -2.896 24.172 1.00 97.12 351 LEU A C 1
ATOM 2747 O O . LEU A 1 351 ? -20.586 -2.295 25.166 1.00 97.12 351 LEU A O 1
ATOM 2751 N N . LEU A 1 352 ? -21.564 -2.291 23.146 1.00 97.44 352 LEU A N 1
ATOM 2752 C CA . LEU A 1 352 ? -21.792 -0.857 23.041 1.00 97.44 352 LEU A CA 1
ATOM 2753 C C . LEU A 1 352 ? -23.133 -0.467 23.682 1.00 97.44 352 LEU A C 1
ATOM 2755 O O . LEU A 1 352 ? -24.117 -1.200 23.584 1.00 97.44 352 LEU A O 1
ATOM 2759 N N . ALA A 1 353 ? -23.171 0.686 24.347 1.00 97.31 353 ALA A N 1
ATOM 2760 C CA . ALA A 1 353 ? -24.410 1.319 24.789 1.00 97.31 353 ALA A CA 1
ATOM 2761 C C . ALA A 1 353 ? -25.224 1.830 23.585 1.00 97.31 353 ALA A C 1
ATOM 2763 O O . ALA A 1 353 ? -24.688 1.997 22.491 1.00 97.31 353 ALA A O 1
ATOM 2764 N N . GLU A 1 354 ? -26.513 2.110 23.788 1.00 94.44 354 GLU A N 1
ATOM 2765 C CA . GLU A 1 354 ? -27.415 2.586 22.724 1.00 94.44 354 GLU A CA 1
ATOM 2766 C C . GLU A 1 354 ? -26.942 3.910 22.088 1.00 94.44 354 GLU A C 1
ATOM 2768 O O . GLU A 1 354 ? -27.044 4.086 20.878 1.00 94.44 354 GLU A O 1
ATOM 2773 N N . ASP A 1 355 ? -26.361 4.811 22.887 1.00 95.31 355 ASP A N 1
ATOM 2774 C CA . ASP A 1 355 ? -25.749 6.085 22.479 1.00 95.31 355 ASP A CA 1
ATOM 2775 C C . ASP A 1 355 ? -24.206 6.029 22.414 1.00 95.31 355 ASP A C 1
ATOM 2777 O O . ASP A 1 355 ? -23.511 7.058 22.350 1.00 95.31 355 ASP A O 1
ATOM 2781 N N . GLY A 1 356 ? -23.656 4.812 22.435 1.00 97.88 356 GLY A N 1
ATOM 2782 C CA . GLY A 1 356 ? -22.226 4.569 22.344 1.00 97.88 356 GLY A CA 1
ATOM 2783 C C . GLY A 1 356 ? -21.681 4.791 20.932 1.00 97.88 356 GLY A C 1
ATOM 2784 O O . GLY A 1 356 ? -22.396 4.722 19.933 1.00 97.88 356 GLY A O 1
ATOM 2785 N N . ILE A 1 357 ? -20.379 5.058 20.841 1.00 98.62 357 ILE A N 1
ATOM 2786 C CA . ILE A 1 357 ? -19.669 5.250 19.567 1.00 98.62 357 ILE A CA 1
ATOM 2787 C C . ILE A 1 357 ? -18.562 4.222 19.359 1.00 98.62 357 ILE A C 1
ATOM 2789 O O . ILE A 1 357 ? -18.003 3.683 20.315 1.00 98.62 357 ILE A O 1
ATOM 2793 N N . SER A 1 358 ? -18.192 4.019 18.097 1.00 98.81 358 SER A N 1
ATOM 2794 C CA . SER A 1 358 ? -16.992 3.278 17.722 1.00 98.81 358 SER A CA 1
ATOM 2795 C C . SER A 1 358 ? -15.880 4.215 17.253 1.00 98.81 358 SER A C 1
ATOM 2797 O O . SER A 1 358 ? -16.136 5.232 16.609 1.00 98.81 358 SER A O 1
ATOM 2799 N N . ILE A 1 359 ? -14.641 3.854 17.577 1.00 98.88 359 ILE A N 1
ATOM 2800 C CA . ILE A 1 359 ? -13.408 4.430 17.048 1.00 98.88 359 ILE A CA 1
ATOM 2801 C C . ILE A 1 359 ? -12.583 3.252 16.491 1.00 98.88 359 ILE A C 1
ATOM 2803 O O . ILE A 1 359 ? -12.119 2.425 17.280 1.00 98.88 359 ILE A O 1
ATOM 2807 N N . PRO A 1 360 ? -12.374 3.142 15.165 1.00 98.75 360 PRO A N 1
ATOM 2808 C CA . PRO A 1 360 ? -12.779 4.090 14.130 1.00 98.75 360 PRO A CA 1
ATOM 2809 C C . PRO A 1 360 ? -14.291 4.122 13.882 1.00 98.75 360 PRO A C 1
ATOM 2811 O O . PRO A 1 360 ? -14.951 3.088 13.867 1.00 98.75 360 PRO A O 1
ATOM 2814 N N . ALA A 1 361 ? -14.818 5.314 13.604 1.00 98.75 361 ALA A N 1
ATOM 2815 C CA . ALA A 1 361 ? -16.212 5.499 13.210 1.00 98.75 361 ALA A CA 1
ATOM 2816 C C . ALA A 1 361 ? -16.483 4.995 11.784 1.00 98.75 361 ALA A C 1
ATOM 2818 O O . ALA A 1 361 ? -17.569 4.504 11.484 1.00 98.75 361 ALA A O 1
ATOM 2819 N N . GLN A 1 362 ? -15.508 5.134 10.883 1.00 98.75 362 GLN A N 1
ATOM 2820 C CA . GLN A 1 362 ? -15.640 4.717 9.491 1.00 98.75 362 GLN A CA 1
ATOM 2821 C C . GLN A 1 362 ? -14.274 4.448 8.871 1.00 98.75 362 GLN A C 1
ATOM 2823 O O . GLN A 1 362 ? -13.292 5.109 9.200 1.00 98.75 362 GLN A O 1
ATOM 2828 N N . TYR A 1 363 ? -14.214 3.544 7.902 1.00 98.81 363 TYR A N 1
ATOM 2829 C CA . TYR A 1 363 ? -13.061 3.410 7.017 1.00 98.81 363 TYR A CA 1
ATOM 2830 C C . TYR A 1 363 ? -13.479 3.053 5.595 1.00 98.81 363 TYR A C 1
ATOM 2832 O O . TYR A 1 363 ? -14.568 2.532 5.346 1.00 98.81 363 TYR A O 1
ATOM 2840 N N . THR A 1 364 ? -12.626 3.405 4.642 1.00 98.88 364 THR A N 1
ATOM 2841 C CA . THR A 1 364 ? -12.907 3.369 3.208 1.00 98.88 364 THR A CA 1
ATOM 2842 C C . THR A 1 364 ? -11.712 2.799 2.463 1.00 98.88 364 THR A C 1
ATOM 2844 O O . THR A 1 364 ? -10.606 3.323 2.581 1.00 98.88 364 THR A O 1
ATOM 2847 N N . ALA A 1 365 ? -11.945 1.755 1.671 1.00 98.81 365 ALA A N 1
ATOM 2848 C CA . ALA A 1 365 ? -10.949 1.162 0.789 1.00 98.81 365 ALA A CA 1
ATOM 2849 C C . ALA A 1 365 ? -10.878 1.936 -0.538 1.00 98.81 365 ALA A C 1
ATOM 2851 O O . ALA A 1 365 ? -11.907 2.348 -1.086 1.00 98.81 365 ALA A O 1
ATOM 2852 N N . PHE A 1 366 ? -9.676 2.106 -1.087 1.00 98.88 366 PHE A N 1
ATOM 2853 C CA . PHE A 1 366 ? -9.425 2.781 -2.363 1.00 98.88 366 PHE A CA 1
ATOM 2854 C C . PHE A 1 366 ? -8.580 1.914 -3.283 1.00 98.88 366 PHE A C 1
ATOM 2856 O O . PHE A 1 366 ? -7.618 1.300 -2.837 1.00 98.88 366 PHE A O 1
ATOM 2863 N N . VAL A 1 367 ? -8.886 1.934 -4.579 1.00 98.75 367 VAL A N 1
ATOM 2864 C CA . VAL A 1 367 ? -8.184 1.154 -5.601 1.00 98.75 367 VAL A CA 1
ATOM 2865 C C . VAL A 1 367 ? -7.694 2.034 -6.751 1.00 98.75 367 VAL A C 1
ATOM 2867 O O . VAL A 1 367 ? -8.354 3.009 -7.120 1.00 98.75 367 VAL A O 1
ATOM 2870 N N . ALA A 1 368 ? -6.549 1.687 -7.339 1.00 98.50 368 ALA A N 1
ATOM 2871 C CA . ALA A 1 368 ? -6.019 2.295 -8.558 1.00 98.50 368 ALA A CA 1
ATOM 2872 C C . ALA A 1 368 ? -5.347 1.252 -9.471 1.00 98.50 368 ALA A C 1
ATOM 2874 O O . ALA A 1 368 ? -4.752 0.305 -8.961 1.00 98.50 368 ALA A O 1
ATOM 2875 N N . PRO A 1 369 ? -5.382 1.414 -10.806 1.00 98.31 369 PRO A N 1
ATOM 2876 C CA . PRO A 1 369 ? -4.591 0.587 -11.715 1.00 98.31 369 PRO A CA 1
ATOM 2877 C C . PRO A 1 369 ? -3.087 0.848 -11.539 1.00 98.31 369 PRO A C 1
ATOM 2879 O O . PRO A 1 369 ? -2.653 2.001 -11.466 1.00 98.31 369 PRO A O 1
ATOM 2882 N N . LEU A 1 370 ? -2.297 -0.226 -11.501 1.00 97.94 370 LEU A N 1
ATOM 2883 C CA . LEU A 1 370 ? -0.858 -0.199 -11.242 1.00 97.94 370 LEU A CA 1
ATOM 2884 C C . LEU A 1 370 ? -0.080 -0.844 -12.396 1.00 97.94 370 LEU A C 1
ATOM 2886 O O . LEU A 1 370 ? -0.414 -1.941 -12.851 1.00 97.94 370 LEU A O 1
ATOM 2890 N N . SER A 1 371 ? 0.999 -0.191 -12.825 1.00 97.19 371 SER A N 1
ATOM 2891 C CA . SER A 1 371 ? 2.031 -0.784 -13.678 1.00 97.19 371 SER A CA 1
ATOM 2892 C C . SER A 1 371 ? 3.283 -1.086 -12.856 1.00 97.19 371 SER A C 1
ATOM 2894 O O . SER A 1 371 ? 3.809 -0.196 -12.190 1.00 97.19 371 SER A O 1
ATOM 2896 N N . SER A 1 372 ? 3.768 -2.328 -12.902 1.00 96.50 372 SER A N 1
ATOM 2897 C CA . SER A 1 372 ? 5.089 -2.711 -12.399 1.00 96.50 372 SER A CA 1
ATOM 2898 C C . SER A 1 372 ? 5.486 -4.076 -12.961 1.00 96.50 372 SER A C 1
ATOM 2900 O O . SER A 1 372 ? 4.908 -5.099 -12.585 1.00 96.50 372 SER A O 1
ATOM 2902 N N . CYS A 1 373 ? 6.500 -4.105 -13.827 1.00 94.12 373 CYS A N 1
ATOM 2903 C CA . CYS A 1 373 ? 7.076 -5.365 -14.304 1.00 94.12 373 CYS A CA 1
ATOM 2904 C C . CYS A 1 373 ? 7.740 -6.140 -13.165 1.00 94.12 373 CYS A C 1
ATOM 2906 O O . CYS A 1 373 ? 7.658 -7.365 -13.114 1.00 94.12 373 CYS A O 1
ATOM 2908 N N . THR A 1 374 ? 8.384 -5.420 -12.245 1.00 92.94 374 THR A N 1
ATOM 2909 C CA . THR A 1 374 ? 9.078 -5.996 -11.091 1.00 92.94 374 THR A CA 1
ATOM 2910 C C . THR A 1 374 ? 8.118 -6.786 -10.212 1.00 92.94 374 THR A C 1
ATOM 2912 O O . THR A 1 374 ? 8.387 -7.948 -9.913 1.00 92.94 374 THR A O 1
ATOM 2915 N N . LEU A 1 375 ? 6.983 -6.192 -9.827 1.00 95.56 375 LEU A N 1
ATOM 2916 C CA . LEU A 1 375 ? 5.999 -6.867 -8.977 1.00 95.56 375 LEU A CA 1
ATOM 2917 C C . LEU A 1 375 ? 5.301 -8.013 -9.708 1.00 95.56 375 LEU A C 1
ATOM 2919 O O . LEU A 1 375 ? 5.139 -9.083 -9.126 1.00 95.56 375 LEU A O 1
ATOM 2923 N N . TYR A 1 376 ? 4.960 -7.823 -10.987 1.00 95.44 376 TYR A N 1
ATOM 2924 C CA . TYR A 1 376 ? 4.371 -8.877 -11.814 1.00 95.44 376 TYR A CA 1
ATOM 2925 C C . TYR A 1 376 ? 5.275 -10.109 -11.899 1.00 95.44 376 TYR A C 1
ATOM 2927 O O . TYR A 1 376 ? 4.839 -11.220 -11.610 1.00 95.44 376 TYR A O 1
ATOM 2935 N N . ASN A 1 377 ? 6.552 -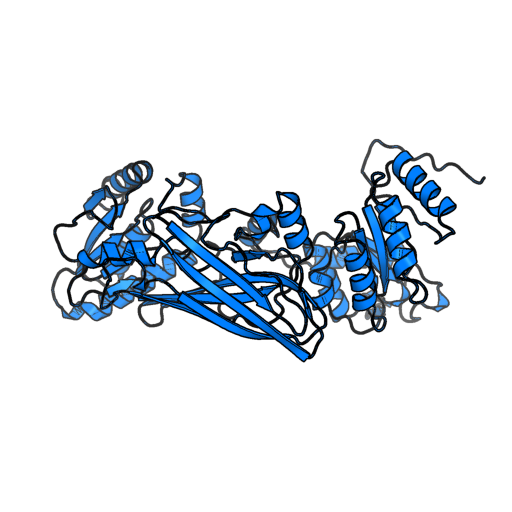9.913 -12.240 1.00 92.69 377 ASN A N 1
ATOM 2936 C CA . ASN A 1 377 ? 7.508 -11.009 -12.366 1.00 92.69 377 ASN A CA 1
ATOM 2937 C C . ASN A 1 377 ? 7.798 -11.674 -11.018 1.00 92.69 377 ASN A C 1
ATOM 2939 O O . ASN A 1 377 ? 7.939 -12.892 -10.977 1.00 92.69 377 ASN A O 1
ATOM 2943 N N . LYS A 1 378 ? 7.844 -10.907 -9.918 1.00 93.19 378 LYS A N 1
ATOM 2944 C CA . LYS A 1 378 ? 7.968 -11.469 -8.565 1.00 93.19 378 LYS A CA 1
ATOM 2945 C C . LYS A 1 378 ? 6.771 -12.352 -8.216 1.00 93.19 378 LYS A C 1
ATOM 2947 O O . LYS A 1 378 ? 6.987 -13.473 -7.781 1.00 93.19 378 LYS A O 1
ATOM 2952 N N . ALA A 1 379 ? 5.540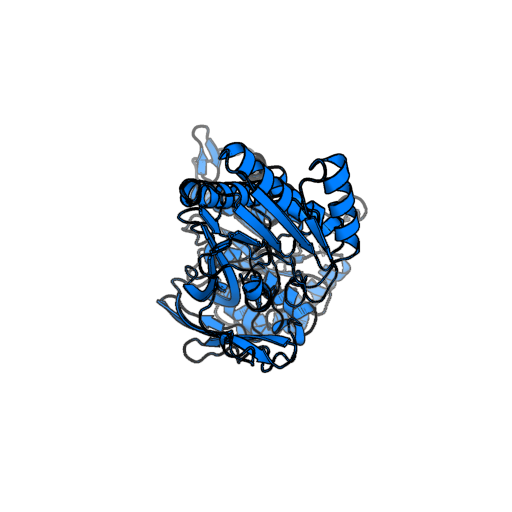 -11.892 -8.451 1.00 93.31 379 ALA A N 1
ATOM 2953 C CA . ALA A 1 379 ? 4.333 -12.670 -8.163 1.00 93.31 379 ALA A CA 1
ATOM 2954 C C . ALA A 1 379 ? 4.256 -13.939 -9.032 1.00 93.31 379 ALA A C 1
ATOM 2956 O O . ALA A 1 379 ? 4.054 -15.033 -8.510 1.00 93.31 379 ALA A O 1
ATOM 2957 N N . LYS A 1 380 ? 4.530 -13.806 -10.337 1.00 91.50 380 LYS A N 1
ATOM 2958 C CA . LYS A 1 380 ? 4.567 -14.916 -11.303 1.00 91.50 380 LYS A CA 1
ATOM 2959 C C . LYS A 1 380 ? 5.648 -15.958 -10.986 1.00 91.50 380 LYS A C 1
ATOM 2961 O O . LYS A 1 380 ? 5.479 -17.125 -11.318 1.00 91.50 380 LYS A O 1
ATOM 2966 N N . ALA A 1 381 ? 6.761 -15.552 -10.371 1.00 88.94 381 ALA A N 1
ATOM 2967 C CA . ALA A 1 381 ? 7.873 -16.446 -10.047 1.00 88.94 381 ALA A CA 1
ATOM 2968 C C . ALA A 1 381 ? 7.610 -17.376 -8.851 1.00 88.94 381 ALA A C 1
ATOM 2970 O O . ALA A 1 381 ? 8.357 -18.340 -8.695 1.00 88.94 381 ALA A O 1
ATOM 2971 N N . TYR A 1 382 ? 6.598 -17.104 -8.016 1.00 82.38 382 TYR A N 1
ATOM 2972 C CA . TYR A 1 382 ? 6.194 -18.037 -6.962 1.00 82.38 382 TYR A CA 1
ATOM 2973 C C . TYR A 1 382 ? 5.465 -19.235 -7.579 1.00 82.38 382 TYR A C 1
ATOM 2975 O O . TYR A 1 382 ? 6.069 -20.278 -7.801 1.00 82.38 382 TYR A O 1
ATOM 2983 N N . GLU A 1 383 ? 4.183 -19.070 -7.895 1.00 76.38 383 GLU A N 1
ATOM 2984 C CA . GLU A 1 383 ? 3.339 -20.025 -8.614 1.00 76.38 383 GLU A CA 1
ATOM 2985 C C . GLU A 1 383 ? 2.221 -19.233 -9.313 1.00 76.38 383 GLU A C 1
ATOM 2987 O O . GLU A 1 383 ? 1.831 -18.166 -8.835 1.00 76.38 383 GLU A O 1
ATOM 2992 N N . ASP A 1 384 ? 1.656 -19.739 -10.415 1.00 74.81 384 ASP A N 1
ATOM 2993 C CA . ASP A 1 384 ? 0.564 -19.052 -11.136 1.00 74.81 384 ASP A CA 1
ATOM 2994 C C . ASP A 1 384 ? -0.683 -18.799 -10.253 1.00 74.81 384 ASP A C 1
ATOM 2996 O O . ASP A 1 384 ? -1.464 -17.882 -10.524 1.00 74.81 384 ASP A O 1
ATOM 3000 N N . THR A 1 385 ? -0.860 -19.583 -9.186 1.00 76.56 385 THR A N 1
ATOM 3001 C CA . THR A 1 385 ? -1.887 -19.427 -8.138 1.00 76.56 385 THR A CA 1
ATOM 3002 C C . THR A 1 385 ? -1.722 -18.128 -7.348 1.00 76.56 385 THR A C 1
ATOM 3004 O O . THR A 1 385 ? -2.701 -17.460 -7.023 1.00 76.56 385 THR A O 1
ATOM 3007 N N . GLN A 1 386 ? -0.481 -17.681 -7.134 1.00 85.19 386 GLN A N 1
ATOM 3008 C CA . GLN A 1 386 ? -0.169 -16.451 -6.398 1.00 85.19 386 GLN A CA 1
ATOM 3009 C C . GLN A 1 386 ? -0.582 -15.178 -7.145 1.00 85.19 386 GLN A C 1
ATOM 3011 O O . GLN A 1 386 ? -0.692 -14.110 -6.547 1.00 85.19 386 GLN A O 1
ATOM 3016 N N . MET A 1 387 ? -0.905 -15.283 -8.437 1.00 93.62 387 MET A N 1
ATOM 3017 C CA . MET A 1 387 ? -1.521 -14.195 -9.202 1.00 93.62 387 MET A CA 1
ATOM 3018 C C . MET A 1 387 ? -2.988 -13.936 -8.808 1.00 93.62 387 MET A C 1
ATOM 3020 O O . MET A 1 387 ? -3.606 -13.016 -9.343 1.00 93.62 387 MET A O 1
ATOM 3024 N N . GLU A 1 388 ? -3.551 -14.728 -7.890 1.00 96.38 388 GLU A N 1
ATOM 3025 C CA . GLU A 1 388 ? -4.878 -14.550 -7.278 1.00 96.38 388 GLU A CA 1
ATOM 3026 C C . GLU A 1 388 ? -4.801 -14.296 -5.766 1.00 96.38 388 GLU A C 1
ATOM 3028 O O . GLU A 1 388 ? -5.816 -14.363 -5.071 1.00 96.38 388 GLU A O 1
ATOM 3033 N N . THR A 1 389 ? -3.618 -13.932 -5.269 1.00 95.69 389 THR A N 1
ATOM 3034 C CA . THR A 1 389 ? -3.374 -13.572 -3.870 1.00 95.69 389 THR A CA 1
ATOM 3035 C C . THR A 1 389 ? -3.005 -12.089 -3.775 1.00 95.69 389 THR A C 1
ATOM 3037 O O . THR A 1 389 ? -2.165 -11.621 -4.546 1.00 95.69 389 THR A O 1
ATOM 3040 N N . PRO A 1 390 ? -3.608 -11.308 -2.860 1.00 97.56 390 PRO A N 1
ATOM 3041 C CA . PRO A 1 390 ? -3.152 -9.953 -2.585 1.00 97.56 390 PRO A CA 1
ATOM 3042 C C . PRO A 1 390 ? -1.885 -9.948 -1.719 1.00 97.56 390 PRO A C 1
ATOM 3044 O O . PRO A 1 390 ? -1.719 -10.789 -0.839 1.00 97.56 390 PRO A O 1
ATOM 3047 N N . PHE A 1 391 ? -1.031 -8.943 -1.908 1.00 98.06 391 PHE A N 1
ATOM 3048 C CA . PHE A 1 391 ? 0.212 -8.761 -1.150 1.00 98.06 391 PHE A CA 1
ATOM 3049 C C . PHE A 1 391 ? 0.270 -7.389 -0.486 1.00 98.06 391 PHE A C 1
ATOM 3051 O O . PHE A 1 391 ? -0.237 -6.418 -1.033 1.00 98.06 391 PHE A O 1
ATOM 3058 N N . VAL A 1 392 ? 0.939 -7.275 0.656 1.00 98.06 392 VAL A N 1
ATOM 3059 C CA . VAL A 1 392 ? 1.363 -5.992 1.232 1.00 98.06 392 VAL A CA 1
ATOM 3060 C C . VAL A 1 392 ? 2.738 -5.644 0.662 1.00 98.06 392 VAL A C 1
ATOM 3062 O O . VAL A 1 392 ? 3.651 -6.470 0.706 1.00 98.06 392 VAL A O 1
ATOM 3065 N N . VAL A 1 393 ? 2.888 -4.451 0.077 1.00 96.88 393 VAL A N 1
ATOM 3066 C CA . VAL A 1 393 ? 4.092 -4.080 -0.689 1.00 96.88 393 VAL A CA 1
ATOM 3067 C C . VAL A 1 393 ? 4.422 -2.598 -0.531 1.00 96.88 393 VAL A C 1
ATOM 3069 O O . VAL A 1 393 ? 3.590 -1.740 -0.821 1.00 96.88 393 VAL A O 1
ATOM 3072 N N . ASN A 1 394 ? 5.668 -2.284 -0.161 1.00 95.38 394 ASN A N 1
ATOM 3073 C CA . ASN A 1 394 ? 6.195 -0.923 -0.253 1.00 95.38 394 ASN A CA 1
ATOM 3074 C C . ASN A 1 394 ? 6.604 -0.628 -1.709 1.00 95.38 394 ASN A C 1
ATOM 3076 O O . ASN A 1 394 ? 7.670 -1.051 -2.159 1.00 95.38 394 ASN A O 1
ATOM 3080 N N . PHE A 1 395 ? 5.725 0.020 -2.476 1.00 95.12 395 PHE A N 1
ATOM 3081 C CA . PHE A 1 395 ? 5.928 0.256 -3.909 1.00 95.12 395 PHE A CA 1
ATOM 3082 C C . PHE A 1 395 ? 7.114 1.181 -4.196 1.00 95.12 395 PHE A C 1
ATOM 3084 O O . PHE A 1 395 ? 7.115 2.333 -3.770 1.00 95.12 395 PHE A O 1
ATOM 3091 N N . ASN A 1 396 ? 8.065 0.715 -5.010 1.00 93.31 396 ASN A N 1
ATOM 3092 C CA . ASN A 1 396 ? 9.203 1.517 -5.451 1.00 93.31 396 ASN A CA 1
ATOM 3093 C C . ASN A 1 396 ? 9.339 1.534 -6.985 1.00 93.31 396 ASN A C 1
ATOM 3095 O O . ASN A 1 396 ? 9.134 2.582 -7.605 1.00 93.31 396 ASN A O 1
ATOM 3099 N N . ALA A 1 397 ? 9.606 0.393 -7.627 1.00 94.25 397 ALA A N 1
ATOM 3100 C CA . ALA A 1 397 ? 9.661 0.251 -9.089 1.00 94.25 397 ALA A CA 1
ATOM 3101 C C . ALA A 1 397 ? 8.254 0.056 -9.687 1.00 94.25 397 ALA A C 1
ATOM 3103 O O . ALA A 1 397 ? 7.931 -0.972 -10.298 1.00 94.25 397 ALA A O 1
ATOM 3104 N N . ALA A 1 398 ? 7.374 1.029 -9.449 1.00 95.19 398 ALA A N 1
ATOM 3105 C CA . ALA A 1 398 ? 5.958 0.947 -9.779 1.00 95.19 398 ALA A CA 1
ATOM 3106 C C . ALA A 1 398 ? 5.367 2.318 -10.139 1.00 95.19 398 ALA A C 1
ATOM 3108 O O . ALA A 1 398 ? 5.829 3.361 -9.678 1.00 95.19 398 ALA A O 1
ATOM 3109 N N . SER A 1 399 ? 4.316 2.307 -10.960 1.00 95.25 399 SER A N 1
ATOM 3110 C CA . SER A 1 399 ? 3.616 3.502 -11.433 1.00 95.25 399 SER A CA 1
ATOM 3111 C C . SER A 1 399 ? 2.109 3.340 -11.248 1.00 95.25 399 SER A C 1
ATOM 3113 O O . SER A 1 399 ? 1.478 2.478 -11.867 1.00 95.25 399 SER A O 1
ATOM 3115 N N . VAL A 1 400 ? 1.528 4.158 -10.367 1.00 96.12 400 VAL A N 1
ATOM 3116 C CA . VAL A 1 400 ? 0.075 4.241 -10.161 1.00 96.12 400 VAL A CA 1
ATOM 3117 C C . VAL A 1 400 ? -0.505 5.101 -11.280 1.00 96.12 400 VAL A C 1
ATOM 3119 O O . VAL A 1 400 ? -0.243 6.300 -11.353 1.00 96.12 400 VAL A O 1
ATOM 3122 N N . LEU A 1 401 ? -1.282 4.488 -12.173 1.00 96.25 401 LEU A N 1
ATOM 3123 C CA . LEU A 1 401 ? -1.609 5.083 -13.474 1.00 96.25 401 LEU A CA 1
ATOM 3124 C C . LEU A 1 401 ? -2.731 6.132 -13.419 1.00 96.25 401 LEU A C 1
ATOM 3126 O O . LEU A 1 401 ? -2.926 6.888 -14.369 1.00 96.25 401 LEU A O 1
ATOM 3130 N N . ALA A 1 402 ? -3.491 6.169 -12.325 1.00 96.75 402 ALA A N 1
ATOM 3131 C CA . ALA A 1 402 ? -4.551 7.140 -12.091 1.00 96.75 402 ALA A CA 1
ATOM 3132 C C . ALA A 1 402 ? -4.792 7.328 -10.588 1.00 96.75 402 ALA A C 1
ATOM 3134 O O . ALA A 1 402 ? -4.501 6.439 -9.790 1.00 96.75 402 ALA A O 1
ATOM 3135 N N . ALA A 1 403 ? -5.370 8.469 -10.202 1.00 97.50 403 ALA A N 1
ATOM 3136 C CA . ALA A 1 403 ? -5.714 8.736 -8.808 1.00 97.50 403 ALA A CA 1
ATOM 3137 C C . ALA A 1 403 ? -6.627 7.626 -8.234 1.00 97.50 403 ALA A C 1
ATOM 3139 O O . ALA A 1 403 ? -7.606 7.260 -8.901 1.00 97.50 403 ALA A O 1
ATOM 3140 N N . PRO A 1 404 ? -6.348 7.110 -7.018 1.00 98.50 404 PRO A N 1
ATOM 3141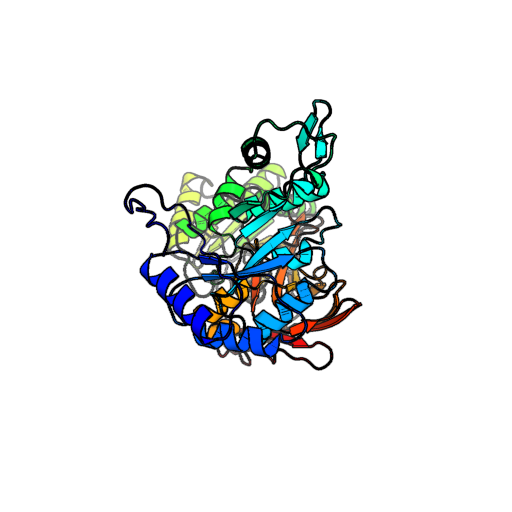 C CA . PRO A 1 404 ? -7.174 6.080 -6.399 1.00 98.50 404 PRO A CA 1
ATOM 3142 C C . PRO A 1 404 ? -8.634 6.504 -6.245 1.00 98.50 404 PRO A C 1
ATOM 3144 O O . PRO A 1 404 ? -8.931 7.635 -5.857 1.00 98.50 404 PRO A O 1
ATOM 3147 N N . LYS A 1 405 ? -9.552 5.577 -6.524 1.00 98.56 405 LYS A N 1
ATOM 3148 C CA . LYS A 1 405 ? -10.999 5.764 -6.362 1.00 98.56 405 LYS A CA 1
ATOM 3149 C C . LYS A 1 405 ? -11.529 4.865 -5.260 1.00 98.56 405 LYS A C 1
ATOM 3151 O O . LYS A 1 405 ? -11.005 3.777 -5.045 1.00 98.56 405 LYS A O 1
ATOM 3156 N N . MET A 1 406 ? -12.577 5.324 -4.583 1.00 98.38 406 MET A N 1
ATOM 3157 C CA . MET A 1 406 ? -13.252 4.552 -3.544 1.00 98.38 406 MET A CA 1
ATOM 3158 C C . MET A 1 406 ? -13.763 3.221 -4.109 1.00 98.38 406 MET A C 1
ATOM 3160 O O . MET A 1 406 ? -14.446 3.201 -5.134 1.00 98.38 406 MET A O 1
ATOM 3164 N N . ALA A 1 407 ? -13.451 2.129 -3.414 1.00 98.44 407 ALA A N 1
ATOM 3165 C CA . ALA A 1 407 ? -14.043 0.821 -3.641 1.00 98.44 407 ALA A CA 1
ATOM 3166 C C . ALA A 1 407 ? -15.319 0.673 -2.797 1.00 98.44 407 ALA A C 1
ATOM 3168 O O . ALA A 1 407 ? -16.409 0.518 -3.344 1.00 98.44 407 ALA A O 1
ATOM 3169 N N . TRP A 1 408 ? -15.200 0.781 -1.474 1.00 98.62 408 TRP A N 1
ATOM 3170 C CA . TRP A 1 408 ? -16.319 0.689 -0.533 1.00 98.62 408 TRP A CA 1
ATOM 3171 C C . TRP A 1 408 ? -15.939 1.257 0.834 1.00 98.62 408 TRP A C 1
ATOM 3173 O O . TRP A 1 408 ? -14.779 1.580 1.082 1.00 98.62 408 TRP A O 1
ATOM 3183 N N . SER A 1 409 ? -16.927 1.347 1.724 1.00 98.50 409 SER A N 1
ATOM 3184 C CA . SER A 1 409 ? -16.757 1.816 3.093 1.00 98.50 409 SER A CA 1
ATOM 3185 C C . SER A 1 409 ? -17.549 0.966 4.094 1.00 98.50 409 SER A C 1
ATOM 3187 O O . SER A 1 409 ? -18.532 0.310 3.728 1.00 98.50 409 SER A O 1
ATOM 3189 N N . PHE A 1 410 ? -17.100 0.991 5.348 1.00 98.69 410 PHE A N 1
ATOM 3190 C CA . PHE A 1 410 ? -17.762 0.430 6.523 1.00 98.69 410 PHE A CA 1
ATOM 3191 C C . PHE A 1 410 ? -17.834 1.505 7.604 1.00 98.69 410 PHE A C 1
ATOM 3193 O O . PHE A 1 410 ? -16.842 2.195 7.835 1.00 98.69 410 PHE A O 1
ATOM 3200 N N . GLY A 1 411 ? -18.996 1.640 8.240 1.00 98.31 411 GLY A N 1
ATOM 3201 C CA . GLY A 1 411 ? -19.220 2.534 9.373 1.00 98.31 411 GLY A CA 1
ATOM 3202 C C . GLY A 1 411 ? -19.622 1.738 10.608 1.00 98.31 411 GLY A C 1
ATOM 3203 O O . GLY A 1 411 ? -20.253 0.694 10.467 1.00 98.31 411 GLY A O 1
ATOM 3204 N N . HIS A 1 412 ? -19.256 2.240 11.785 1.00 98.25 412 HIS A N 1
ATOM 3205 C CA . HIS A 1 412 ? -19.455 1.583 13.075 1.00 98.25 412 HIS A CA 1
ATOM 3206 C C . HIS A 1 412 ? -20.024 2.577 14.101 1.00 98.25 412 HIS A C 1
ATOM 3208 O O . HIS A 1 412 ? -19.451 3.657 14.267 1.00 98.25 412 HIS A O 1
ATOM 3214 N N . PRO A 1 413 ? -21.101 2.238 14.833 1.00 97.62 413 PRO A N 1
ATOM 3215 C CA . PRO A 1 413 ? -21.867 0.989 14.765 1.00 97.62 413 PRO A CA 1
ATOM 3216 C C . PRO A 1 413 ? -22.719 0.857 13.488 1.00 97.62 413 PRO A C 1
ATOM 3218 O O . PRO A 1 413 ? -23.028 1.845 12.819 1.00 97.62 413 PRO A O 1
ATOM 3221 N N . VAL A 1 414 ? -23.126 -0.372 13.170 1.00 95.12 414 VAL A N 1
ATOM 3222 C CA . VAL A 1 414 ? -24.064 -0.700 12.086 1.00 95.12 414 VAL A CA 1
ATOM 3223 C C . VAL A 1 414 ? -25.493 -0.849 12.619 1.00 95.12 414 VAL A C 1
ATOM 3225 O O . VAL A 1 414 ? -25.710 -1.288 13.743 1.00 95.12 414 VAL A O 1
ATOM 3228 N N . GLY A 1 415 ? -26.498 -0.490 11.815 1.00 88.56 415 GLY A N 1
ATOM 3229 C CA . GLY A 1 415 ? -27.906 -0.569 12.230 1.00 88.56 415 GLY A CA 1
ATOM 3230 C C . GLY A 1 415 ? -28.435 -2.005 12.330 1.00 88.56 415 GLY A C 1
ATOM 3231 O O . GLY A 1 415 ? -28.806 -2.462 13.407 1.00 88.56 415 GLY A O 1
ATOM 3232 N N . GLU A 1 416 ? -28.470 -2.723 11.204 1.00 85.44 416 GLU A N 1
ATOM 3233 C CA . GLU A 1 416 ? -28.951 -4.108 11.140 1.00 85.44 416 GLU A CA 1
ATOM 3234 C C . GLU A 1 416 ? -27.813 -5.071 10.782 1.00 85.44 416 GLU A C 1
ATOM 3236 O O . GLU A 1 416 ? -27.225 -4.989 9.701 1.00 85.44 416 GLU A O 1
ATOM 3241 N N . ILE A 1 417 ? -27.548 -6.027 11.676 1.00 89.75 417 ILE A N 1
ATOM 3242 C CA . ILE A 1 417 ? -26.603 -7.128 11.464 1.00 89.75 417 ILE A CA 1
ATOM 3243 C C . ILE A 1 417 ? -27.414 -8.353 11.048 1.00 89.75 417 ILE A C 1
ATOM 3245 O O . ILE A 1 417 ? -28.239 -8.863 11.809 1.00 89.75 417 ILE A O 1
ATOM 3249 N N . SER A 1 418 ? -27.202 -8.834 9.824 1.00 84.62 418 SER A N 1
ATOM 3250 C CA . SER A 1 418 ? -27.890 -10.046 9.364 1.00 84.62 418 SER A CA 1
ATOM 3251 C C . SER A 1 418 ? -27.268 -11.302 9.979 1.00 84.62 418 SER A C 1
ATOM 3253 O O . SER A 1 418 ? -26.072 -11.352 10.248 1.00 84.62 418 SER A O 1
ATOM 3255 N N . ALA A 1 419 ? -28.074 -12.357 10.154 1.00 83.81 419 ALA A N 1
ATOM 3256 C CA . ALA A 1 419 ? -27.594 -13.650 10.665 1.00 83.81 419 ALA A CA 1
ATOM 3257 C C . ALA A 1 419 ? -26.508 -14.290 9.773 1.00 83.81 419 ALA A C 1
ATOM 3259 O O . ALA A 1 419 ? -25.752 -15.148 10.220 1.00 83.81 419 ALA A O 1
ATOM 3260 N N . SER A 1 420 ? -26.438 -13.877 8.505 1.00 87.56 420 SER A N 1
ATOM 3261 C CA . SER A 1 420 ? -25.333 -14.179 7.593 1.00 87.56 420 SER A CA 1
ATOM 3262 C C . SER A 1 420 ? -24.371 -12.994 7.497 1.00 87.56 420 SER A C 1
ATOM 3264 O O . SER A 1 420 ? -24.804 -11.849 7.562 1.00 87.56 420 SER A O 1
ATOM 3266 N N . ASN A 1 421 ? -23.104 -13.216 7.149 1.00 91.81 421 ASN A N 1
ATOM 3267 C CA . ASN A 1 421 ? -22.170 -12.111 6.890 1.00 91.81 421 ASN A CA 1
ATOM 3268 C C . ASN A 1 421 ? -22.440 -11.334 5.569 1.00 91.81 421 ASN A C 1
ATOM 3270 O O . ASN A 1 421 ? -21.640 -10.515 5.124 1.00 91.81 421 ASN A O 1
ATOM 3274 N N . LYS A 1 422 ? -23.589 -11.561 4.915 1.00 92.56 422 LYS A N 1
ATOM 3275 C CA . LYS A 1 422 ? -23.940 -10.957 3.619 1.00 92.56 422 LYS A CA 1
ATOM 3276 C C . LYS A 1 422 ? -24.069 -9.439 3.655 1.00 92.56 422 LYS A C 1
ATOM 3278 O O . LYS A 1 422 ? -23.815 -8.798 2.641 1.00 92.56 422 LYS A O 1
ATOM 3283 N N . HIS A 1 423 ? -24.435 -8.862 4.796 1.00 94.56 423 HIS A N 1
ATOM 3284 C CA . HIS A 1 423 ? -24.484 -7.409 4.968 1.00 94.56 423 HIS A CA 1
ATOM 3285 C C . HIS A 1 423 ? -23.100 -6.746 4.837 1.00 94.56 423 HIS A C 1
ATOM 3287 O O . HIS A 1 423 ? -23.030 -5.550 4.556 1.00 94.56 423 HIS A O 1
ATOM 3293 N N . ASN A 1 424 ? -22.012 -7.520 4.934 1.00 96.94 424 ASN A N 1
ATOM 3294 C CA . ASN A 1 424 ? -20.639 -7.083 4.685 1.00 96.94 424 ASN A CA 1
ATOM 3295 C C . ASN A 1 424 ? -20.102 -7.438 3.288 1.00 96.94 424 ASN A C 1
ATOM 3297 O O . ASN A 1 424 ? -18.947 -7.123 2.988 1.00 96.94 424 ASN A O 1
ATOM 3301 N N . ASP A 1 425 ? -20.907 -8.041 2.402 1.00 97.56 425 ASP A N 1
ATOM 3302 C CA . ASP A 1 425 ? -20.529 -8.188 0.991 1.00 97.56 425 ASP A CA 1
ATOM 3303 C C . ASP A 1 425 ? -20.485 -6.794 0.334 1.00 97.56 425 ASP A C 1
ATOM 3305 O O . ASP A 1 425 ? -21.320 -5.920 0.592 1.00 97.56 425 ASP A O 1
ATOM 3309 N N . ARG A 1 426 ? -19.496 -6.558 -0.529 1.00 98.25 426 ARG A N 1
ATOM 3310 C CA . ARG A 1 426 ? -19.332 -5.293 -1.264 1.00 98.25 426 ARG A CA 1
ATOM 3311 C C . ARG A 1 426 ? -19.059 -5.575 -2.732 1.00 98.25 426 ARG A C 1
ATOM 3313 O O . ARG A 1 426 ? -18.522 -6.618 -3.097 1.00 98.25 426 ARG A O 1
ATOM 3320 N N . LYS A 1 427 ? -19.406 -4.614 -3.581 1.00 98.19 427 LYS A N 1
ATOM 3321 C CA . LYS A 1 427 ? -19.041 -4.597 -4.996 1.00 98.19 427 LYS A CA 1
ATOM 3322 C C . LYS A 1 427 ? -18.705 -3.171 -5.390 1.00 98.19 427 LYS A C 1
ATOM 3324 O O . LYS A 1 427 ? -19.465 -2.261 -5.072 1.00 98.19 427 LYS A O 1
ATOM 3329 N N . CYS A 1 428 ? -17.628 -2.996 -6.141 1.00 97.62 428 CYS A N 1
ATOM 3330 C CA . CYS A 1 428 ? -17.313 -1.734 -6.788 1.00 97.62 428 CYS A CA 1
ATOM 3331 C C . CYS A 1 428 ? -17.058 -1.946 -8.282 1.00 97.62 428 CYS A C 1
ATOM 3333 O O . CYS A 1 428 ? -16.605 -3.008 -8.714 1.00 97.62 428 CYS A O 1
ATOM 3335 N N . GLN A 1 429 ? -17.368 -0.920 -9.070 1.00 97.62 429 GLN A N 1
ATOM 3336 C CA . GLN A 1 429 ? -16.924 -0.804 -10.451 1.00 97.62 429 GLN A CA 1
ATOM 3337 C C . GLN A 1 429 ? -16.426 0.625 -10.662 1.00 97.62 429 GLN A C 1
ATOM 3339 O O . GLN A 1 429 ? -17.205 1.576 -10.632 1.00 97.62 429 GLN A O 1
ATOM 3344 N N . ALA A 1 430 ? -15.122 0.778 -10.859 1.00 97.44 430 ALA A N 1
ATOM 3345 C CA . ALA A 1 430 ? -14.464 2.064 -11.024 1.00 97.44 430 ALA A CA 1
ATOM 3346 C C . ALA A 1 430 ? -13.858 2.171 -12.427 1.00 97.44 430 ALA A C 1
ATOM 3348 O O . ALA A 1 430 ? -13.181 1.262 -12.901 1.00 97.44 430 ALA A O 1
ATOM 3349 N N . LYS A 1 431 ? -14.104 3.295 -13.106 1.00 98.06 431 LYS A N 1
ATOM 3350 C CA . LYS A 1 431 ? -13.517 3.603 -14.418 1.00 98.06 431 LYS A CA 1
ATOM 3351 C C . LYS A 1 431 ? -12.368 4.593 -14.253 1.00 98.06 431 LYS A C 1
ATOM 3353 O O . LYS A 1 431 ? -12.575 5.640 -13.643 1.00 98.06 431 LYS A O 1
ATOM 3358 N N . PHE A 1 432 ? -11.199 4.314 -14.813 1.00 98.19 432 PHE A N 1
ATOM 3359 C CA . PHE A 1 432 ? -10.015 5.180 -14.771 1.00 98.19 432 PHE A CA 1
ATOM 3360 C C . PHE A 1 432 ? -9.589 5.511 -16.191 1.00 98.19 432 PHE A C 1
ATOM 3362 O O . PHE A 1 432 ? -9.523 4.602 -17.005 1.00 98.19 432 PHE A O 1
ATOM 3369 N N . CYS A 1 433 ? -9.306 6.775 -16.490 1.00 96.38 433 CYS A N 1
ATOM 3370 C CA . CYS A 1 433 ? -8.791 7.172 -17.799 1.00 96.38 433 CYS A CA 1
ATOM 3371 C C . CYS A 1 433 ? -7.298 7.450 -17.670 1.00 96.38 433 CYS A C 1
ATOM 3373 O O . CYS A 1 433 ? -6.887 8.191 -16.776 1.00 96.38 433 CYS A O 1
ATOM 3375 N N . ILE A 1 434 ? -6.508 6.784 -18.505 1.00 95.00 434 ILE A N 1
ATOM 3376 C CA . ILE A 1 434 ? -5.055 6.727 -18.382 1.00 95.00 434 ILE A CA 1
ATOM 3377 C C . ILE A 1 434 ? -4.453 7.728 -19.360 1.00 95.00 434 ILE A C 1
ATOM 3379 O O . ILE A 1 434 ? -4.838 7.780 -20.521 1.00 95.00 434 ILE A O 1
ATOM 3383 N N . SER A 1 435 ? -3.532 8.563 -18.890 1.00 92.75 435 SER A N 1
ATOM 3384 C CA . SER A 1 435 ? -2.980 9.677 -19.674 1.00 92.75 435 SER A CA 1
ATOM 3385 C C . SER A 1 435 ? -1.747 9.314 -20.502 1.00 92.75 435 SER A C 1
ATOM 3387 O O . SER A 1 435 ? -1.244 10.159 -21.235 1.00 92.75 435 SER A O 1
ATOM 3389 N N . GLN A 1 436 ? -1.264 8.079 -20.392 1.00 90.62 436 GLN A N 1
ATOM 3390 C CA . GLN A 1 436 ? -0.041 7.604 -21.028 1.00 90.62 436 GLN A CA 1
ATOM 3391 C C . GLN A 1 436 ? -0.204 6.148 -21.471 1.00 90.62 436 GLN A C 1
ATOM 3393 O O . GLN A 1 436 ? -0.934 5.385 -20.836 1.00 90.62 436 GLN A O 1
ATOM 3398 N N . ASP A 1 437 ? 0.508 5.749 -22.523 1.00 92.31 437 ASP A N 1
ATOM 3399 C CA . ASP A 1 437 ? 0.601 4.337 -22.892 1.00 92.31 437 ASP A CA 1
ATOM 3400 C C . ASP A 1 437 ? 1.199 3.555 -21.717 1.00 92.31 437 ASP A C 1
ATOM 3402 O O . ASP A 1 437 ? 2.144 4.014 -21.063 1.00 92.31 437 ASP A O 1
ATOM 3406 N N . SER A 1 438 ? 0.593 2.421 -21.371 1.00 93.94 438 SER A N 1
ATOM 3407 C CA . SER A 1 438 ? 0.957 1.640 -20.187 1.00 93.94 438 SER A CA 1
ATOM 3408 C C . SER A 1 438 ? 0.507 0.185 -20.293 1.00 93.94 438 SER A C 1
ATOM 3410 O O . SER A 1 438 ? -0.288 -0.194 -21.153 1.00 93.94 438 SER A O 1
ATOM 3412 N N . VAL A 1 439 ? 1.020 -0.643 -19.384 1.00 95.44 439 VAL A N 1
ATOM 3413 C CA . VAL A 1 439 ? 0.534 -2.006 -19.154 1.00 95.44 439 VAL A CA 1
ATOM 3414 C C . VAL A 1 439 ? 0.142 -2.131 -17.690 1.00 95.44 439 VAL A C 1
ATOM 3416 O O . VAL A 1 439 ? 0.936 -1.861 -16.791 1.00 95.44 439 VAL A O 1
ATOM 3419 N N . ILE A 1 440 ? -1.102 -2.519 -17.446 1.00 97.38 440 ILE A N 1
ATOM 3420 C CA . ILE A 1 440 ? -1.614 -2.778 -16.108 1.00 97.38 440 ILE A CA 1
ATOM 3421 C C . ILE A 1 440 ? -1.154 -4.173 -15.707 1.00 97.38 440 ILE A C 1
ATOM 3423 O O . ILE A 1 440 ? -1.422 -5.147 -16.405 1.00 97.38 440 ILE A O 1
ATOM 3427 N N . HIS A 1 441 ? -0.468 -4.243 -14.575 1.00 97.19 441 HIS A N 1
ATOM 3428 C CA . HIS A 1 441 ? 0.087 -5.465 -13.995 1.00 97.19 441 HIS A CA 1
ATOM 3429 C C . HIS A 1 441 ? -0.657 -5.887 -12.721 1.00 97.19 441 HIS A C 1
ATOM 3431 O O . HIS A 1 441 ? -0.463 -6.984 -12.200 1.00 97.19 441 HIS A O 1
ATOM 3437 N N . GLY A 1 442 ? -1.512 -5.010 -12.205 1.00 98.12 442 GLY A N 1
ATOM 3438 C CA . GLY A 1 442 ? -2.382 -5.271 -11.073 1.00 98.12 442 GLY A CA 1
ATOM 3439 C C . GLY A 1 442 ? -3.040 -3.989 -10.591 1.00 98.12 442 GLY A C 1
ATOM 3440 O O . GLY A 1 442 ? -3.116 -2.996 -11.321 1.00 98.12 442 GLY A O 1
ATOM 3441 N N . LEU A 1 443 ? -3.510 -4.012 -9.353 1.00 98.81 443 LEU A N 1
ATOM 3442 C CA . LEU A 1 443 ? -4.162 -2.888 -8.698 1.00 98.81 443 LEU A CA 1
ATOM 3443 C C . LEU A 1 443 ? -3.423 -2.541 -7.408 1.00 98.81 443 LEU A C 1
ATOM 3445 O O . LEU A 1 443 ? -2.992 -3.430 -6.679 1.00 98.81 443 LEU A O 1
ATOM 3449 N N . ALA A 1 444 ? -3.313 -1.252 -7.120 1.00 98.75 444 ALA A N 1
ATOM 3450 C CA . ALA A 1 444 ? -2.891 -0.744 -5.826 1.00 98.75 444 ALA A CA 1
ATOM 3451 C C . ALA A 1 444 ? -4.116 -0.510 -4.938 1.00 98.75 444 ALA A C 1
ATOM 3453 O O . ALA A 1 444 ? -5.095 0.091 -5.385 1.00 98.75 444 ALA A O 1
ATOM 3454 N N . GLY A 1 445 ? -4.043 -0.974 -3.697 1.00 98.69 445 GLY A N 1
ATOM 3455 C CA . GLY A 1 445 ? -5.048 -0.830 -2.659 1.00 98.69 445 GLY A CA 1
ATOM 3456 C C . GLY A 1 445 ? -4.549 0.036 -1.507 1.00 98.69 445 GLY A C 1
ATOM 3457 O O . GLY A 1 445 ? -3.404 -0.086 -1.077 1.00 98.69 445 GLY A O 1
ATOM 3458 N N . TYR A 1 446 ? -5.428 0.899 -1.013 1.00 98.75 446 TYR A N 1
ATOM 3459 C CA . TYR A 1 446 ? -5.178 1.816 0.097 1.00 98.75 446 TYR A CA 1
ATOM 3460 C C . TYR A 1 446 ? -6.408 1.882 1.003 1.00 98.75 446 TYR A C 1
ATOM 3462 O O . TYR A 1 446 ? -7.491 1.442 0.606 1.00 98.75 446 TYR A O 1
ATOM 3470 N N . PHE A 1 447 ? -6.282 2.534 2.158 1.00 98.69 447 PHE A N 1
ATOM 3471 C CA . PHE A 1 447 ? -7.432 2.907 2.976 1.00 98.69 447 PHE A CA 1
ATOM 3472 C C . PHE A 1 447 ? -7.323 4.322 3.554 1.00 98.69 447 PHE A C 1
ATOM 3474 O O . PHE A 1 447 ? -6.236 4.898 3.657 1.00 98.69 447 PHE A O 1
ATOM 3481 N N . GLU A 1 448 ? -8.478 4.851 3.949 1.00 98.75 448 GLU A N 1
ATOM 3482 C CA . GLU A 1 448 ? -8.621 5.995 4.851 1.00 98.75 448 GLU A CA 1
ATOM 3483 C C . GLU A 1 448 ? -9.597 5.631 5.967 1.00 98.75 448 GLU A C 1
ATOM 3485 O O . GLU A 1 448 ? -10.613 4.990 5.700 1.00 98.75 448 GLU A O 1
ATOM 3490 N N . ALA A 1 449 ? -9.316 6.044 7.197 1.00 98.75 449 ALA A N 1
ATOM 3491 C CA . ALA A 1 449 ? -10.174 5.832 8.353 1.00 98.75 449 ALA A CA 1
ATOM 3492 C C . ALA A 1 449 ? -10.481 7.160 9.043 1.00 98.75 449 ALA A C 1
ATOM 3494 O O . ALA A 1 449 ? -9.571 7.899 9.414 1.00 98.75 449 ALA A O 1
ATOM 3495 N N . THR A 1 450 ? -11.761 7.435 9.261 1.00 98.81 450 THR A N 1
ATOM 3496 C CA . THR A 1 450 ? -12.214 8.475 10.182 1.00 98.81 450 THR A CA 1
ATOM 3497 C C . THR A 1 450 ? -12.295 7.855 11.567 1.00 98.81 450 THR A C 1
ATOM 3499 O O . THR A 1 450 ? -13.114 6.967 11.812 1.00 98.81 450 THR A O 1
ATOM 3502 N N . LEU A 1 451 ? -11.434 8.316 12.473 1.00 98.81 451 LEU A N 1
ATOM 3503 C CA . LEU A 1 451 ? -11.401 7.826 13.845 1.00 98.81 451 LEU A CA 1
ATOM 3504 C C . LEU A 1 451 ? -12.574 8.403 14.640 1.00 98.81 451 LEU A C 1
ATOM 3506 O O . LEU A 1 451 ? -13.431 7.651 15.093 1.00 98.81 451 LEU A O 1
ATOM 3510 N N . TYR A 1 452 ? -12.625 9.730 14.757 1.00 98.75 452 TYR A N 1
ATOM 3511 C CA . TYR A 1 452 ? -13.697 10.478 15.411 1.00 98.75 452 TYR A CA 1
ATOM 3512 C C . TYR A 1 452 ? -13.687 11.930 14.923 1.00 98.75 452 TYR A C 1
ATOM 3514 O O . TYR A 1 452 ? -12.619 12.534 14.839 1.00 98.75 452 TYR A O 1
ATOM 3522 N N . GLY A 1 453 ? -14.853 12.497 14.599 1.00 97.88 453 GLY A N 1
ATOM 3523 C CA . GLY A 1 453 ? -14.953 13.884 14.135 1.00 97.88 453 GLY A CA 1
ATOM 3524 C C . GLY A 1 453 ? -14.053 14.166 12.925 1.00 97.88 453 GLY A C 1
ATOM 3525 O O . GLY A 1 453 ? -14.243 13.596 11.853 1.00 97.88 453 GLY A O 1
ATOM 3526 N N . ASN A 1 454 ? -13.069 15.051 13.098 1.00 97.56 454 ASN A N 1
ATOM 3527 C CA . ASN A 1 454 ? -12.085 15.415 12.072 1.00 97.56 454 ASN A CA 1
ATOM 3528 C C . ASN A 1 454 ? -10.769 14.613 12.146 1.00 97.56 454 ASN A C 1
ATOM 3530 O O . ASN A 1 454 ? -9.876 14.828 11.323 1.00 97.56 454 ASN A O 1
ATOM 3534 N N . VAL A 1 455 ? -10.622 13.712 13.118 1.00 98.69 455 VAL A N 1
ATOM 3535 C CA . VAL A 1 455 ? -9.410 12.911 13.316 1.00 98.69 455 VAL A CA 1
ATOM 3536 C C . VAL A 1 455 ? -9.428 11.711 12.374 1.00 98.69 455 VAL A C 1
ATOM 3538 O O . VAL A 1 455 ? -10.397 10.950 12.345 1.00 98.69 455 VAL A O 1
ATOM 3541 N N . SER A 1 456 ? -8.355 11.522 11.603 1.00 98.06 456 SER A N 1
ATOM 3542 C CA . SER A 1 456 ? -8.274 10.467 10.588 1.00 98.06 456 SER A CA 1
ATOM 3543 C C . SER A 1 456 ? -6.876 9.865 10.429 1.00 98.06 456 SER A C 1
ATOM 3545 O O . SER A 1 456 ? -5.865 10.457 10.819 1.00 98.06 456 SER A O 1
ATOM 3547 N N . LEU A 1 457 ? -6.843 8.674 9.835 1.00 98.00 457 LEU A N 1
ATOM 3548 C CA . LEU A 1 457 ? -5.653 7.974 9.359 1.00 98.00 457 LEU A CA 1
ATOM 3549 C C . LEU A 1 457 ? -5.798 7.709 7.861 1.00 98.00 457 LEU A C 1
ATOM 3551 O O . LEU A 1 457 ? -6.898 7.438 7.380 1.00 98.00 457 LEU A O 1
ATOM 3555 N N . SER A 1 458 ? -4.704 7.763 7.112 1.00 98.44 458 SER A N 1
ATOM 3556 C CA . SER A 1 458 ? -4.727 7.470 5.681 1.00 98.44 458 SER A CA 1
ATOM 3557 C C . SER A 1 458 ? -3.378 6.975 5.196 1.00 98.44 458 SER A C 1
ATOM 3559 O O . SER A 1 458 ? -2.344 7.549 5.539 1.00 98.44 458 SER A O 1
ATOM 3561 N N . ILE A 1 459 ? -3.415 5.952 4.343 1.00 97.94 459 ILE A N 1
ATOM 3562 C CA . ILE A 1 459 ? -2.271 5.552 3.513 1.00 97.94 459 ILE A CA 1
ATOM 3563 C C . ILE A 1 459 ? -2.465 5.906 2.039 1.00 97.94 459 ILE A C 1
ATOM 3565 O O . ILE A 1 459 ? -1.654 5.540 1.187 1.00 97.94 459 ILE A O 1
ATOM 3569 N N . ARG A 1 460 ? -3.550 6.611 1.696 1.00 97.06 460 ARG A N 1
ATOM 3570 C CA . ARG A 1 460 ? -3.750 7.095 0.332 1.00 97.06 460 ARG A CA 1
ATOM 3571 C C . ARG A 1 460 ? -2.694 8.169 0.045 1.00 97.06 460 ARG A C 1
ATOM 3573 O O . ARG A 1 460 ? -2.635 9.140 0.793 1.00 97.06 460 ARG A O 1
ATOM 3580 N N . PRO A 1 461 ? -1.929 8.091 -1.061 1.00 94.12 461 PRO A N 1
ATOM 3581 C CA . PRO A 1 461 ? -0.791 8.988 -1.288 1.00 94.12 461 PRO A CA 1
ATOM 3582 C C . PRO A 1 461 ? -1.109 10.487 -1.165 1.00 94.12 461 PRO A C 1
ATOM 3584 O O . PRO A 1 461 ? -0.326 11.242 -0.604 1.00 94.12 461 PRO A O 1
ATOM 3587 N N . ALA A 1 462 ? -2.279 10.922 -1.646 1.00 95.94 462 ALA A N 1
ATOM 3588 C CA . ALA A 1 462 ? -2.683 12.332 -1.631 1.00 95.94 462 ALA A CA 1
ATOM 3589 C C . ALA A 1 462 ? -3.020 12.889 -0.233 1.00 95.94 462 ALA A C 1
ATOM 3591 O O . ALA A 1 462 ? -3.093 14.101 -0.057 1.00 95.94 462 ALA A O 1
ATOM 3592 N N . THR A 1 463 ? -3.282 12.018 0.736 1.00 96.62 463 THR A N 1
ATOM 3593 C CA . THR A 1 463 ? -3.803 12.360 2.070 1.00 96.62 463 THR A CA 1
ATOM 3594 C C . THR A 1 463 ? -3.091 11.576 3.167 1.00 96.62 463 THR A C 1
ATOM 3596 O O . THR A 1 463 ? -3.601 11.480 4.279 1.00 96.62 463 THR A O 1
ATOM 3599 N N . HIS A 1 464 ? -1.921 11.017 2.853 1.00 96.75 464 HIS A N 1
ATOM 3600 C CA . HIS A 1 464 ? -1.176 10.133 3.732 1.00 96.75 464 HIS A CA 1
ATOM 3601 C C . HIS A 1 464 ? -0.892 10.821 5.069 1.00 96.75 464 HIS A C 1
ATOM 3603 O O . HIS A 1 464 ? -0.434 11.965 5.100 1.00 96.75 464 HIS A O 1
ATOM 3609 N N . THR A 1 465 ? -1.134 10.126 6.180 1.00 96.25 465 THR A N 1
ATOM 3610 C CA . THR A 1 465 ? -0.832 10.660 7.510 1.00 96.25 465 THR A CA 1
ATOM 3611 C C . THR A 1 465 ? 0.684 10.857 7.647 1.00 96.25 465 THR A C 1
ATOM 3613 O O . THR A 1 465 ? 1.429 9.885 7.494 1.00 96.25 465 THR A O 1
ATOM 3616 N N . PRO A 1 466 ? 1.181 12.081 7.901 1.00 92.31 466 PRO A N 1
ATOM 3617 C CA . PRO A 1 466 ? 2.619 12.336 7.939 1.00 92.31 466 PRO A CA 1
ATOM 3618 C C . PRO A 1 466 ? 3.341 11.488 8.994 1.00 92.31 466 PRO A C 1
ATOM 3620 O O . PRO A 1 466 ? 2.914 11.428 10.146 1.00 92.31 466 PRO A O 1
ATOM 3623 N N . GLY A 1 467 ? 4.433 10.835 8.591 1.00 88.38 467 GLY A N 1
ATOM 3624 C CA . GLY A 1 467 ? 5.272 9.996 9.458 1.00 88.38 467 GLY A CA 1
ATOM 3625 C C . GLY A 1 467 ? 4.666 8.646 9.863 1.00 88.38 467 GLY A C 1
ATOM 3626 O O . GLY A 1 467 ? 5.339 7.867 10.536 1.00 88.38 467 GLY A O 1
ATOM 3627 N N . MET A 1 468 ? 3.417 8.362 9.482 1.00 92.38 468 MET A N 1
ATOM 3628 C CA . MET A 1 468 ? 2.779 7.071 9.737 1.00 92.38 468 MET A CA 1
ATOM 3629 C C . MET A 1 468 ? 3.374 6.002 8.826 1.00 92.38 468 MET A C 1
ATOM 3631 O O . MET A 1 468 ? 3.711 6.280 7.679 1.00 92.38 468 MET A O 1
ATOM 3635 N N . HIS A 1 469 ? 3.500 4.781 9.324 1.00 88.06 469 HIS A N 1
ATOM 3636 C CA . HIS A 1 469 ? 4.217 3.737 8.602 1.00 88.06 469 HIS A CA 1
ATOM 3637 C C . HIS A 1 469 ? 3.822 2.303 8.981 1.00 88.06 469 HIS A C 1
ATOM 3639 O O . HIS A 1 469 ? 4.459 1.339 8.568 1.00 88.06 469 HIS A O 1
ATOM 3645 N N . SER A 1 470 ? 2.738 2.144 9.739 1.00 88.56 470 SER A N 1
ATOM 3646 C CA . SER A 1 470 ? 2.198 0.835 10.122 1.00 88.56 470 SER A CA 1
ATOM 3647 C C . SER A 1 470 ? 1.724 -0.005 8.932 1.00 88.56 470 SER A C 1
ATOM 3649 O O . SER A 1 470 ? 1.606 -1.218 9.065 1.00 88.56 470 SER A O 1
ATOM 3651 N N . TRP A 1 471 ? 1.441 0.612 7.780 1.00 95.69 471 TRP A N 1
ATOM 3652 C CA . TRP A 1 471 ? 0.879 -0.081 6.625 1.00 95.69 471 TRP A CA 1
ATOM 3653 C C . TRP A 1 471 ? 1.559 0.349 5.334 1.00 95.69 471 TRP A C 1
ATOM 3655 O O . TRP A 1 471 ? 1.517 1.519 4.953 1.00 95.69 471 TRP A O 1
ATOM 3665 N N . PHE A 1 472 ? 2.088 -0.627 4.605 1.00 96.88 472 PHE A N 1
ATOM 3666 C CA . PHE A 1 472 ? 2.336 -0.452 3.180 1.00 96.88 472 PHE A CA 1
ATOM 3667 C C . PHE A 1 472 ? 1.048 -0.682 2.376 1.00 96.88 472 PHE A C 1
ATOM 3669 O O . PHE A 1 472 ? 0.145 -1.362 2.866 1.00 96.88 472 PHE A O 1
ATOM 3676 N N . PRO A 1 473 ? 0.940 -0.152 1.146 1.00 98.12 473 PRO A N 1
ATOM 3677 C CA . PRO A 1 473 ? -0.180 -0.433 0.251 1.00 98.12 473 PRO A CA 1
ATOM 3678 C C . PRO A 1 473 ? -0.392 -1.926 -0.033 1.00 98.12 473 PRO A C 1
ATOM 3680 O O . PRO A 1 473 ? 0.517 -2.748 0.097 1.00 98.12 473 PRO A O 1
ATOM 3683 N N . MET A 1 474 ? -1.599 -2.266 -0.486 1.00 98.31 474 MET A N 1
ATOM 3684 C CA . MET A 1 474 ? -1.928 -3.607 -0.970 1.00 98.31 474 MET A CA 1
ATOM 3685 C C . MET A 1 474 ? -1.738 -3.701 -2.494 1.00 98.31 474 MET A C 1
ATOM 3687 O O . MET A 1 474 ? -2.040 -2.763 -3.226 1.00 98.31 474 MET A O 1
ATOM 3691 N N . TYR A 1 475 ? -1.255 -4.832 -2.992 1.00 98.69 475 TYR A N 1
ATOM 3692 C CA . TYR A 1 475 ? -1.099 -5.153 -4.407 1.00 98.69 475 TYR A CA 1
ATOM 3693 C C . TYR A 1 475 ? -2.003 -6.326 -4.771 1.00 98.69 475 TYR A C 1
ATOM 3695 O O . TYR A 1 475 ? -1.856 -7.408 -4.211 1.00 98.69 475 TYR A O 1
ATOM 3703 N N . PHE A 1 476 ? -2.911 -6.120 -5.723 1.00 98.62 476 PHE A N 1
ATOM 3704 C CA . PHE A 1 476 ? -3.752 -7.167 -6.302 1.00 98.62 476 PHE A CA 1
ATOM 3705 C C . PHE A 1 476 ? -3.234 -7.492 -7.713 1.00 98.62 476 PHE A C 1
ATOM 3707 O O . PHE A 1 476 ? -3.522 -6.732 -8.646 1.00 98.62 476 PHE A O 1
ATOM 3714 N N . PRO A 1 477 ? -2.434 -8.555 -7.897 1.00 98.12 477 PRO A N 1
ATOM 3715 C CA . PRO A 1 477 ? -1.871 -8.913 -9.199 1.00 98.12 477 PRO A CA 1
ATOM 3716 C C . PRO A 1 477 ? -2.957 -9.318 -10.203 1.00 98.12 477 PRO A C 1
ATOM 3718 O O . PRO A 1 477 ? -4.063 -9.691 -9.824 1.00 98.12 477 PRO A O 1
ATOM 3721 N N . ILE A 1 478 ? -2.650 -9.261 -11.501 1.00 97.25 478 ILE A N 1
ATOM 3722 C CA . ILE A 1 478 ? -3.499 -9.869 -12.536 1.00 97.25 478 ILE A CA 1
ATOM 3723 C C . ILE A 1 478 ? -2.705 -10.846 -13.399 1.00 97.25 478 ILE A C 1
ATOM 3725 O O . ILE A 1 478 ? -1.607 -10.532 -13.851 1.00 97.25 478 ILE A O 1
ATOM 3729 N N . LYS A 1 479 ? -3.277 -12.024 -13.672 1.00 94.19 479 LYS A N 1
ATOM 3730 C CA . LYS A 1 479 ? -2.655 -13.109 -14.453 1.00 94.19 479 LYS A CA 1
ATOM 3731 C C . LYS A 1 479 ? -2.215 -12.647 -15.841 1.00 94.19 479 LYS A C 1
ATOM 3733 O O . LYS A 1 479 ? -1.096 -12.923 -16.274 1.00 94.19 479 LYS A O 1
ATOM 3738 N N . LYS A 1 480 ? -3.109 -11.942 -16.538 1.00 93.31 480 LYS A N 1
ATOM 3739 C CA . LYS A 1 480 ? -2.882 -11.408 -17.885 1.00 93.31 480 LYS A CA 1
ATOM 3740 C C . LYS A 1 480 ? -2.722 -9.891 -17.803 1.00 93.31 480 LYS A C 1
ATOM 3742 O O . LYS A 1 480 ? -3.722 -9.222 -17.527 1.00 93.31 480 LYS A O 1
ATOM 3747 N N . PRO A 1 481 ? -1.512 -9.351 -18.036 1.00 94.62 481 PRO A N 1
ATOM 3748 C CA . PRO A 1 481 ? -1.314 -7.914 -18.126 1.00 94.62 481 PRO A CA 1
ATOM 3749 C C . PRO A 1 481 ? -2.238 -7.295 -19.180 1.00 94.62 481 PRO A C 1
ATOM 3751 O O . PRO A 1 481 ? -2.469 -7.879 -20.239 1.00 94.62 481 PRO A O 1
ATOM 3754 N N . VAL A 1 482 ? -2.784 -6.117 -18.882 1.00 95.88 482 VAL A N 1
ATOM 3755 C CA . VAL A 1 482 ? -3.734 -5.418 -19.759 1.00 95.88 482 VAL A CA 1
ATOM 3756 C C . VAL A 1 482 ? -3.059 -4.176 -20.315 1.00 95.88 482 VAL A C 1
ATOM 3758 O O . VAL A 1 482 ? -2.771 -3.237 -19.574 1.00 95.88 482 VAL A O 1
ATOM 3761 N N . GLN A 1 483 ? -2.795 -4.166 -21.619 1.00 94.19 483 GLN A N 1
ATOM 3762 C CA . GLN A 1 483 ? -2.254 -2.991 -22.292 1.00 94.19 483 GLN A CA 1
ATOM 3763 C C . GLN A 1 483 ? -3.330 -1.903 -22.402 1.00 94.19 483 GLN A C 1
ATOM 3765 O O . GLN A 1 483 ? -4.514 -2.196 -22.556 1.00 94.19 483 GLN A O 1
ATOM 3770 N N . ILE A 1 484 ? -2.927 -0.642 -22.293 1.00 93.69 484 ILE A N 1
ATOM 3771 C CA . ILE A 1 484 ? -3.824 0.507 -22.417 1.00 93.69 484 ILE A CA 1
ATOM 3772 C C . ILE A 1 484 ? -3.090 1.663 -23.088 1.00 93.69 484 ILE A C 1
ATOM 3774 O O . ILE A 1 484 ? -1.920 1.914 -22.786 1.00 93.69 484 ILE A O 1
ATOM 3778 N N . ARG A 1 485 ? -3.761 2.348 -24.016 1.00 92.88 485 ARG A N 1
ATOM 3779 C CA . ARG A 1 485 ? -3.207 3.528 -24.687 1.00 92.88 485 ARG A CA 1
ATOM 3780 C C . ARG A 1 485 ? -3.568 4.812 -23.951 1.00 92.88 485 ARG A C 1
ATOM 3782 O O . ARG A 1 485 ? -4.580 4.891 -23.251 1.00 92.88 485 ARG A O 1
ATOM 3789 N N . ALA A 1 486 ? -2.753 5.839 -24.145 1.00 92.69 486 ALA A N 1
ATOM 3790 C CA . ALA A 1 486 ? -3.029 7.181 -23.670 1.00 92.69 486 ALA A CA 1
ATOM 3791 C C . ALA A 1 486 ? -4.411 7.658 -24.153 1.00 92.69 486 ALA A C 1
ATOM 3793 O O . ALA A 1 486 ? -4.757 7.556 -25.328 1.00 92.69 486 ALA A O 1
ATOM 3794 N N . GLY A 1 487 ? -5.211 8.186 -23.230 1.00 94.31 487 GLY A N 1
ATOM 3795 C CA . GLY A 1 487 ? -6.578 8.647 -23.467 1.00 94.31 487 GLY A CA 1
ATOM 3796 C C . GLY A 1 487 ? -7.655 7.565 -23.335 1.00 94.31 487 GLY A C 1
ATOM 3797 O O . GLY A 1 487 ? -8.831 7.908 -23.202 1.00 94.31 487 GLY A O 1
ATOM 3798 N N . GLU A 1 488 ? -7.295 6.278 -23.316 1.00 95.06 488 GLU A N 1
ATOM 3799 C CA . GLU A 1 488 ? -8.255 5.196 -23.084 1.00 95.06 488 GLU A CA 1
ATOM 3800 C C . GLU A 1 488 ? -8.622 5.085 -21.599 1.00 95.06 488 GLU A C 1
ATOM 3802 O O . GLU A 1 488 ? -7.933 5.586 -20.704 1.00 95.06 488 GLU A O 1
ATOM 3807 N N . CYS A 1 489 ? -9.738 4.406 -21.323 1.00 96.56 489 CYS A N 1
ATOM 3808 C CA . CYS A 1 489 ? -10.170 4.157 -19.958 1.00 96.56 489 CYS A CA 1
ATOM 3809 C C . CYS A 1 489 ? -10.297 2.661 -19.671 1.00 96.56 489 CYS A C 1
ATOM 3811 O O . CYS A 1 489 ? -10.841 1.903 -20.470 1.00 96.56 489 CYS A O 1
ATOM 3813 N N . VAL A 1 490 ? -9.873 2.268 -18.475 1.00 97.44 490 VAL A N 1
ATOM 3814 C CA . VAL A 1 490 ? -9.989 0.920 -17.925 1.00 97.44 490 VAL A CA 1
ATOM 3815 C C . VAL A 1 490 ? -11.111 0.861 -16.891 1.00 97.44 490 VAL A C 1
ATOM 3817 O O . VAL A 1 490 ? -11.300 1.792 -16.105 1.00 97.44 490 VAL A O 1
ATOM 3820 N N . SER A 1 491 ? -11.863 -0.236 -16.875 1.00 98.12 491 SER A N 1
ATOM 3821 C CA . SER A 1 491 ? -12.800 -0.579 -15.810 1.00 98.12 491 SER A CA 1
ATOM 3822 C C . SER A 1 491 ? -12.162 -1.594 -14.866 1.00 98.12 491 SER A C 1
ATOM 3824 O O . SER A 1 491 ? -11.738 -2.668 -15.282 1.00 98.12 491 SER A O 1
ATOM 3826 N N . VAL A 1 492 ? -12.128 -1.251 -13.585 1.00 98.56 492 VAL A N 1
ATOM 3827 C CA . VAL A 1 492 ? -11.761 -2.141 -12.485 1.00 98.56 492 VAL A CA 1
ATOM 3828 C C . VAL A 1 492 ? -13.042 -2.543 -11.774 1.00 98.56 492 VAL A C 1
ATOM 3830 O O . VAL A 1 492 ? -13.838 -1.679 -11.409 1.00 98.56 492 VAL A O 1
ATOM 3833 N N . SER A 1 493 ? -13.246 -3.840 -11.584 1.00 98.62 493 SER A N 1
ATOM 3834 C CA . SER A 1 493 ? -14.324 -4.372 -10.751 1.00 98.62 493 SER A CA 1
ATOM 3835 C C . SER A 1 493 ? -13.720 -5.156 -9.600 1.00 98.62 493 SER A C 1
ATOM 3837 O O . SER A 1 493 ? -12.813 -5.955 -9.821 1.00 98.62 493 SER A O 1
ATOM 3839 N N . MET A 1 494 ? -14.222 -4.933 -8.389 1.00 98.69 494 MET A N 1
ATOM 3840 C CA . MET A 1 494 ? -13.838 -5.712 -7.215 1.00 98.69 494 MET A CA 1
ATOM 3841 C C . MET A 1 494 ? -15.072 -6.118 -6.427 1.00 98.69 494 MET A C 1
ATOM 3843 O O . MET A 1 494 ? -16.077 -5.401 -6.395 1.00 98.69 494 MET A O 1
ATOM 3847 N N . TRP A 1 495 ? -14.970 -7.257 -5.759 1.00 98.75 495 TRP A N 1
ATOM 3848 C CA . TRP A 1 495 ? -15.992 -7.773 -4.870 1.00 98.75 495 TRP A CA 1
ATOM 3849 C C . TRP A 1 495 ? -15.349 -8.190 -3.562 1.00 98.75 495 TRP A C 1
ATOM 3851 O O . TRP A 1 495 ? -14.318 -8.853 -3.563 1.00 98.75 495 TRP A O 1
ATOM 3861 N N . ARG A 1 496 ? -16.001 -7.847 -2.458 1.00 98.62 496 ARG A N 1
ATOM 3862 C CA . ARG A 1 496 ? -15.778 -8.473 -1.161 1.00 98.62 496 ARG A CA 1
ATOM 3863 C C . ARG A 1 496 ? -16.904 -9.463 -0.947 1.00 98.62 496 ARG A C 1
ATOM 3865 O O . ARG A 1 496 ? -18.075 -9.087 -1.040 1.00 98.62 496 ARG A O 1
ATOM 3872 N N . ARG A 1 497 ? -16.560 -10.720 -0.711 1.00 98.00 497 ARG A N 1
ATOM 3873 C CA . ARG A 1 497 ? -17.521 -11.815 -0.606 1.00 98.00 497 ARG A CA 1
ATOM 3874 C C . ARG A 1 497 ? -17.310 -12.568 0.691 1.00 98.00 497 ARG A C 1
ATOM 3876 O O . ARG A 1 497 ? -16.187 -12.715 1.160 1.00 98.00 497 ARG A O 1
ATOM 3883 N N . SER A 1 498 ? -18.411 -13.055 1.240 1.00 95.44 498 SER A N 1
ATOM 3884 C CA . SER A 1 498 ? -18.436 -13.856 2.452 1.00 95.44 498 SER A CA 1
ATOM 3885 C C . SER A 1 498 ? -19.070 -15.229 2.229 1.00 95.44 498 SER A C 1
ATOM 3887 O O . SER A 1 498 ? -19.995 -15.411 1.422 1.00 95.44 498 SER A O 1
ATOM 3889 N N . GLY A 1 499 ? -18.554 -16.194 2.986 1.00 90.44 499 GLY A N 1
ATOM 3890 C CA . GLY A 1 499 ? -19.081 -17.540 3.190 1.00 90.44 499 GLY A CA 1
ATOM 3891 C C . GLY A 1 499 ? -19.180 -17.845 4.689 1.00 90.44 499 GLY A C 1
ATOM 3892 O O . GLY A 1 499 ? -19.028 -16.951 5.513 1.00 90.44 499 GLY A O 1
ATOM 3893 N N . ASN A 1 500 ? -19.428 -19.106 5.057 1.00 82.31 500 ASN A N 1
ATOM 3894 C CA . ASN A 1 500 ? -19.741 -19.467 6.450 1.00 82.31 500 ASN A CA 1
ATOM 3895 C C . ASN A 1 500 ? -18.615 -19.177 7.460 1.00 82.31 500 ASN A C 1
ATOM 3897 O O . ASN A 1 500 ? -18.909 -18.897 8.613 1.00 82.31 500 ASN A O 1
ATOM 3901 N N . SER A 1 501 ? -17.347 -19.274 7.054 1.00 87.94 501 SER A N 1
ATOM 3902 C CA . SER A 1 501 ? -16.182 -19.062 7.934 1.00 87.94 501 SER A CA 1
ATOM 3903 C C . SER A 1 501 ? -15.029 -18.338 7.235 1.00 87.94 501 SER A C 1
ATOM 3905 O O . SER A 1 501 ? -13.874 -18.425 7.650 1.00 87.94 501 SER A O 1
ATOM 3907 N N . ARG A 1 502 ? -15.321 -17.682 6.106 1.00 94.81 502 ARG A N 1
ATOM 3908 C CA . ARG A 1 502 ? -14.314 -17.094 5.218 1.00 94.81 502 ARG A CA 1
ATOM 3909 C C . ARG A 1 502 ? -14.835 -15.821 4.573 1.00 94.81 502 ARG A C 1
ATOM 3911 O O . ARG A 1 502 ? -16.003 -15.750 4.186 1.00 94.81 502 ARG A O 1
ATOM 3918 N N . VAL A 1 503 ? -13.936 -14.869 4.384 1.00 97.88 503 VAL A N 1
ATOM 3919 C CA . VAL A 1 503 ? -14.111 -13.681 3.546 1.00 97.88 503 VAL A CA 1
ATOM 3920 C C . VAL A 1 503 ? -13.015 -13.682 2.493 1.00 97.88 503 VAL A C 1
ATOM 3922 O O . VAL A 1 503 ? -11.905 -14.130 2.756 1.00 97.88 503 VAL A O 1
ATOM 3925 N N . TRP A 1 504 ? -13.305 -13.206 1.291 1.00 98.25 504 TRP A N 1
ATOM 3926 C CA . TRP A 1 504 ? -12.302 -13.077 0.239 1.00 98.25 504 TRP A CA 1
ATOM 3927 C C . TRP A 1 504 ? -12.609 -11.896 -0.675 1.00 98.25 504 TRP A C 1
ATOM 3929 O O . TRP A 1 504 ? -13.709 -11.328 -0.660 1.00 98.25 504 TRP A O 1
ATOM 3939 N N . TYR A 1 505 ? -11.616 -11.554 -1.492 1.00 98.62 505 TYR A N 1
ATOM 3940 C CA . TYR A 1 505 ? -11.751 -10.580 -2.563 1.00 98.62 505 TYR A CA 1
ATOM 3941 C C . TYR A 1 505 ? -11.705 -11.267 -3.918 1.00 98.62 505 TYR A C 1
ATOM 3943 O O . TYR A 1 505 ? -10.902 -12.172 -4.127 1.00 98.62 505 TYR A O 1
ATOM 3951 N N . GLU A 1 506 ? -12.528 -10.786 -4.840 1.00 98.69 506 GLU A N 1
ATOM 3952 C CA . GLU A 1 506 ? -12.454 -11.100 -6.267 1.00 98.69 506 GLU A CA 1
ATOM 3953 C C . GLU A 1 506 ? -12.187 -9.797 -7.018 1.00 98.69 506 GLU A C 1
ATOM 3955 O O . GLU A 1 506 ? -12.677 -8.736 -6.613 1.00 98.69 506 GLU A O 1
ATOM 3960 N N . TRP A 1 507 ? -11.433 -9.843 -8.115 1.00 98.75 507 TRP A N 1
ATOM 3961 C CA . TRP A 1 507 ? -11.175 -8.648 -8.919 1.00 98.75 507 TRP A CA 1
ATOM 3962 C C . TRP A 1 507 ? -10.988 -8.946 -10.403 1.00 98.75 507 TRP A C 1
ATOM 3964 O O . TRP A 1 507 ? -10.616 -10.046 -10.816 1.00 98.75 507 TRP A O 1
ATOM 3974 N N . ALA A 1 508 ? -11.269 -7.936 -11.220 1.00 98.44 508 ALA A N 1
ATOM 3975 C CA . ALA A 1 508 ? -11.102 -7.980 -12.663 1.00 98.44 508 ALA A CA 1
ATOM 3976 C C . ALA A 1 508 ? -10.761 -6.597 -13.223 1.00 98.44 508 ALA A C 1
ATOM 3978 O O . ALA A 1 508 ? -11.238 -5.567 -12.737 1.00 98.44 508 ALA A O 1
ATOM 3979 N N . VAL A 1 509 ? -9.977 -6.598 -14.296 1.00 98.38 509 VAL A N 1
ATOM 3980 C CA . VAL A 1 509 ? -9.581 -5.422 -15.066 1.00 98.38 509 VAL A CA 1
ATOM 3981 C C . VAL A 1 509 ? -9.999 -5.632 -16.517 1.00 98.38 509 VAL A C 1
ATOM 3983 O O . VAL A 1 509 ? -9.709 -6.669 -17.119 1.00 98.38 509 VAL A O 1
ATOM 3986 N N . VAL A 1 510 ? -10.706 -4.653 -17.077 1.00 97.19 510 VAL A N 1
ATOM 3987 C CA . VAL A 1 510 ? -11.205 -4.678 -18.455 1.00 97.19 510 VAL A CA 1
ATOM 3988 C C . VAL A 1 510 ? -10.878 -3.355 -19.134 1.00 97.19 510 VAL A C 1
ATOM 3990 O O . VAL A 1 510 ? -11.291 -2.295 -18.664 1.00 97.19 510 VAL A O 1
ATOM 3993 N N . ALA A 1 511 ? -10.157 -3.422 -20.246 1.00 94.44 511 ALA A N 1
ATOM 3994 C CA . ALA A 1 511 ? -9.922 -2.313 -21.167 1.00 94.44 511 ALA A CA 1
ATOM 3995 C C . ALA A 1 511 ? -10.489 -2.686 -22.547 1.00 94.44 511 ALA A C 1
ATOM 3997 O O . ALA A 1 511 ? -10.931 -3.819 -22.745 1.00 94.44 511 ALA A O 1
ATOM 3998 N N . ASP A 1 512 ? -10.530 -1.748 -23.492 1.00 86.56 512 ASP A N 1
ATOM 3999 C CA . ASP A 1 512 ? -11.124 -2.010 -24.807 1.00 86.56 512 ASP A CA 1
ATOM 4000 C C . ASP A 1 512 ? -10.450 -3.213 -25.500 1.00 86.56 512 ASP A C 1
ATOM 4002 O O . ASP A 1 512 ? -9.234 -3.250 -25.680 1.00 86.56 512 ASP A O 1
ATOM 4006 N N . GLY A 1 513 ? -11.241 -4.246 -25.802 1.00 84.94 513 GLY A N 1
ATOM 4007 C CA . GLY A 1 513 ? -10.769 -5.504 -26.392 1.00 84.94 513 GLY A CA 1
ATOM 4008 C C . GLY A 1 513 ? -9.904 -6.413 -25.500 1.00 84.94 513 GLY A C 1
ATOM 4009 O O . GLY A 1 513 ? -9.505 -7.482 -25.962 1.00 84.94 513 GLY A O 1
ATOM 4010 N N . MET A 1 514 ? -9.622 -6.055 -24.239 1.00 92.94 514 MET A N 1
ATOM 4011 C CA . MET A 1 514 ? -8.737 -6.819 -23.343 1.00 92.94 514 MET A CA 1
ATOM 4012 C C . MET A 1 514 ? -9.341 -7.051 -21.954 1.00 92.94 514 MET A C 1
ATOM 4014 O O . MET A 1 514 ? -9.969 -6.178 -21.357 1.00 92.94 514 MET A O 1
ATOM 4018 N N . SER A 1 515 ? -9.103 -8.238 -21.393 1.00 94.38 515 SER A N 1
ATOM 4019 C CA . SER A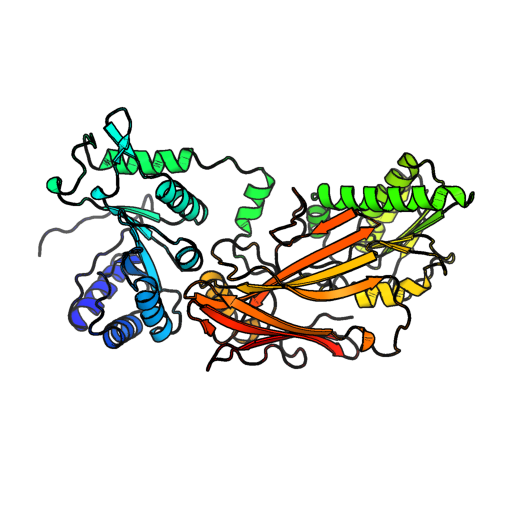 1 515 ? -9.544 -8.591 -20.043 1.00 94.38 515 SER A CA 1
ATOM 4020 C C . SER A 1 515 ? -8.493 -9.411 -19.311 1.00 94.38 515 SER A C 1
ATOM 4022 O O . SER A 1 515 ? -7.891 -10.325 -19.876 1.00 94.38 515 SER A O 1
ATOM 4024 N N . SER A 1 516 ? -8.346 -9.125 -18.019 1.00 96.19 516 SER A N 1
ATOM 4025 C CA . SER A 1 516 ? -7.545 -9.934 -17.108 1.00 96.19 516 SER A CA 1
ATOM 4026 C C . SER A 1 516 ? -8.196 -11.281 -16.762 1.00 96.19 516 SER A C 1
ATOM 4028 O O . SER A 1 516 ? -7.511 -12.177 -16.278 1.00 96.19 516 SER A O 1
ATOM 4030 N N . GLY A 1 517 ? -9.511 -11.428 -16.970 1.00 95.50 517 GLY A N 1
ATOM 4031 C CA . GLY A 1 517 ? -10.329 -12.442 -16.295 1.00 95.50 517 GLY A CA 1
ATOM 4032 C C . GLY A 1 517 ? -10.666 -12.055 -14.846 1.00 95.50 517 GLY A C 1
ATOM 4033 O O . GLY A 1 517 ? -10.138 -11.069 -14.321 1.00 95.50 517 GLY A O 1
ATOM 4034 N N . ILE A 1 518 ? -11.570 -12.814 -14.219 1.00 97.19 518 ILE A N 1
ATOM 4035 C CA . ILE A 1 518 ? -11.893 -12.691 -12.788 1.00 97.19 518 ILE A CA 1
ATOM 4036 C C . ILE A 1 518 ? -10.875 -13.507 -11.995 1.00 97.19 518 ILE A C 1
ATOM 4038 O O . ILE A 1 518 ? -10.614 -14.654 -12.349 1.00 97.19 518 ILE A O 1
ATOM 4042 N N . HIS A 1 519 ? -10.333 -12.907 -10.939 1.00 98.25 519 HIS A N 1
ATOM 4043 C CA . HIS A 1 519 ? -9.345 -13.515 -10.054 1.00 98.25 519 HIS A CA 1
ATOM 4044 C C . HIS A 1 519 ? -9.995 -13.971 -8.751 1.00 98.25 519 HIS A C 1
ATOM 4046 O O . HIS A 1 519 ? -10.901 -13.300 -8.248 1.00 98.25 519 HIS A O 1
ATOM 4052 N N . ASN A 1 520 ? -9.490 -15.081 -8.210 1.00 97.44 520 ASN A N 1
ATOM 4053 C CA . ASN A 1 520 ? -9.824 -15.617 -6.887 1.00 97.44 520 ASN A CA 1
ATOM 4054 C C . ASN A 1 520 ? -11.322 -15.912 -6.685 1.00 97.44 520 ASN A C 1
ATOM 4056 O O . ASN A 1 520 ? -11.882 -15.695 -5.607 1.00 97.44 520 ASN A O 1
ATOM 4060 N N . ILE A 1 521 ? -11.996 -16.388 -7.737 1.00 96.38 521 ILE A N 1
ATOM 4061 C CA . ILE A 1 521 ? -13.424 -16.715 -7.668 1.00 96.38 521 ILE A CA 1
ATOM 4062 C C . ILE A 1 521 ? -13.693 -17.678 -6.504 1.00 96.38 521 ILE A C 1
ATOM 4064 O O . ILE A 1 521 ? -12.938 -18.624 -6.297 1.00 96.38 521 ILE A O 1
ATOM 4068 N N . ASN A 1 522 ? -14.741 -17.424 -5.720 1.00 95.56 522 ASN A N 1
ATOM 4069 C CA . ASN A 1 522 ? -15.088 -18.202 -4.520 1.00 95.56 522 ASN A CA 1
ATOM 4070 C C . ASN A 1 522 ? -13.987 -18.298 -3.442 1.00 95.56 522 ASN A C 1
ATOM 4072 O O . ASN A 1 522 ? -14.106 -19.126 -2.538 1.00 95.56 522 ASN A O 1
ATOM 4076 N N . GLY A 1 523 ? -12.926 -17.490 -3.523 1.00 95.25 523 GLY A N 1
ATOM 4077 C CA . GLY A 1 523 ? -11.803 -17.559 -2.593 1.00 95.25 523 GLY A CA 1
ATOM 4078 C C . GLY A 1 523 ? -11.018 -18.863 -2.726 1.00 95.25 523 GLY A C 1
ATOM 4079 O O . GLY A 1 523 ? -10.642 -19.442 -1.710 1.00 95.25 523 GLY A O 1
ATOM 4080 N N . HIS A 1 524 ? -10.859 -19.380 -3.952 1.00 93.19 524 HIS A N 1
ATOM 4081 C CA . HIS A 1 524 ? -10.150 -20.640 -4.199 1.00 93.19 524 HIS A CA 1
ATOM 4082 C C . HIS A 1 524 ? -8.669 -20.579 -3.811 1.00 93.19 524 HIS A C 1
ATOM 4084 O O . HIS A 1 524 ? -8.176 -21.537 -3.221 1.00 93.19 524 HIS A O 1
ATOM 4090 N N . GLU A 1 525 ? -7.996 -19.465 -4.104 1.00 94.31 525 GLU A N 1
ATOM 4091 C CA . GLU A 1 525 ? -6.558 -19.303 -3.858 1.00 94.31 525 GLU A CA 1
ATOM 4092 C C . GLU A 1 525 ? -6.287 -18.528 -2.565 1.00 94.31 525 GLU A C 1
ATOM 4094 O O . GLU A 1 525 ? -5.389 -18.877 -1.801 1.00 94.31 525 GLU A O 1
ATOM 4099 N N . TYR A 1 526 ? -7.101 -17.508 -2.273 1.00 95.19 526 TYR A N 1
ATOM 4100 C CA . TYR A 1 526 ? -6.943 -16.675 -1.086 1.00 95.19 526 TYR A CA 1
ATOM 4101 C C . TYR A 1 526 ? -8.266 -16.414 -0.365 1.00 95.19 526 TYR A C 1
ATOM 4103 O O . TYR A 1 526 ? -9.273 -16.026 -0.964 1.00 95.19 526 TYR A O 1
ATOM 4111 N N . TRP A 1 527 ? -8.236 -16.545 0.959 1.00 95.94 527 TRP A N 1
ATOM 4112 C CA . TRP A 1 527 ? -9.317 -16.159 1.856 1.00 95.94 527 TRP A CA 1
ATOM 4113 C C . TRP A 1 527 ? -8.764 -15.749 3.223 1.00 95.94 527 TRP A C 1
ATOM 4115 O O . TRP A 1 527 ? -7.650 -16.104 3.610 1.00 95.94 527 TRP A O 1
ATOM 4125 N N . ILE A 1 528 ? -9.591 -15.026 3.968 1.00 95.38 528 ILE A N 1
ATOM 4126 C CA . ILE A 1 528 ? -9.353 -14.588 5.338 1.00 95.38 528 ILE A CA 1
ATOM 4127 C C . ILE A 1 528 ? -10.366 -15.322 6.218 1.00 95.38 528 ILE A C 1
ATOM 4129 O O . ILE A 1 528 ? -11.568 -15.297 5.935 1.00 95.38 528 ILE A O 1
ATOM 4133 N N . GLY A 1 529 ? -9.898 -16.039 7.235 1.00 91.19 529 GLY A N 1
ATOM 4134 C CA . GLY A 1 529 ? -10.778 -16.829 8.106 1.00 91.19 529 GLY A CA 1
ATOM 4135 C C . GLY A 1 529 ? -11.377 -16.012 9.237 1.00 91.19 529 GLY A C 1
ATOM 4136 O O . GLY A 1 529 ? -10.690 -15.201 9.855 1.00 91.19 529 GLY A O 1
ATOM 4137 N N . GLN A 1 530 ? -12.662 -16.261 9.486 1.00 82.56 530 GLN A N 1
ATOM 4138 C CA . GLN A 1 530 ? -13.428 -15.662 10.578 1.00 82.56 530 GLN A CA 1
ATOM 4139 C C . GLN A 1 530 ? -13.234 -16.415 11.888 1.00 82.56 530 GLN A C 1
ATOM 4141 O O . GLN A 1 530 ? -13.217 -17.663 11.864 1.00 82.56 530 GLN A O 1
#

Radius of gyration: 28.04 Å; Cα contacts (8 Å, |Δi|>4): 1075; chains: 1; bounding box: 73×50×78 Å

InterPro domains:
  IPR007857 Protein arginine N-methyltransferase PRMT5 [PIRSF015894] (27-529)
  IPR025799 Protein arginine N-methyltransferase [PS51678] (207-507)
  IPR025799 Protein arginine N-methyltransferase [PTHR10738] (25-529)
  IPR029063 S-adenosyl-L-methionine-dependent methyltransferase superfamily [G3DSA:3.40.50.150] (184-361)
  IPR029063 S-adenosyl-L-methionine-dependent methyltransferase superfamily [SSF53335] (223-528)
  IPR035075 PRMT5 arginine-N-methyltransferase [PF05185] (199-359)
  IPR035247 PRMT5, TIM barrel domain [PF17285] (27-186)
  IPR035248 PRMT5, oligomerisation domain [PF17286] (362-528)

Solvent-accessible surface area (backbone atoms only — not comparable to full-atom values): 28784 Å² total; per-residue (Å²): 139,86,80,87,79,87,72,83,90,83,74,78,90,71,76,49,64,46,76,56,74,90,51,66,73,74,55,47,52,51,52,49,51,47,36,38,74,73,63,33,62,31,37,36,44,52,67,79,60,86,91,50,48,68,60,52,26,52,56,48,58,75,54,64,84,63,79,46,32,37,24,44,28,42,50,64,61,45,89,62,35,65,59,54,51,49,53,35,40,58,73,41,70,61,46,83,49,59,29,30,26,38,30,54,65,80,62,78,76,74,58,68,62,55,46,16,44,57,55,52,32,39,35,44,40,51,48,46,32,40,40,46,100,86,18,42,51,39,67,53,70,73,56,46,54,52,51,52,54,39,50,78,67,71,37,42,76,44,76,41,85,58,64,77,87,63,34,48,89,57,39,50,70,93,50,81,61,50,53,54,47,40,56,53,48,54,61,74,65,56,78,84,68,55,76,61,59,60,62,50,56,80,38,50,60,40,84,34,78,64,71,47,69,71,69,44,76,80,55,72,66,59,53,51,61,55,65,68,32,56,50,56,51,50,44,53,21,50,22,47,23,53,58,46,55,77,49,52,83,70,78,62,75,41,31,36,32,30,40,62,29,55,71,30,67,65,54,54,26,49,54,50,19,29,65,74,58,73,43,58,68,47,39,34,36,26,27,59,45,71,75,32,47,57,46,36,55,49,41,22,64,74,71,52,72,58,59,52,48,78,41,84,34,50,54,57,75,56,81,84,91,59,62,14,46,34,37,36,49,76,47,65,37,37,44,28,55,68,36,44,33,63,67,44,47,64,36,31,46,79,44,42,36,98,90,33,45,32,32,48,29,30,36,29,22,28,40,24,51,19,23,22,50,57,54,39,49,56,39,56,68,74,39,78,62,46,28,35,35,62,25,33,27,39,80,59,52,46,28,74,58,42,83,66,42,79,47,52,72,52,59,37,77,70,90,81,83,56,100,50,65,63,79,71,44,45,72,32,77,47,77,44,65,26,83,49,63,48,49,36,28,26,32,39,26,18,21,38,31,38,30,36,94,89,33,64,48,29,62,36,83,95,62,42,42,78,86,49,69,82,56,45,38,25,36,39,47,39,78,42,66,40,70,46,50,51,74,40,55,37,39,40,36,40,33,38,45,62,57,99,56,36,36,30,56,32,39,34,44,38,35,91,98,41,66,35,54,80,31,22,64,96,32,74,70,32,65,46,56,107

Sequence (530 aa):
MPHDLVINTSQNAYRLIGKTQLPTSGTFERELAYAAYTGLSSVLLPEISESDVEDYARMLLAQLGSHSNVLVRVRAEADGAWTLWNRVRMLCNHDPRLQVALELSSGPLDMRQWIAEPVQLVMLPTCMFIGNKTGYPVLRKEHQDAVKRWMQLNVAFVVSHVGSAEISREVFYRSTSDFATYVRHLWGTLETQDEYAMASDAYHDVLQAPLQPLMDHLESVTYEVFEQDTPKYAQYEEAVYQALVDRQQWGREIVVAVVGAGRGPLVTRALAAAKRSSVAVKVFAVEKNPSALTELQRKNAKVWGNAVTVVFGDMRTQATGVAADILVSELLGSFGDNELSPECLDGAQRLLAEDGISIPAQYTAFVAPLSSCTLYNKAKAYEDTQMETPFVVNFNAASVLAAPKMAWSFGHPVGEISASNKHNDRKCQAKFCISQDSVIHGLAGYFEATLYGNVSLSIRPATHTPGMHSWFPMYFPIKKPVQIRAGECVSVSMWRRSGNSRVWYEWAVVADGMSSGIHNINGHEYWIGQ

Foldseek 3Di:
DDDDDPDDPDPDPPQDEAEDDDDDLVVVLVSLLVCVVVVHQEYEYDEDDPPCLLVVLVSCLVRVPRHHAYEHEFAQPDVCRLVSVVSSCVSSVLPVSHAYAYEYALDDGDCQFVLQGRHQEYEAEQLQFAQDPVQATDHDPNVLVSLLLVVLVVHHYDYHYDPPVSHDPSHDDPDSVSNVVNSVVSVVPNDDDPPVVVVCSVQALPFAAWDQVVVDPDDPVLVVVVLVFPLVLVLLLVQLLVLQLVCQVVVDAAEEEEAQCQLNSSVVSNVVSCVVNVGHYQYEYEHARVVSLVNNVVCCVPPVVVSYHYHYRQLLPDEPVAAHQEYEYDQQAQQGCQNPPVVSQQSNCVSHDPNHAYFLQKKWKWKFFKRHSSNLVVQVVPDLLSLQGKTFGQYRSMHRQFQIDTQDMDGPPDDDDDPFNVVVKGKGKDKGAGQAWGKGFWMKMGMKTRGHDPRIATPRVVDHRPSGDSGGIMTNGFSDIDTDHGGWMKMKMKIWDDDDFWIDMWIWIDTVVDISDIGCVVVPSHIRTD

Mean predicted aligned error: 6.73 Å

pLDDT: mean 89.92, std 12.74, range [24.56, 98.88]

Secondary structure (DSSP, 8-state):
--------TTS-----EEE-----HHHHHHHHHHHHHTT-SEEEEEEPPGGGHHHHHHHHHHHTTSSSEEEEEEETTSTTHHHHHHHHHHHTTT-TTEEEEEE--SS---HHHHTTS-EEEEEEEGGG-EE-TTS-EE--HHHHHHHHHHHHTT-EEEEEPPPGGGS-TT---SSTHHHHHHHHHHHHTS----HHHHHHGGGBT--BPPP-TTTSPPPHHHHHHHHH-HHHHHHHHHHHHHHHHHHGGG-SPEEEEEES-TTSHHHHHHHHHHHHHT--EEEEEEE--HHHHHHHHHHHHHTSTT-EEEEES-TTT---SS-EEEEEE---BTTBSTT-HHHHHHHHGGGEEEEEEEES-EEEEEEEEEE-HHHHHHHHHH-GGGGGS-EE-B-SS-EE-S--EEEEEEESS-S---SSGGGG-EEEEEEEE-SS-EEEEEEEEEEEEEEETTEEEE-SGGGPPTT--S-PPEEEEEEEEEEE-TT-EEEEEEEEEE-SSEEEEEEEEEETTEE---BSGGGSS--EE-